Protein 5CBG (pdb70)

Solvent-accessible surface area: 30460 Å² total; per-residue (Å²): 112,20,111,148,15,80,111,139,0,33,58,49,0,31,186,83,86,78,109,98,27,23,5,42,130,7,18,54,98,12,14,71,29,0,10,97,3,0,37,128,28,5,133,45,59,98,54,31,0,56,4,0,0,13,0,0,3,2,32,0,20,22,23,133,26,14,3,92,16,1,55,0,30,67,4,0,22,12,0,0,20,1,0,15,6,2,6,91,81,3,1,32,28,7,2,65,0,12,46,132,42,150,120,34,127,91,1,108,139,122,0,20,52,47,0,35,207,100,108,72,103,94,18,27,5,48,122,7,12,53,127,11,19,74,38,0,6,97,9,0,40,141,36,0,163,42,17,81,15,29,0,61,8,0,0,14,0,0,5,5,31,0,15,25,28,112,31,20,8,96,54,75,98,0,30,57,4,0,17,19,0,0,21,1,0,16,3,2,4,99,66,5,1,35,33,6,4,52,0,4,46,126,64,142,138,139,140,139,147,114,123,133,10,38,79,80,2,36,216,99,87,95,101,116,20,37,24,52,137,47,18,54,124,47,15,72,49,0,11,95,53,0,10,114,17,5,65,47,12,74,74,49,0,81,95,16,0,36,10,35,7,74,141,84,41,64,53,139,22,58,19,101,53,96,122,0,99,98,44,13,131,88,10,27,135,110,0,68,46,43,21,103,87,14,34,37,38,49,57,60,2,86,110,128,80,162,106,22,114,142,13,63,121,143,0,23,60,41,0,22,199,102,98,83,105,102,16,22,2,41,132,4,24,55,104,11,15,73,26,0,6,101,8,0,36,130,30,3,132,43,63,86,62,23,0,61,2,0,0,11,0,0,5,1,31,0,18,16,19,129,30,10,3,83,13,1,52,0,29,57,5,0,21,15,0,0,25,0,0,16,5,0,3,96,82,2,2,33,39,7,6,60,1,12,37,143,60,146,119,22,151,95,2,82,103,136,0,30,53,55,0,51,220,88,123,88,100,108,35,23,5,51,131,7,15,50,122,12,19,64,35,0,14,99,5,0,32,134,21,9,166,47,19,76,19,24,0,60,4,0,0,10,0,0,2,3,32,0,18,23,24,121,21,12,6,96,52,76,90,0,34,52,2,0,17,21,0,0,19,2,0,15,5,2,5,102,74,3,2,30,29,6,6,62,0,8,45,108,57,153,153,129,134,146,148,122,122,143,22,53,94,110,7,44,200,86,69,96,100,121,24,39,24,41,125,43,20,56,121,46,13,70,52,0,14,93,33,0,11,105,15,6,55,49,15,72,75,54,0,85,84,15,0,38,8,38,7,70,139,93,38,62,44,149,24,55,18,99,52,97,126,0,99,95,53,14,126,87,8,31,138,109,0,63,38,41,15,101,85,10,34,42,39,43,48,57,0,95,107,126,82,157

Foldseek 3Di:
DCCCDVVVHCVVLLPDDDPPSCLVVVQVCLLVVQLVCCCPVVVDDSVLSSQLSLVLQDVPDRDVDDDPDVVSVVVSVVSSVVCNVSVPVNVVSSVVSVVVVD/DCVCDVCVAVVNLLVDDDDCVVLVVVLVVLLVVQLVCCCVVVVDDSVLSSVVSLQLQDVPHDDPDDRDDPVNNVVSVVSSVVNNVSCVVCVVSRVVSVVVVD/DVV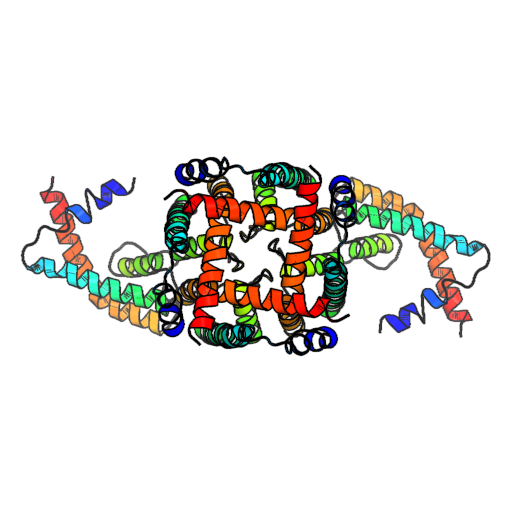CCVCVHCVPQLDPDDPVSCLVVVLVVLLVVQLVCCCVPVVDDSVLSSVVSVVLQDVNDDDVDDDDDPVNVVVSVVSSVVCNVSCVVNVVSRVVRSVVVD/DCCCPVVVAPVVLVPPDDPVVCLVVVLCVLLVVQLVVCCPPVVDDSVLSSQVSVVLQDVNDRDVDDDPDVVSVVVSVVSSVPNNVSCVVSVVSSVVSVVVVD/DCPCPVVVAVVVLVVPDDPVLVLVVVLCVLLVVQLVCCCPVVVDDSVLSSVVSVVLQDVNDRDPDDDDDPVNVVVSVVSSVVNNVSVVVNCVSRVVSVVVVD/DCVCCVCLHDVPLLPPDDDPNVLVVVLVVLLVVQLVVCCVPVVDDSVLSSVVSLVQLDVNDRDVDDDPDPVNNVVSVVSNVPNNVSCVVNVVSSVVSSVVVD

CATH classification: 1.10.287.70

Secondary structure (DSSP, 8-state):
-THHHIIIIITTTT----SS--HHHHHHHHHHHHHHHHHHTS---HHHHHHHHHHTTSTT---S----SHHHHHHHHHHHHHHHHHHHHHHHHHHHHHHTT-/--HHHHHTTTTTTTS---SSTTHHHHHHHHHHHHHHHHHHHS---HHHHHHHHHHTTSSS--SS----SHHHHHHHHHHHHHHHHHHHHHHHHHHHHHHTT-/--HHHIIIIIIHHH----SGGGHHHHHHHHHHHHHHHHHHHH---HHHHHHHHHHTSSTT--SS----SHHHHHHHHHHHHHHHHHHHHHHHHHHHHHHTT-/--HHHIIIIITTTTT---SSTTHHHHHHHHHHHHHHHHHHHH---HHHHHHHHHHTTSSS---S----SHHHHHHHHHHHHHHHHHHHHHHHHHHHHHHT--/--HHHHHTTTTTTTS---STTTHHHHHHHHHHHHHHHHHHHH---HHHHHHHHHHTTSTT---S----SHHHHHHHHHHHHHHHHHHHHHHHHHHHHHHTT-/-THHHIIIIITTTT----SGGGHHHHHHHHHHHHHHHHHHHT---HHHHHHHHHHSSSSS---S----SHHHHHHHHHHHHHHHHHHHHHHHHHHHHHHTT-

Radius of gyration: 29.6 Å; Cα contacts (8 Å, |Δi|>4): 834; chains: 6; bounding box: 43×52×112 Å

Organism: Tsukamurella paurometabola (strain ATCC 8368 / DSM 20162 / CCUG 35730 / CIP 100753 / JCM 10117 / KCTC 9821 / NBRC 16120 / NCIMB 702349 / NCTC 13040) (NCBI:txid521096)

Sequence (612 aa):
TLMFKRFFGAVRTSWRDPSTRGAVLSLAIIVTAATIFYTLAEKWSVIDSLFYAVSVGLPMGNGPLSPTLTLSKIFTLVYAILVVGLFVTVGGSLASAIVQNNTLMFKRFFGAVRTSWRDPSTRGAVLSLAIIVTAATIFYTLAEKWSVIDSLFYAVSVGLPMGNGPLSPTLTLSKIFTLVYAILVVGLFVTVGGSLASAIVQNNTLMFKRFFGAVRTSWRDPSTRGAVLSLAIIVTAATIFYTLAEKWSVIDSLFYAVSVGLPMGNGPLSPTLTLSKIFTLVYAILVVGLFVTVGGSLASAIVQNNTLMFKRFFGAVRTSWRDPSTRGAVLSLAIIVTAATIFYTLAEKWSVIDSLFYAVSVGLPMGNGPLSPTLTLSKIFTLVYAILVVGLFVTVGGSLASAIVQNNTLMFKRFFGAVRTSWRDPSTRGAVLSLAIIVTAATIFYTLAEKWSVIDSLFYAVSVGLPMGNGPLSPTLTLSKIFTLVYAILVVGLFVTVGGSLASAIVQNNTLMFKRFFGAVRTSWRDPSTRGAVLSLAIIVTAATIFYTLAEKWSVIDSLFYAVSVGLPMGNGPLSPTLTLSKIFTLVYAILVVGLFVTVGGSLASAIVQNN

B-factor: mean 64.87, std 21.72, range [13.35, 232.32]

InterPro domains:
  IPR013099 Potassium channel domain [PF07885] (31-103)

Nearest PDB structures (foldseek):
  5cbf-assembly2_C  TM=9.924E-01  e=6.977E-12  Tsukamurella paurometabola DSM 20162
  5cbf-assembly1_D  TM=9.971E-01  e=1.255E-11  Tsukamurella paurometabola DSM 20162
  5cbg-assembly1_A  TM=9.982E-01  e=2.141E-11  Tsukamurella paurometabola DSM 20162
  3t2m-assembly2_B  TM=9.021E-01  e=1.016E-03  Bacillus cereus ATCC 14579
  6v8y-assembly1_A-2  TM=8.031E-01  e=2.034E-03  Bacillus cereus

Structure (mmCIF, N/CA/C/O backbone):
data_5CBG
#
_entry.id   5CBG
#
_cell.length_a   115.573
_cell.length_b   115.573
_cell.length_c   127.487
_cell.angle_alpha   90.00
_cell.angle_beta   90.00
_cell.angle_gamma   90.00
#
_symmetry.space_group_name_H-M   'I 4'
#
loop_
_entity.id
_entity.type
_entity.pdbx_description
1 polymer 'Ion transport 2 domain protein'
2 non-polymer 'CALCIUM ION'
3 non-polymer DECYL-BETA-D-MALTOPYRANOSIDE
4 water water
#
loop_
_atom_site.group_PDB
_atom_site.id
_atom_site.type_symbol
_atom_site.label_atom_id
_atom_site.label_alt_id
_atom_site.label_comp_id
_atom_site.label_asym_id
_atom_site.label_entity_id
_atom_site.label_seq_id
_atom_site.pdbx_PDB_ins_code
_atom_site.Cartn_x
_atom_site.Cartn_y
_atom_site.Cartn_z
_atom_site.occupancy
_atom_site.B_iso_or_equiv
_atom_site.auth_seq_id
_atom_site.auth_comp_id
_atom_site.auth_asym_id
_atom_site.auth_atom_id
_atom_site.pdbx_PDB_model_num
ATOM 1 N N . THR A 1 5 ? 135.861 202.666 11.863 1.00 90.16 5 THR A N 1
ATOM 2 C CA . THR A 1 5 ? 135.072 201.545 12.462 1.00 85.80 5 THR A CA 1
ATOM 3 C C . THR A 1 5 ? 134.262 200.767 11.406 1.00 83.52 5 THR A C 1
ATOM 4 O O . THR A 1 5 ? 133.449 199.892 11.740 1.00 80.97 5 THR A O 1
ATOM 8 N N . LEU A 1 6 ? 134.501 201.095 10.133 1.00 79.51 6 LEU A N 1
ATOM 9 C CA . LEU A 1 6 ? 133.972 200.329 9.007 1.00 73.88 6 LEU A CA 1
ATOM 10 C C . LEU A 1 6 ? 134.701 198.998 8.943 1.00 76.44 6 LEU A C 1
ATOM 11 O O . LEU A 1 6 ? 134.235 198.064 8.284 1.00 79.34 6 LEU A O 1
ATOM 16 N N . MET A 1 7 ? 135.846 198.954 9.632 1.00 76.56 7 MET A N 1
ATOM 17 C CA . MET A 1 7 ? 136.746 197.804 9.742 1.00 79.69 7 MET A CA 1
ATOM 18 C C . MET A 1 7 ? 136.057 196.457 9.987 1.00 69.86 7 MET A C 1
ATOM 19 O O . MET A 1 7 ? 136.297 195.508 9.255 1.00 69.18 7 MET A O 1
ATOM 24 N N . PHE A 1 8 ? 135.204 196.403 11.012 1.00 70.66 8 PHE A N 1
ATOM 25 C CA . PHE A 1 8 ? 134.325 195.257 11.334 1.00 68.64 8 PHE A CA 1
ATOM 26 C C . PHE A 1 8 ? 133.599 194.672 10.142 1.00 58.73 8 PHE A C 1
ATOM 27 O O . PHE A 1 8 ? 133.454 193.472 10.070 1.00 54.52 8 PHE A O 1
ATOM 35 N N . LYS A 1 9 ? 133.129 195.539 9.238 1.00 61.37 9 LYS A N 1
ATOM 36 C CA . LYS A 1 9 ? 132.364 195.160 8.048 1.00 52.57 9 LYS A CA 1
ATOM 37 C C . LYS A 1 9 ? 133.253 194.726 6.913 1.00 48.10 9 LYS A C 1
ATOM 38 O O . LYS A 1 9 ? 133.022 193.676 6.352 1.00 45.19 9 LYS A O 1
ATOM 44 N N . ARG A 1 10 ? 134.248 195.540 6.564 1.00 52.40 10 ARG A N 1
ATOM 45 C CA . ARG A 1 10 ? 135.186 195.168 5.519 1.00 59.74 10 ARG A CA 1
ATOM 46 C C . ARG A 1 10 ? 135.927 193.886 5.909 1.00 69.07 10 ARG A C 1
ATOM 47 O O . ARG A 1 10 ? 136.066 192.983 5.062 1.00 77.39 10 ARG A O 1
ATOM 55 N N . PHE A 1 11 ? 136.365 193.792 7.180 1.00 65.95 11 PHE A N 1
ATOM 56 C CA . PHE A 1 11 ? 137.142 192.625 7.652 1.00 69.54 11 PHE A CA 1
ATOM 57 C C . PHE A 1 11 ? 136.349 191.339 8.024 1.00 69.78 11 PHE A C 1
ATOM 58 O O . PHE A 1 11 ? 136.703 190.240 7.567 1.00 73.27 11 PHE A O 1
ATOM 66 N N . PHE A 1 12 ? 135.287 191.470 8.819 1.00 69.64 12 PHE A N 1
ATOM 67 C CA . PHE A 1 12 ? 134.271 190.402 8.955 1.00 73.27 12 PHE A CA 1
ATOM 68 C C . PHE A 1 12 ? 133.151 190.535 7.882 1.00 73.92 12 PHE A C 1
ATOM 69 O O . PHE A 1 12 ? 131.959 190.585 8.198 1.00 70.81 12 PHE A O 1
ATOM 77 N N . GLY A 1 13 ? 133.547 190.584 6.610 1.00 74.65 13 GLY A N 1
ATOM 78 C CA . GLY A 1 13 ? 132.609 190.819 5.527 1.00 72.63 13 GLY A CA 1
ATOM 79 C C . GLY A 1 13 ? 133.131 190.482 4.148 1.00 83.28 13 GLY A C 1
ATOM 80 O O . GLY A 1 13 ? 133.384 189.301 3.851 1.00 83.02 13 GLY A O 1
ATOM 81 N N . ALA A 1 14 ? 133.303 191.514 3.308 1.00 84.85 14 ALA A N 1
ATOM 82 C CA . ALA A 1 14 ? 133.713 191.328 1.899 1.00 86.05 14 ALA A CA 1
ATOM 83 C C . ALA A 1 14 ? 135.116 190.720 1.692 1.00 97.65 14 ALA A C 1
ATOM 84 O O . ALA A 1 14 ? 135.528 190.517 0.551 1.00 112.99 14 ALA A O 1
ATOM 86 N N . VAL A 1 15 ? 135.831 190.434 2.787 1.00 110.95 15 VAL A N 1
ATOM 87 C CA . VAL A 1 15 ? 137.144 189.763 2.743 1.00 105.96 15 VAL A CA 1
ATOM 88 C C . VAL A 1 15 ? 137.152 188.388 3.426 1.00 108.07 15 VAL A C 1
ATOM 89 O O . VAL A 1 15 ? 137.771 187.446 2.910 1.00 100.51 15 VAL A O 1
ATOM 93 N N . ARG A 1 16 ? 136.443 188.290 4.559 1.00 110.22 16 ARG A N 1
ATOM 94 C CA . ARG A 1 16 ? 136.372 187.078 5.389 1.00 98.48 16 ARG A CA 1
ATOM 95 C C . ARG A 1 16 ? 135.538 185.987 4.711 1.00 91.36 16 ARG A C 1
ATOM 96 O O . ARG A 1 16 ? 136.049 184.922 4.386 1.00 86.46 16 ARG A O 1
ATOM 104 N N . THR A 1 17 ? 134.259 186.285 4.501 1.00 94.40 17 THR A N 1
ATOM 105 C CA . THR A 1 17 ? 133.302 185.383 3.849 1.00 92.94 17 THR A CA 1
ATOM 106 C C . THR A 1 17 ? 133.414 185.342 2.318 1.00 85.97 17 THR A C 1
ATOM 107 O O . THR A 1 17 ? 132.687 184.602 1.658 1.00 85.57 17 THR A O 1
ATOM 111 N N . SER A 1 18 ? 134.310 186.155 1.765 1.00 86.07 18 SER A N 1
ATOM 112 C CA . SER A 1 18 ? 134.686 186.076 0.364 1.00 79.63 18 SER A CA 1
ATOM 113 C C . SER A 1 18 ? 135.622 184.889 0.120 1.00 93.90 18 SER A C 1
ATOM 114 O O . SER A 1 18 ? 135.743 184.425 -1.015 1.00 111.90 18 SER A O 1
ATOM 117 N N . TRP A 1 19 ? 136.294 184.406 1.167 1.00 104.23 19 TRP A N 1
ATOM 118 C CA . TRP A 1 19 ? 137.096 183.182 1.044 1.00 101.27 19 TRP A CA 1
ATOM 119 C C . TRP A 1 19 ? 136.373 181.941 1.559 1.00 94.84 19 TRP A C 1
ATOM 120 O O . TRP A 1 19 ? 136.689 181.372 2.599 1.00 97.32 19 TRP A O 1
ATOM 131 N N . ARG A 1 20 ? 135.361 181.576 0.785 1.00 88.35 20 ARG A N 1
ATOM 132 C CA . ARG A 1 20 ? 134.690 180.302 0.834 1.00 80.25 20 ARG A CA 1
ATOM 133 C C . ARG A 1 20 ? 134.393 180.051 -0.628 1.00 84.31 20 ARG A C 1
ATOM 134 O O . ARG A 1 20 ? 133.593 180.774 -1.221 1.00 70.72 20 ARG A O 1
ATOM 142 N N . ASP A 1 21 ? 135.082 179.078 -1.231 1.00 96.10 21 ASP A N 1
ATOM 143 C CA . ASP A 1 21 ? 134.969 178.819 -2.687 1.00 99.08 21 ASP A CA 1
ATOM 144 C C . ASP A 1 21 ? 134.490 177.393 -3.042 1.00 92.37 21 ASP A C 1
ATOM 145 O O . ASP A 1 21 ? 135.091 176.412 -2.594 1.00 84.43 21 ASP A O 1
ATOM 150 N N . PRO A 1 22 ? 133.387 177.288 -3.826 1.00 93.18 22 PRO A N 1
ATOM 151 C CA . PRO A 1 22 ? 133.177 176.150 -4.721 1.00 94.62 22 PRO A CA 1
ATOM 152 C C . PRO A 1 22 ? 133.861 176.447 -6.064 1.00 94.96 22 PRO A C 1
ATOM 153 O O . PRO A 1 22 ? 134.746 177.311 -6.135 1.00 104.97 22 PRO A O 1
ATOM 157 N N . SER A 1 23 ? 133.466 175.738 -7.114 1.00 87.35 23 SER A N 1
ATOM 158 C CA . SER A 1 23 ? 133.849 176.138 -8.454 1.00 83.00 23 SER A CA 1
ATOM 159 C C . SER A 1 23 ? 132.971 177.302 -8.925 1.00 87.99 23 SER A C 1
ATOM 160 O O . SER A 1 23 ? 133.414 178.100 -9.749 1.00 93.05 23 SER A O 1
ATOM 163 N N . THR A 1 24 ? 131.750 177.416 -8.386 1.00 89.78 24 THR A N 1
ATOM 164 C CA . THR A 1 24 ? 130.775 178.429 -8.852 1.00 89.88 24 THR A CA 1
ATOM 165 C C . THR A 1 24 ? 130.787 179.817 -8.145 1.00 92.49 24 THR A C 1
ATOM 166 O O . THR A 1 24 ? 129.909 180.644 -8.393 1.00 85.16 24 THR A O 1
ATOM 170 N N . ARG A 1 25 ? 131.781 180.074 -7.292 1.00 100.63 25 ARG A N 1
ATOM 171 C CA . ARG A 1 25 ? 132.100 181.449 -6.860 1.00 91.50 25 ARG A CA 1
ATOM 172 C C . ARG A 1 25 ? 133.323 181.980 -7.621 1.00 87.77 25 ARG A C 1
ATOM 173 O O . ARG A 1 25 ? 134.186 182.671 -7.071 1.00 97.44 25 ARG A O 1
ATOM 181 N N . GLY A 1 26 ? 133.388 181.616 -8.897 1.00 81.74 26 GLY A N 1
ATOM 182 C CA . GLY A 1 26 ? 134.190 182.323 -9.877 1.00 69.07 26 GLY A CA 1
ATOM 183 C C . GLY A 1 26 ? 133.277 183.342 -10.522 1.00 64.44 26 GLY A C 1
ATOM 184 O O . GLY A 1 26 ? 133.662 184.016 -11.475 1.00 74.68 26 GLY A O 1
ATOM 185 N N . ALA A 1 27 ? 132.049 183.428 -10.004 1.00 57.09 27 ALA A N 1
ATOM 186 C CA . ALA A 1 27 ? 131.117 184.514 -10.301 1.00 50.27 27 ALA A CA 1
ATOM 187 C C . ALA A 1 27 ? 131.665 185.879 -9.842 1.00 46.45 27 ALA A C 1
ATOM 188 O O . ALA A 1 27 ? 131.505 186.898 -10.520 1.00 38.11 27 ALA A O 1
ATOM 190 N N . VAL A 1 28 ? 132.311 185.849 -8.676 1.00 50.86 28 VAL A N 1
ATOM 191 C CA . VAL A 1 28 ? 133.015 186.970 -8.054 1.00 47.21 28 VAL A CA 1
ATOM 192 C C . VAL A 1 28 ? 134.125 187.457 -8.981 1.00 47.95 28 VAL A C 1
ATOM 193 O O . VAL A 1 28 ? 134.348 188.667 -9.113 1.00 48.19 28 VAL A O 1
ATOM 197 N N . LEU A 1 29 ? 134.798 186.513 -9.631 1.00 49.62 29 LEU A N 1
ATOM 198 C CA . LEU A 1 29 ? 135.773 186.842 -10.659 1.00 53.26 29 LEU A CA 1
ATOM 199 C C . LEU A 1 29 ? 135.113 187.528 -11.837 1.00 54.36 29 LEU A C 1
ATOM 200 O O . LEU A 1 29 ? 135.573 188.571 -12.280 1.00 58.11 29 LEU A O 1
ATOM 205 N N . SER A 1 30 ? 134.012 186.956 -12.317 1.00 58.86 30 SER A N 1
ATOM 206 C CA . SER A 1 30 ? 133.248 187.536 -13.417 1.00 55.19 30 SER A CA 1
ATOM 207 C C . SER A 1 30 ? 132.730 188.907 -13.049 1.00 57.74 30 SER A C 1
ATOM 208 O O . SER A 1 30 ? 132.691 189.782 -13.892 1.00 61.87 30 SER A O 1
ATOM 211 N N . LEU A 1 31 ? 132.325 189.074 -11.788 1.00 60.41 31 LEU A N 1
ATOM 212 C CA . LEU A 1 31 ? 131.752 190.325 -11.304 1.00 53.87 31 LEU A CA 1
ATOM 213 C C . LEU A 1 31 ? 132.791 191.418 -11.311 1.00 51.67 31 LEU A C 1
ATOM 214 O O . LEU A 1 31 ? 132.526 192.507 -11.797 1.00 54.26 31 LEU A O 1
ATOM 219 N N . ALA A 1 32 ? 133.968 191.132 -10.762 1.00 50.89 32 ALA A N 1
ATOM 220 C CA . ALA A 1 32 ? 134.939 192.181 -10.500 1.00 46.25 32 ALA A CA 1
ATOM 221 C C . ALA A 1 32 ? 135.364 192.861 -11.803 1.00 51.27 32 ALA A C 1
ATOM 222 O O . ALA A 1 32 ? 135.556 194.074 -11.809 1.00 52.56 32 ALA A O 1
ATOM 224 N N . ILE A 1 33 ? 135.494 192.081 -12.891 1.00 53.90 33 ILE A N 1
ATOM 225 C CA . ILE A 1 33 ? 135.758 192.614 -14.236 1.00 57.58 33 ILE A CA 1
ATOM 226 C C . ILE A 1 33 ? 134.613 193.523 -14.718 1.00 55.86 33 ILE A C 1
ATOM 227 O O . ILE A 1 33 ? 134.864 194.611 -15.230 1.00 55.80 33 ILE A O 1
ATOM 232 N N . ILE A 1 34 ? 133.373 193.074 -14.521 1.00 57.02 34 ILE A N 1
ATOM 233 C CA . ILE A 1 34 ? 132.161 193.784 -14.955 1.00 54.98 34 ILE A CA 1
ATOM 234 C C . ILE A 1 34 ? 131.871 195.074 -14.147 1.00 50.88 34 ILE A C 1
ATOM 235 O O . ILE A 1 34 ? 131.568 196.103 -14.749 1.00 58.51 34 ILE A O 1
ATOM 240 N N . VAL A 1 35 ? 131.982 195.030 -12.815 1.00 48.66 35 VAL A N 1
ATOM 241 C CA . VAL A 1 35 ? 131.989 196.255 -11.954 1.00 49.34 35 VAL A CA 1
ATOM 242 C C . VAL A 1 35 ? 133.116 197.242 -12.324 1.00 46.38 35 VAL A C 1
ATOM 243 O O . VAL A 1 35 ? 132.881 198.436 -12.427 1.00 46.41 35 VAL A O 1
ATOM 247 N N . THR A 1 36 ? 134.330 196.725 -12.500 1.00 47.11 36 THR A N 1
ATOM 248 C CA . THR A 1 36 ? 135.473 197.503 -12.935 1.00 48.31 36 THR A CA 1
ATOM 249 C C . THR A 1 36 ? 135.282 198.057 -14.346 1.00 52.52 36 THR A C 1
ATOM 250 O O . THR A 1 36 ? 135.503 199.238 -14.556 1.00 61.14 36 THR A O 1
ATOM 254 N N . ALA A 1 37 ? 134.865 197.223 -15.300 1.00 56.42 37 ALA A N 1
ATOM 255 C CA . ALA A 1 37 ? 134.611 197.677 -16.673 1.00 58.62 37 ALA A CA 1
ATOM 256 C C . ALA A 1 37 ? 133.672 198.877 -16.691 1.00 63.56 37 ALA A C 1
ATOM 257 O O . ALA A 1 37 ? 133.951 199.880 -17.356 1.00 66.88 37 ALA A O 1
ATOM 259 N N . ALA A 1 38 ? 132.573 198.753 -15.940 1.00 68.26 38 ALA A N 1
ATOM 260 C CA . ALA A 1 38 ? 131.582 199.814 -15.727 1.00 64.50 38 ALA A CA 1
ATOM 261 C C . ALA A 1 38 ? 132.185 201.096 -15.109 1.00 65.54 38 ALA A C 1
ATOM 262 O O . ALA A 1 38 ? 131.881 202.211 -15.555 1.00 60.19 38 ALA A O 1
ATOM 264 N N . THR A 1 39 ? 133.056 200.916 -14.110 1.00 67.30 39 THR A N 1
ATOM 265 C CA . THR A 1 39 ? 133.666 202.025 -13.363 1.00 60.85 39 THR A CA 1
ATOM 266 C C . THR A 1 39 ? 134.611 202.869 -14.227 1.00 54.95 39 THR A C 1
ATOM 267 O O . THR A 1 39 ? 134.637 204.092 -14.078 1.00 53.51 39 THR A O 1
ATOM 271 N N . ILE A 1 40 ? 135.359 202.216 -15.122 1.00 54.57 40 ILE A N 1
ATOM 272 C CA . ILE A 1 40 ? 136.231 202.907 -16.099 1.00 54.38 40 ILE A CA 1
ATOM 273 C C . ILE A 1 40 ? 135.374 203.787 -17.020 1.00 56.10 40 ILE A C 1
ATOM 274 O O . ILE A 1 40 ? 135.626 204.993 -17.139 1.00 58.09 40 ILE A O 1
ATOM 279 N N . PHE A 1 41 ? 134.345 203.182 -17.618 1.00 58.31 41 PHE A N 1
ATOM 280 C CA . PHE A 1 41 ? 133.360 203.876 -18.458 1.00 58.57 41 PHE A CA 1
ATOM 281 C C . PHE A 1 41 ? 132.694 205.061 -17.776 1.00 65.81 41 PHE A C 1
ATOM 282 O O . PHE A 1 41 ? 132.647 206.139 -18.355 1.00 79.82 41 PHE A O 1
ATOM 290 N N . TYR A 1 42 ? 132.187 204.867 -16.557 1.00 70.34 42 TYR A N 1
ATOM 291 C CA . TYR A 1 42 ? 131.514 205.943 -15.796 1.00 66.96 42 TYR A CA 1
ATOM 292 C C . TYR A 1 42 ? 132.411 207.114 -15.425 1.00 63.31 42 TYR A C 1
ATOM 293 O O . TYR A 1 42 ? 131.969 208.259 -15.432 1.00 61.46 42 TYR A O 1
ATOM 302 N N . THR A 1 43 ? 133.662 206.807 -15.088 1.00 72.01 43 THR A N 1
ATOM 303 C CA . THR A 1 43 ? 134.680 207.827 -14.816 1.00 66.00 43 THR A CA 1
ATOM 304 C C . THR A 1 43 ? 134.964 208.625 -16.085 1.00 58.82 43 THR A C 1
ATOM 305 O O . THR A 1 43 ? 134.946 209.863 -16.055 1.00 58.74 43 THR A O 1
ATOM 309 N N . LEU A 1 44 ? 135.178 207.908 -17.190 1.00 53.93 44 LEU A N 1
ATOM 310 C CA . LEU A 1 44 ? 135.579 208.529 -18.449 1.00 52.14 44 LEU A CA 1
ATOM 311 C C . LEU A 1 44 ? 134.432 209.218 -19.220 1.00 49.91 44 LEU A C 1
ATOM 312 O O . LEU A 1 44 ? 134.556 210.377 -19.611 1.00 50.18 44 LEU A O 1
ATOM 317 N N . ALA A 1 45 ? 133.327 208.508 -19.416 1.00 47.90 45 ALA A N 1
ATOM 318 C CA . ALA A 1 45 ? 132.170 209.041 -20.121 1.00 48.95 45 ALA A CA 1
ATOM 319 C C . ALA A 1 45 ? 131.317 210.025 -19.300 1.00 48.38 45 ALA A C 1
ATOM 320 O O . ALA A 1 45 ? 131.032 211.127 -19.760 1.00 47.38 45 ALA A O 1
ATOM 322 N N . GLU A 1 46 ? 130.907 209.602 -18.097 1.00 53.93 46 GLU A N 1
ATOM 323 C CA . GLU A 1 46 ? 130.082 210.400 -17.164 1.00 48.57 46 GLU A CA 1
ATOM 324 C C . GLU A 1 46 ? 130.868 211.424 -16.340 1.00 53.84 46 GLU A C 1
ATOM 325 O O . GLU A 1 46 ? 130.274 212.280 -15.678 1.00 60.62 46 GLU A O 1
ATOM 331 N N . LYS A 1 47 ? 132.199 211.336 -16.382 1.00 58.48 47 LYS A N 1
ATOM 332 C CA . LYS A 1 47 ? 133.086 212.375 -15.865 1.00 61.26 47 LYS A CA 1
ATOM 333 C C . LYS A 1 47 ? 133.282 212.255 -14.346 1.00 59.26 47 LYS A C 1
ATOM 334 O O . LYS A 1 47 ? 134.137 212.927 -13.765 1.00 71.53 47 LYS A O 1
ATOM 340 N N . TRP A 1 48 ? 132.513 211.373 -13.717 1.00 52.48 48 TRP A N 1
ATOM 341 C CA . TRP A 1 48 ? 132.409 211.267 -12.255 1.00 45.10 48 TRP A CA 1
ATOM 342 C C . TRP A 1 48 ? 133.675 210.731 -11.598 1.00 46.27 48 TRP A C 1
ATOM 343 O O . TRP A 1 48 ? 134.522 210.165 -12.273 1.00 47.01 48 TRP A O 1
ATOM 354 N N . SER A 1 49 ? 133.770 210.888 -10.273 1.00 50.32 49 SER A N 1
ATOM 355 C CA . SER A 1 49 ? 134.913 210.422 -9.486 1.00 48.78 49 SER A CA 1
ATOM 356 C C . SER A 1 49 ? 134.822 208.938 -9.229 1.00 49.39 49 SER A C 1
ATOM 357 O O . SER A 1 49 ? 133.720 208.400 -9.128 1.00 51.94 49 SER A O 1
ATOM 360 N N . VAL A 1 50 ? 135.987 208.294 -9.113 1.00 49.27 50 VAL A N 1
ATOM 361 C CA . VAL A 1 50 ? 136.126 206.826 -8.959 1.00 49.36 50 VAL A CA 1
ATOM 362 C C . VAL A 1 50 ? 135.092 206.198 -8.006 1.00 50.39 50 VAL A C 1
ATOM 363 O O . VAL A 1 50 ? 134.381 205.272 -8.391 1.00 57.67 50 VAL A O 1
ATOM 367 N N . ILE A 1 51 ? 134.995 206.752 -6.800 1.00 51.77 51 ILE A N 1
ATOM 368 C CA . ILE A 1 51 ? 134.114 206.287 -5.718 1.00 50.32 51 ILE A CA 1
ATOM 369 C C . ILE A 1 51 ? 132.660 206.332 -6.159 1.00 47.17 51 ILE A C 1
ATOM 370 O O . ILE A 1 51 ? 131.966 205.323 -6.093 1.00 45.37 51 ILE A O 1
ATOM 375 N N . ASP A 1 52 ? 132.230 207.506 -6.615 1.00 47.99 52 ASP A N 1
ATOM 376 C CA . ASP A 1 52 ? 130.915 207.710 -7.207 1.00 46.88 52 ASP A CA 1
ATOM 377 C C . ASP A 1 52 ? 130.689 206.946 -8.504 1.00 54.36 52 ASP A C 1
ATOM 378 O O . ASP A 1 52 ? 129.578 206.493 -8.756 1.00 59.89 52 ASP A O 1
ATOM 383 N N . SER A 1 53 ? 131.737 206.807 -9.315 1.00 55.41 53 SER A N 1
ATOM 384 C CA . SER A 1 53 ? 131.686 205.995 -10.509 1.00 54.17 53 SER A CA 1
ATOM 385 C C . SER A 1 53 ? 131.448 204.532 -10.178 1.00 56.07 53 SER A C 1
ATOM 386 O O . SER A 1 53 ? 130.677 203.862 -10.867 1.00 56.28 53 SER A O 1
ATOM 389 N N . LEU A 1 54 ? 132.107 204.042 -9.124 1.00 65.32 54 LEU A N 1
ATOM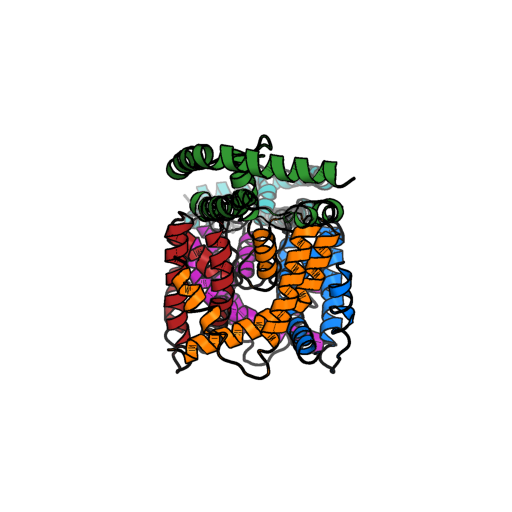 390 C CA . LEU A 1 54 ? 131.856 202.680 -8.607 1.00 64.99 54 LEU A CA 1
ATOM 391 C C . LEU A 1 54 ? 130.487 202.583 -7.938 1.00 63.05 54 LEU A C 1
ATOM 392 O O . LEU A 1 54 ? 129.770 201.606 -8.154 1.00 68.91 54 LEU A O 1
ATOM 397 N N . PHE A 1 55 ? 130.122 203.601 -7.160 1.00 58.88 55 PHE A N 1
ATOM 398 C CA . PHE A 1 55 ? 128.815 203.637 -6.506 1.00 61.92 55 PHE A CA 1
ATOM 399 C C . PHE A 1 55 ? 127.650 203.395 -7.477 1.00 66.33 55 PHE A C 1
ATOM 400 O O . PHE A 1 55 ? 126.702 202.684 -7.127 1.00 63.11 55 PHE A O 1
ATOM 408 N N . TYR A 1 56 ? 127.723 203.969 -8.684 1.00 74.45 56 TYR A N 1
ATOM 409 C CA . TYR A 1 56 ? 126.718 203.696 -9.727 1.00 76.26 56 TYR A CA 1
ATOM 410 C C . TYR A 1 56 ? 126.853 202.307 -10.381 1.00 79.05 56 TYR A C 1
ATOM 411 O O . TYR A 1 56 ? 125.837 201.699 -10.741 1.00 83.34 56 TYR A O 1
ATOM 420 N N . ALA A 1 57 ? 128.082 201.808 -10.528 1.00 75.71 57 ALA A N 1
ATOM 421 C CA . ALA A 1 57 ? 128.293 200.468 -11.075 1.00 70.47 57 ALA A CA 1
ATOM 422 C C . ALA A 1 57 ? 127.645 199.405 -10.197 1.00 66.73 57 ALA A C 1
ATOM 423 O O . ALA A 1 57 ? 126.882 198.591 -10.704 1.00 68.47 57 ALA A O 1
ATOM 425 N N . VAL A 1 58 ? 127.909 199.445 -8.890 1.00 61.19 58 VAL A N 1
ATOM 426 C CA . VAL A 1 58 ? 127.298 198.511 -7.925 1.00 61.16 58 VAL A CA 1
ATOM 427 C C . VAL A 1 58 ? 125.776 198.686 -7.763 1.00 74.05 58 VAL A C 1
ATOM 428 O O . VAL A 1 58 ? 125.066 197.715 -7.470 1.00 82.84 58 VAL A O 1
ATOM 432 N N . SER A 1 59 ? 125.280 199.906 -7.979 1.00 84.79 59 SER A N 1
ATOM 433 C CA . SER A 1 59 ? 123.848 200.222 -7.814 1.00 78.32 59 SER A CA 1
ATOM 434 C C . SER A 1 59 ? 122.879 199.537 -8.786 1.00 66.34 59 SER A C 1
ATOM 435 O O . SER A 1 59 ? 121.732 199.349 -8.426 1.00 65.67 59 SER A O 1
ATOM 438 N N . VAL A 1 60 ? 123.331 199.170 -9.988 1.00 63.89 60 VAL A N 1
ATOM 439 C CA . VAL A 1 60 ? 122.422 198.678 -11.068 1.00 63.75 60 VAL A CA 1
ATOM 440 C C . VAL A 1 60 ? 122.151 197.145 -11.080 1.00 67.30 60 VAL A C 1
ATOM 441 O O . VAL A 1 60 ? 121.571 196.589 -12.035 1.00 71.33 60 VAL A O 1
ATOM 445 N N . GLY A 1 61 ? 122.572 196.469 -10.016 1.00 62.95 61 GLY A N 1
ATOM 446 C CA . GLY A 1 61 ? 122.199 195.094 -9.806 1.00 57.48 61 GLY A CA 1
ATOM 447 C C . GLY A 1 61 ? 121.751 194.889 -8.378 1.00 65.43 61 GLY A C 1
ATOM 448 O O . GLY A 1 61 ? 121.221 193.832 -8.049 1.00 85.44 61 GLY A O 1
ATOM 449 N N . LEU A 1 62 ? 121.971 195.890 -7.528 1.00 62.08 62 LEU A N 1
ATOM 450 C CA . LEU A 1 62 ? 121.658 195.803 -6.097 1.00 62.67 62 LEU A CA 1
ATOM 451 C C . LEU A 1 62 ? 120.605 196.826 -5.643 1.00 65.75 62 LEU A C 1
ATOM 452 O O . LEU A 1 62 ? 120.535 197.944 -6.186 1.00 68.07 62 LEU A O 1
ATOM 457 N N . PRO A 1 63 ? 119.783 196.459 -4.636 1.00 63.20 63 PRO A N 1
ATOM 458 C CA . PRO A 1 63 ? 118.806 197.392 -4.104 1.00 58.93 63 PRO A CA 1
ATOM 459 C C . PRO A 1 63 ? 119.382 198.550 -3.224 1.00 60.83 63 PRO A C 1
ATOM 460 O O . PRO A 1 63 ? 118.666 199.155 -2.422 1.00 67.88 63 PRO A O 1
ATOM 464 N N . MET A 1 64 ? 120.651 198.882 -3.422 1.00 56.91 64 MET A N 1
ATOM 465 C CA . MET A 1 64 ? 121.342 199.963 -2.715 1.00 52.58 64 MET A CA 1
ATOM 466 C C . MET A 1 64 ? 120.660 201.316 -2.951 1.00 49.43 64 MET A C 1
ATOM 467 O O . MET A 1 64 ? 120.144 201.960 -2.015 1.00 42.13 64 MET A O 1
ATOM 472 N N . GLY A 1 65 ? 120.667 201.726 -4.227 1.00 55.45 65 GLY A N 1
ATOM 473 C CA . GLY A 1 65 ? 120.082 202.992 -4.678 1.00 46.98 65 GLY A CA 1
ATOM 474 C C . GLY A 1 65 ? 121.135 203.975 -5.073 1.00 42.80 65 GLY A C 1
ATOM 475 O O . GLY A 1 65 ? 121.892 204.474 -4.217 1.00 42.10 65 GLY A O 1
ATOM 476 N N . ASN A 1 66 ? 121.162 204.238 -6.383 1.00 46.45 66 ASN A N 1
ATOM 477 C CA . ASN A 1 66 ? 122.039 205.223 -7.038 1.00 40.04 66 ASN A CA 1
ATOM 478 C C . ASN A 1 66 ? 121.780 206.630 -6.593 1.00 40.10 66 ASN A C 1
ATOM 479 O O . ASN A 1 66 ? 120.609 207.015 -6.453 1.00 39.34 66 ASN A O 1
ATOM 484 N N . GLY A 1 67 ? 122.872 207.384 -6.379 1.00 42.12 67 GLY A N 1
ATOM 485 C CA . GLY A 1 67 ? 122.847 208.663 -5.640 1.00 48.75 67 GLY A CA 1
ATOM 486 C C . GLY A 1 67 ? 121.922 209.755 -6.180 1.00 50.50 67 GLY A C 1
ATOM 487 O O . GLY A 1 67 ? 120.731 209.521 -6.461 1.00 44.62 67 GLY A O 1
ATOM 488 N N . PRO A 1 68 ? 122.454 210.982 -6.276 1.00 54.72 68 PRO A N 1
ATOM 489 C CA . PRO A 1 68 ? 121.951 211.900 -7.286 1.00 52.79 68 PRO A CA 1
ATOM 490 C C . PRO A 1 68 ? 122.276 211.292 -8.646 1.00 52.16 68 PRO A C 1
ATOM 491 O O . PRO A 1 68 ? 121.680 211.654 -9.653 1.00 67.52 68 PRO A O 1
ATOM 495 N N . LEU A 1 69 ? 123.208 210.343 -8.639 1.00 47.27 69 LEU A N 1
ATOM 496 C CA . LEU A 1 69 ? 123.817 209.777 -9.818 1.00 37.47 69 LEU A CA 1
ATOM 497 C C . LEU A 1 69 ? 122.825 209.058 -10.652 1.00 35.57 69 LEU A C 1
ATOM 498 O O . LEU A 1 69 ? 122.171 208.139 -10.220 1.00 30.95 69 LEU A O 1
ATOM 503 N N . SER A 1 70 ? 122.741 209.527 -11.893 1.00 42.31 70 SER A N 1
ATOM 504 C CA . SER A 1 70 ? 122.079 208.850 -13.001 1.00 36.16 70 SER A CA 1
ATOM 505 C C . SER A 1 70 ? 122.846 209.303 -14.189 1.00 34.86 70 SER A C 1
ATOM 506 O O . SER A 1 70 ? 123.364 210.402 -14.179 1.00 37.73 70 SER A O 1
ATOM 509 N N . PRO A 1 71 ? 122.958 208.449 -15.220 1.00 40.97 71 PRO A N 1
ATOM 510 C CA . PRO A 1 71 ? 123.461 208.792 -16.567 1.00 37.34 71 PRO A CA 1
ATOM 511 C C . PRO A 1 71 ? 122.735 209.963 -17.203 1.00 36.76 71 PRO A C 1
ATOM 512 O O . PRO A 1 71 ? 121.520 209.989 -17.201 1.00 36.94 71 PRO A O 1
ATOM 516 N N . THR A 1 72 ? 123.489 210.929 -17.725 1.00 41.58 72 THR A N 1
ATOM 517 C CA . THR A 1 72 ? 122.956 212.160 -18.344 1.00 41.68 72 THR A CA 1
ATOM 518 C C . THR A 1 72 ? 123.105 212.118 -19.841 1.00 44.47 72 THR A C 1
ATOM 519 O O . THR A 1 72 ? 122.445 212.853 -20.550 1.00 57.45 72 THR A O 1
ATOM 523 N N . LEU A 1 73 ? 123.979 211.249 -20.317 1.00 48.62 73 LEU A N 1
ATOM 524 C CA . LEU A 1 73 ? 124.315 211.160 -21.723 1.00 50.91 73 LEU A CA 1
ATOM 525 C C . LEU A 1 73 ? 123.698 209.856 -22.293 1.00 58.01 73 LEU A C 1
ATOM 526 O O . LEU A 1 73 ? 123.352 208.939 -21.513 1.00 60.61 73 LEU A O 1
ATOM 531 N N . THR A 1 74 ? 123.560 209.783 -23.627 1.00 53.61 74 THR A N 1
ATOM 532 C CA . THR A 1 74 ? 122.911 208.648 -24.296 1.00 56.04 74 THR A CA 1
ATOM 533 C C . THR A 1 74 ? 123.687 207.351 -24.191 1.00 50.92 74 THR A C 1
ATOM 534 O O . THR A 1 74 ? 123.082 206.301 -23.946 1.00 47.53 74 THR A O 1
ATOM 538 N N . LEU A 1 75 ? 125.005 207.427 -24.383 1.00 49.60 75 LEU A N 1
ATOM 539 C CA . LEU A 1 75 ? 125.864 206.241 -24.297 1.00 53.68 75 LEU A CA 1
ATOM 540 C C . LEU A 1 75 ? 125.809 205.674 -22.900 1.00 53.19 75 LEU A C 1
ATOM 541 O O . LEU A 1 75 ? 125.646 204.485 -22.719 1.00 58.76 75 LEU A O 1
ATOM 546 N N . SER A 1 76 ? 125.897 206.550 -21.916 1.00 58.32 76 SER A N 1
ATOM 547 C CA . SER A 1 76 ? 125.820 206.180 -20.511 1.00 53.67 76 SER A CA 1
ATOM 548 C C . SER A 1 76 ? 124.413 205.714 -20.115 1.00 56.24 76 SER A C 1
ATOM 549 O O . SER A 1 76 ? 124.284 204.926 -19.191 1.00 59.76 76 SER A O 1
ATOM 552 N N . LYS A 1 77 ? 123.378 206.193 -20.813 1.00 58.18 77 LYS A N 1
ATOM 553 C CA . LYS A 1 77 ? 122.025 205.611 -20.725 1.00 60.24 77 LYS A CA 1
ATOM 554 C C . LYS A 1 77 ? 121.886 204.199 -21.387 1.00 58.72 77 LYS A C 1
ATOM 555 O O . LYS A 1 77 ? 121.436 203.255 -20.729 1.00 49.17 77 LYS A O 1
ATOM 561 N N . ILE A 1 78 ? 122.263 204.082 -22.678 1.00 63.04 78 ILE A N 1
ATOM 562 C CA . ILE A 1 78 ? 122.367 202.782 -23.408 1.00 58.13 78 ILE A CA 1
ATOM 563 C C . ILE A 1 78 ? 123.187 201.749 -22.619 1.00 53.79 78 ILE A C 1
ATOM 564 O O . ILE A 1 78 ? 122.652 200.703 -22.271 1.00 54.94 78 ILE A O 1
ATOM 569 N N . PHE A 1 79 ? 124.458 202.066 -22.345 1.00 48.12 79 PHE A N 1
ATOM 570 C CA . PHE A 1 79 ? 125.390 201.181 -21.638 1.00 52.35 79 PHE A CA 1
ATOM 571 C C . PHE A 1 79 ? 124.860 200.655 -20.299 1.00 55.11 79 PHE A C 1
ATOM 572 O O . PHE A 1 79 ? 125.050 199.475 -19.977 1.00 55.84 79 PHE A O 1
ATOM 580 N N . THR A 1 80 ? 124.192 201.527 -19.547 1.00 59.93 80 THR A N 1
ATOM 581 C CA . THR A 1 80 ? 123.651 201.191 -18.237 1.00 59.61 80 THR A CA 1
ATOM 582 C C . THR A 1 80 ? 122.658 200.046 -18.309 1.00 56.60 80 THR A C 1
ATOM 583 O O . THR A 1 80 ? 122.637 199.212 -17.412 1.00 62.25 80 THR A O 1
ATOM 587 N N . LEU A 1 81 ? 121.865 199.993 -19.375 1.00 50.74 81 LEU A N 1
ATOM 588 C CA . LEU A 1 81 ? 120.985 198.856 -19.619 1.00 49.19 81 LEU A CA 1
ATOM 589 C C . LEU A 1 81 ? 121.779 197.562 -19.940 1.00 43.85 81 LEU A C 1
ATOM 590 O O . LEU A 1 81 ? 121.628 196.572 -19.245 1.00 38.86 81 LEU A O 1
ATOM 595 N N . VAL A 1 82 ? 122.613 197.588 -20.980 1.00 46.12 82 VAL A N 1
ATOM 596 C CA . VAL A 1 82 ? 123.387 196.408 -21.419 1.00 52.71 82 VAL A CA 1
ATOM 597 C C . VAL A 1 82 ? 124.176 195.786 -20.255 1.00 50.88 82 VAL A C 1
ATOM 598 O O . VAL A 1 82 ? 124.208 194.566 -20.107 1.00 47.03 82 VAL A O 1
ATOM 602 N N . TYR A 1 83 ? 124.840 196.647 -19.482 1.00 48.21 83 TYR A N 1
ATOM 603 C CA . TYR A 1 83 ? 125.573 196.267 -18.290 1.00 45.47 83 TYR A CA 1
ATOM 604 C C . TYR A 1 83 ? 124.622 195.727 -17.246 1.00 46.23 83 TYR A C 1
ATOM 605 O O . TYR A 1 83 ? 124.911 194.692 -16.653 1.00 51.24 83 TYR A O 1
ATOM 614 N N . ALA A 1 84 ? 123.491 196.411 -17.040 1.00 47.81 84 ALA A N 1
ATOM 615 C CA . ALA A 1 84 ? 122.555 196.089 -15.962 1.00 47.89 84 ALA A CA 1
ATOM 616 C C . ALA A 1 84 ? 121.840 194.754 -16.108 1.00 50.33 84 ALA A C 1
ATOM 617 O O . ALA A 1 84 ? 121.581 194.080 -15.096 1.00 52.13 84 ALA A O 1
ATOM 619 N N . ILE A 1 85 ? 121.549 194.372 -17.356 1.00 50.93 85 ILE A N 1
ATOM 620 C CA . ILE A 1 85 ? 120.936 193.067 -17.676 1.00 47.35 85 ILE A CA 1
ATOM 621 C C . ILE A 1 85 ? 121.866 191.892 -17.366 1.00 45.10 85 ILE A C 1
ATOM 622 O O . ILE A 1 85 ? 121.430 190.835 -16.937 1.00 46.66 85 ILE A O 1
ATOM 627 N N . LEU A 1 86 ? 123.158 192.111 -17.539 1.00 45.84 86 LEU A N 1
ATOM 628 C CA . LEU A 1 86 ? 124.123 191.060 -17.361 1.00 46.85 86 LEU A CA 1
ATOM 629 C C . LEU A 1 86 ? 124.508 190.891 -15.901 1.00 48.95 86 LEU A C 1
ATOM 630 O O . LEU A 1 86 ? 124.513 189.773 -15.390 1.00 48.23 86 LEU A O 1
ATOM 635 N N . VAL A 1 87 ? 124.832 192.012 -15.251 1.00 51.83 87 VAL A N 1
ATOM 636 C CA . VAL A 1 87 ? 125.345 192.027 -13.884 1.00 54.22 87 VAL A CA 1
ATOM 637 C C . VAL A 1 87 ? 124.326 191.622 -12.809 1.00 57.20 87 VAL A C 1
ATOM 638 O O . VAL A 1 87 ? 124.696 191.046 -11.791 1.00 59.65 87 VAL A O 1
ATOM 642 N N . VAL A 1 88 ? 123.052 191.915 -13.052 1.00 59.89 88 VAL A N 1
ATOM 643 C CA . VAL A 1 88 ? 122.009 191.728 -12.054 1.00 63.05 88 VAL A CA 1
ATOM 644 C C . VAL A 1 88 ? 122.006 190.279 -11.565 1.00 68.94 88 VAL A C 1
ATOM 645 O O . VAL A 1 88 ? 121.824 190.017 -10.370 1.00 75.51 88 VAL A O 1
ATOM 649 N N . GLY A 1 89 ? 122.266 189.358 -12.493 1.00 74.39 89 GLY A N 1
ATOM 650 C CA . GLY A 1 89 ? 122.421 187.947 -12.174 1.00 80.22 89 GLY A CA 1
ATOM 651 C C . GLY A 1 89 ? 123.694 187.689 -11.392 1.00 82.84 89 GLY A C 1
ATOM 652 O O . GLY A 1 89 ? 123.656 187.061 -10.322 1.00 89.87 89 GLY A O 1
ATOM 653 N N . LEU A 1 90 ? 124.816 188.192 -11.916 1.00 74.59 90 LEU A N 1
ATOM 654 C CA . LEU A 1 90 ? 126.118 188.044 -11.265 1.00 66.18 90 LEU A CA 1
ATOM 655 C C . LEU A 1 90 ? 126.140 188.597 -9.856 1.00 66.03 90 LEU A C 1
ATOM 656 O O . LEU A 1 90 ? 126.832 188.051 -9.002 1.00 74.39 90 LEU A O 1
ATOM 661 N N . PHE A 1 91 ? 125.393 189.673 -9.613 1.00 61.42 91 PHE A N 1
ATOM 662 C CA . PHE A 1 91 ? 125.300 190.238 -8.277 1.00 55.40 91 PHE A CA 1
ATOM 663 C C . PHE A 1 91 ? 124.562 189.331 -7.323 1.00 52.90 91 PHE A C 1
ATOM 664 O O . PHE A 1 91 ? 124.968 189.233 -6.168 1.00 52.04 91 PHE A O 1
ATOM 672 N N . VAL A 1 92 ? 123.507 188.664 -7.810 1.00 56.03 92 VAL A N 1
ATOM 673 C CA . VAL A 1 92 ? 122.562 187.888 -6.947 1.00 63.02 92 VAL A CA 1
ATOM 674 C C . VAL A 1 92 ? 123.145 186.590 -6.354 1.00 69.62 92 VAL A C 1
ATOM 675 O O . VAL A 1 92 ? 123.068 186.372 -5.129 1.00 66.74 92 VAL A O 1
ATOM 679 N N . THR A 1 93 ? 123.730 185.748 -7.215 1.00 74.80 93 THR A N 1
ATOM 680 C CA . THR A 1 93 ? 124.289 184.454 -6.786 1.00 74.21 93 THR A CA 1
ATOM 681 C C . THR A 1 93 ? 125.480 184.630 -5.842 1.00 77.08 93 THR A C 1
ATOM 682 O O . THR A 1 93 ? 125.642 183.847 -4.905 1.00 80.01 93 THR A O 1
ATOM 686 N N . VAL A 1 94 ? 126.279 185.674 -6.101 1.00 77.96 94 VAL A N 1
ATOM 687 C CA . VAL A 1 94 ? 127.365 186.138 -5.220 1.00 74.37 94 VAL A CA 1
ATOM 688 C C . VAL A 1 94 ? 126.797 186.585 -3.869 1.00 68.97 94 VAL A C 1
ATOM 689 O O . VAL A 1 94 ? 127.290 186.187 -2.823 1.00 69.37 94 VAL A O 1
ATOM 693 N N . GLY A 1 95 ? 125.747 187.403 -3.918 1.00 66.00 95 GLY A N 1
ATOM 694 C CA . GLY A 1 95 ? 125.114 187.965 -2.734 1.00 58.12 95 GLY A CA 1
ATOM 695 C C . GLY A 1 95 ? 124.504 186.922 -1.843 1.00 56.20 95 GLY A C 1
ATOM 696 O O . GLY A 1 95 ? 124.504 187.074 -0.626 1.00 58.87 95 GLY A O 1
ATOM 697 N N . GLY A 1 96 ? 123.983 185.868 -2.465 1.00 59.03 96 GLY A N 1
ATOM 698 C CA . GLY A 1 96 ? 123.423 184.723 -1.760 1.00 55.37 96 GLY A CA 1
ATOM 699 C C . GLY A 1 96 ? 124.509 183.861 -1.173 1.00 55.92 96 GLY A C 1
ATOM 700 O O . GLY A 1 96 ? 124.362 183.379 -0.068 1.00 58.28 96 GLY A O 1
ATOM 701 N N . SER A 1 97 ? 125.602 183.682 -1.913 1.00 59.68 97 SER A N 1
ATOM 702 C CA . SER A 1 97 ? 126.748 182.878 -1.474 1.00 62.22 97 SER A CA 1
ATOM 703 C C . SER A 1 97 ? 127.413 183.425 -0.223 1.00 59.30 97 SER A C 1
ATOM 704 O O . SER A 1 97 ? 127.697 182.674 0.712 1.00 58.18 97 SER A O 1
ATOM 707 N N . LEU A 1 98 ? 127.661 184.733 -0.231 1.00 65.20 98 LEU A N 1
ATOM 708 C CA . LEU A 1 98 ? 128.208 185.462 0.917 1.00 68.35 98 LEU A CA 1
ATOM 709 C C . LEU A 1 98 ? 127.283 185.406 2.148 1.00 63.98 98 LEU A C 1
ATOM 710 O O . LEU A 1 98 ? 127.746 185.124 3.255 1.00 58.76 98 LEU A O 1
ATOM 715 N N . ALA A 1 99 ? 125.990 185.657 1.937 1.00 62.98 99 ALA A N 1
ATOM 716 C CA . ALA A 1 99 ? 124.976 185.544 2.991 1.00 67.45 99 ALA A CA 1
ATOM 717 C C . ALA A 1 99 ? 124.913 184.145 3.577 1.00 70.48 99 ALA A C 1
ATOM 718 O O . ALA A 1 99 ? 124.882 183.976 4.802 1.00 75.30 99 ALA A O 1
ATOM 720 N N . SER A 1 100 ? 124.891 183.156 2.682 1.00 72.25 100 SER A N 1
ATOM 721 C CA . SER A 1 100 ? 124.966 181.755 3.031 1.00 69.38 100 SER A CA 1
ATOM 722 C C . SER A 1 100 ? 126.159 181.539 3.947 1.00 73.28 100 SER A C 1
ATOM 723 O O . SER A 1 100 ? 126.053 180.804 4.927 1.00 83.14 100 SER A O 1
ATOM 726 N N . ALA A 1 101 ? 127.277 182.206 3.633 1.00 73.74 101 ALA A N 1
ATOM 727 C CA . ALA A 1 101 ? 128.538 182.041 4.362 1.00 66.19 101 ALA A CA 1
ATOM 728 C C . ALA A 1 101 ? 128.609 182.754 5.707 1.00 65.59 101 ALA A C 1
ATOM 729 O O . ALA A 1 101 ? 129.457 182.407 6.509 1.00 73.22 101 ALA A O 1
ATOM 731 N N . ILE A 1 102 ? 127.744 183.742 5.951 1.00 68.19 102 ILE A N 1
ATOM 732 C CA . ILE A 1 102 ? 127.670 184.415 7.269 1.00 64.14 102 ILE A CA 1
ATOM 733 C C . ILE A 1 102 ? 127.001 183.494 8.311 1.00 67.64 102 ILE A C 1
ATOM 734 O O . ILE A 1 102 ? 127.431 183.454 9.475 1.00 71.47 102 ILE A O 1
ATOM 739 N N . VAL A 1 103 ? 125.961 182.766 7.882 1.00 67.19 103 VAL A N 1
ATOM 740 C CA . VAL A 1 103 ? 125.143 181.919 8.770 1.00 68.38 103 VAL A CA 1
ATOM 741 C C . VAL A 1 103 ? 125.887 180.713 9.350 1.00 68.20 103 VAL A C 1
ATOM 742 O O . VAL A 1 103 ? 125.841 180.467 10.559 1.00 63.77 103 VAL A O 1
ATOM 746 N N . GLN A 1 104 ? 126.594 179.982 8.494 1.00 75.01 104 GLN A N 1
ATOM 747 C CA . GLN A 1 104 ? 127.516 178.939 8.957 1.00 76.06 104 GLN A CA 1
ATOM 748 C C . GLN A 1 104 ? 128.848 179.508 9.506 1.00 79.51 104 GLN A C 1
ATOM 749 O O . GLN A 1 104 ? 129.810 178.762 9.676 1.00 79.56 104 GLN A O 1
ATOM 755 N N . ASN A 1 105 ? 128.880 180.815 9.792 1.00 88.01 105 ASN A N 1
ATOM 756 C CA . ASN A 1 105 ? 130.026 181.490 10.420 1.00 91.43 105 ASN A CA 1
ATOM 757 C C . ASN A 1 105 ? 129.851 181.893 11.897 1.00 99.63 105 ASN A C 1
ATOM 758 O O . ASN A 1 105 ? 130.446 182.887 12.347 1.00 104.02 105 ASN A O 1
ATOM 763 N N . ASN A 1 106 ? 129.039 181.130 12.641 1.00 97.73 106 ASN A N 1
ATOM 764 C CA . ASN A 1 106 ? 128.732 181.408 14.059 1.00 89.28 106 ASN A CA 1
ATOM 765 C C . ASN A 1 106 ? 127.894 180.313 14.708 1.00 88.86 106 ASN A C 1
ATOM 766 O O . ASN A 1 106 ? 127.951 179.147 14.313 1.00 83.93 106 ASN A O 1
ATOM 771 N N . THR B 1 5 ? 98.470 203.841 13.395 1.00 62.76 5 THR B N 1
ATOM 772 C CA . THR B 1 5 ? 97.631 202.658 13.041 1.00 76.96 5 THR B CA 1
ATOM 773 C C . THR B 1 5 ? 98.452 201.492 12.416 1.00 78.22 5 THR B C 1
ATOM 774 O O . THR B 1 5 ? 97.910 200.627 11.709 1.00 69.48 5 THR B O 1
ATOM 778 N N . LEU B 1 6 ? 99.754 201.477 12.713 1.00 86.44 6 LEU B N 1
ATOM 779 C CA . LEU B 1 6 ? 100.634 200.342 12.385 1.00 93.68 6 LEU B CA 1
ATOM 780 C C . LEU B 1 6 ? 100.535 199.164 13.353 1.00 96.09 6 LEU B C 1
ATOM 781 O O . LEU B 1 6 ? 101.004 198.077 13.017 1.00 94.87 6 LEU B O 1
ATOM 786 N N . MET B 1 7 ? 99.960 199.390 14.546 1.00 103.04 7 MET B N 1
ATOM 787 C CA . MET B 1 7 ? 99.782 198.363 15.599 1.00 103.25 7 MET B CA 1
ATOM 788 C C . MET B 1 7 ? 99.214 197.035 15.046 1.00 107.31 7 MET B C 1
ATOM 789 O O . MET B 1 7 ? 99.488 195.960 15.592 1.00 106.76 7 MET B O 1
ATOM 794 N N . PHE B 1 8 ? 98.454 197.128 13.950 1.00 103.71 8 PHE B N 1
ATOM 795 C CA . PHE B 1 8 ? 98.023 195.976 13.159 1.00 99.49 8 PHE B CA 1
ATOM 796 C C . PHE B 1 8 ? 99.197 195.160 12.588 1.00 92.88 8 PHE B C 1
ATOM 797 O O . PHE B 1 8 ? 99.274 193.962 12.841 1.00 95.14 8 PHE B O 1
ATOM 805 N N . LYS B 1 9 ? 100.091 195.807 11.828 1.00 79.65 9 LYS B N 1
ATOM 806 C CA . LYS B 1 9 ? 101.154 195.117 11.070 1.00 65.98 9 LYS B CA 1
ATOM 807 C C . LYS B 1 9 ? 102.247 194.548 11.972 1.00 72.33 9 LYS B C 1
ATOM 808 O O . LYS B 1 9 ? 102.560 193.357 11.907 1.00 68.57 9 LYS B O 1
ATOM 814 N N . ARG B 1 10 ? 102.805 195.420 12.814 1.00 80.23 10 ARG B N 1
ATOM 815 C CA . ARG B 1 10 ? 103.870 195.094 13.760 1.00 85.33 10 ARG B CA 1
ATOM 816 C C . ARG B 1 10 ? 103.567 193.827 14.606 1.00 96.69 10 ARG B C 1
ATOM 817 O O . ARG B 1 10 ? 104.431 192.951 14.731 1.00 108.02 10 ARG B O 1
ATOM 825 N N . PHE B 1 11 ? 102.345 193.724 15.145 1.00 104.90 11 PHE B N 1
ATOM 826 C CA . PHE B 1 11 ? 101.885 192.518 15.863 1.00 99.18 11 PHE B CA 1
ATOM 827 C C . PHE B 1 11 ? 101.433 191.395 14.902 1.00 92.95 11 PHE B C 1
ATOM 828 O O . PHE B 1 11 ? 101.820 190.241 15.082 1.00 81.66 11 PHE B O 1
ATOM 836 N N . PHE B 1 12 ? 100.649 191.739 13.875 1.00 93.77 12 PHE B N 1
ATOM 837 C CA . PHE B 1 12 ? 100.170 190.771 12.867 1.00 89.90 12 PHE B CA 1
ATOM 838 C C . PHE B 1 12 ? 101.169 190.660 11.691 1.00 83.54 12 PHE B C 1
ATOM 839 O O . PHE B 1 12 ? 100.777 190.385 10.556 1.00 83.25 12 PHE B O 1
ATOM 847 N N . GLY B 1 13 ? 102.458 190.856 11.970 1.00 82.99 13 GLY B N 1
ATOM 848 C CA . GLY B 1 13 ? 103.511 190.733 10.954 1.00 85.79 13 GLY B CA 1
ATOM 849 C C . GLY B 1 13 ? 104.933 190.537 11.460 1.00 86.42 13 GLY B C 1
ATOM 850 O O . GLY B 1 13 ? 105.360 189.399 11.680 1.00 81.65 13 GLY B O 1
ATOM 851 N N . ALA B 1 14 ? 105.659 191.646 11.635 1.00 85.04 14 ALA B N 1
ATOM 852 C CA . ALA B 1 14 ? 107.069 191.633 12.045 1.00 94.04 14 ALA B CA 1
ATOM 853 C C . ALA B 1 14 ? 107.372 190.836 13.321 1.00 114.50 14 ALA B C 1
ATOM 854 O O . ALA B 1 14 ? 108.434 190.213 13.399 1.00 135.38 14 ALA B O 1
ATOM 856 N N . VAL B 1 15 ? 106.464 190.854 14.308 1.00 115.01 15 VAL B N 1
ATOM 857 C CA . VAL B 1 15 ? 106.590 189.991 15.511 1.00 104.26 15 VAL B CA 1
ATOM 858 C C . VAL B 1 15 ? 105.634 188.771 15.433 1.00 99.41 15 VAL B C 1
ATOM 859 O O . VAL B 1 15 ? 105.635 187.912 16.325 1.00 107.20 15 VAL B O 1
ATOM 863 N N . ARG B 1 16 ? 104.844 188.676 14.360 1.00 91.96 16 ARG B N 1
ATOM 864 C CA . ARG B 1 16 ? 104.029 187.478 14.139 1.00 91.54 16 ARG B CA 1
ATOM 865 C C . ARG B 1 16 ? 104.844 186.354 13.522 1.00 84.59 16 ARG B C 1
ATOM 866 O O . ARG B 1 16 ? 105.050 185.324 14.143 1.00 83.59 16 ARG B O 1
ATOM 874 N N . THR B 1 17 ? 105.305 186.586 12.295 1.00 99.06 17 THR B N 1
ATOM 875 C CA . THR B 1 17 ? 105.838 185.548 11.390 1.00 98.37 17 THR B CA 1
ATOM 876 C C . THR B 1 17 ? 107.265 185.066 11.700 1.00 91.05 17 THR B C 1
ATOM 877 O O . THR B 1 17 ? 107.719 184.053 11.165 1.00 85.70 17 THR B O 1
ATOM 881 N N . SER B 1 18 ? 107.954 185.814 12.556 1.00 86.76 18 SER B N 1
ATOM 882 C CA . SER B 1 18 ? 109.234 185.419 13.104 1.00 88.12 18 SER B CA 1
ATOM 883 C C . SER B 1 18 ? 109.122 184.269 14.098 1.00 100.37 18 SER B C 1
ATOM 884 O O . SER B 1 18 ? 110.023 183.429 14.142 1.00 108.52 18 SER B O 1
ATOM 887 N N . TRP B 1 19 ? 108.022 184.240 14.878 1.00 108.35 19 TRP B N 1
ATOM 888 C CA . TRP B 1 19 ? 107.720 183.195 15.887 1.00 97.61 19 TRP B CA 1
ATOM 889 C C . TRP B 1 19 ? 107.370 181.851 15.196 1.00 95.11 19 TRP B C 1
ATOM 890 O O . TRP B 1 19 ? 106.292 181.287 15.393 1.00 98.96 19 TRP B O 1
ATOM 901 N N . ARG B 1 20 ? 108.332 181.374 14.393 1.00 91.62 20 ARG B N 1
ATOM 902 C CA . ARG B 1 20 ? 108.260 180.243 13.460 1.00 80.54 20 ARG B CA 1
ATOM 903 C C . ARG B 1 20 ? 109.749 180.171 13.154 1.00 82.36 20 ARG B C 1
ATOM 904 O O . ARG B 1 20 ? 110.333 181.180 12.755 1.00 82.80 20 ARG B O 1
ATOM 912 N N . ASP B 1 21 ? 110.376 179.007 13.364 1.00 81.97 21 ASP B N 1
ATOM 913 C CA . ASP B 1 21 ? 111.853 178.908 13.337 1.00 79.19 21 ASP B CA 1
ATOM 914 C C . ASP B 1 21 ? 112.365 177.545 12.786 1.00 77.17 21 ASP B C 1
ATOM 915 O O . ASP B 1 21 ? 111.880 176.500 13.222 1.00 80.61 21 ASP B O 1
ATOM 920 N N . PRO B 1 22 ? 113.318 177.562 11.806 1.00 74.24 22 PRO B N 1
ATOM 921 C CA . PRO B 1 22 ? 114.092 176.371 11.488 1.00 72.95 22 PRO B CA 1
ATOM 922 C C . PRO B 1 22 ? 115.525 176.490 11.984 1.00 71.28 22 PRO B C 1
ATOM 923 O O . PRO B 1 22 ? 115.799 177.092 13.024 1.00 75.58 22 PRO B O 1
ATOM 927 N N . SER B 1 23 ? 116.415 175.893 11.211 1.00 66.54 23 SER B N 1
ATOM 928 C CA . SER B 1 23 ? 117.818 176.108 11.314 1.00 63.58 23 SER B CA 1
ATOM 929 C C . SER B 1 23 ? 118.223 177.423 10.628 1.00 67.12 23 SER B C 1
ATOM 930 O O . SER B 1 23 ? 118.936 178.230 11.238 1.00 64.65 23 SER B O 1
ATOM 933 N N . THR B 1 24 ? 117.756 177.652 9.386 1.00 73.31 24 THR B N 1
ATOM 934 C CA . THR B 1 24 ? 118.270 178.764 8.522 1.00 66.59 24 THR B CA 1
ATOM 935 C C . THR B 1 24 ? 117.814 180.172 8.893 1.00 63.65 24 THR B C 1
ATOM 936 O O . THR B 1 24 ? 118.537 181.132 8.640 1.00 59.32 24 THR B O 1
ATOM 940 N N . ARG B 1 25 ? 116.646 180.301 9.514 1.00 65.79 25 ARG B N 1
ATOM 941 C CA . ARG B 1 25 ? 116.277 181.573 10.137 1.00 68.81 25 ARG B CA 1
ATOM 942 C C . ARG B 1 25 ? 117.078 181.702 11.460 1.00 78.62 25 ARG B C 1
ATOM 943 O O . ARG B 1 25 ? 116.538 182.076 12.507 1.00 92.79 25 ARG B O 1
ATOM 951 N N . GLY B 1 26 ? 118.368 181.380 11.406 1.00 84.45 26 GLY B N 1
ATOM 952 C CA . GLY B 1 26 ? 119.347 181.987 12.295 1.00 71.25 26 GLY B CA 1
ATOM 953 C C . GLY B 1 26 ? 119.841 183.165 11.465 1.00 76.09 26 GLY B C 1
ATOM 954 O O . GLY B 1 26 ? 120.577 184.004 11.972 1.00 78.25 26 GLY B O 1
ATOM 955 N N . ALA B 1 27 ? 119.428 183.210 10.183 1.00 78.85 27 ALA B N 1
ATOM 956 C CA . ALA B 1 27 ? 119.692 184.316 9.231 1.00 67.84 27 ALA B CA 1
ATOM 957 C C . ALA B 1 27 ? 119.148 185.676 9.659 1.00 62.90 27 ALA B C 1
ATOM 958 O O . ALA B 1 27 ? 119.689 186.708 9.248 1.00 56.77 27 ALA B O 1
ATOM 960 N N . VAL B 1 28 ? 118.073 185.657 10.461 1.00 62.85 28 VAL B N 1
ATOM 961 C CA . VAL B 1 28 ? 117.473 186.858 11.075 1.00 60.21 28 VAL B CA 1
ATOM 962 C C . VAL B 1 28 ? 118.473 187.510 12.030 1.00 59.75 28 VAL B C 1
ATOM 963 O O . VAL B 1 28 ? 118.673 188.727 11.989 1.00 55.77 28 VAL B O 1
ATOM 967 N N . LEU B 1 29 ? 119.107 186.674 12.855 1.00 60.13 29 LEU B N 1
ATOM 968 C CA . LEU B 1 29 ? 120.119 187.083 13.810 1.00 59.99 29 LEU B CA 1
ATOM 969 C C . LEU B 1 29 ? 121.286 187.829 13.136 1.00 62.36 29 LEU B C 1
ATOM 970 O O . LEU B 1 29 ? 121.672 188.909 13.590 1.00 75.85 29 LEU B O 1
ATOM 975 N N . SER B 1 30 ? 121.816 187.268 12.051 1.00 59.75 30 SER B N 1
ATOM 976 C CA . SER B 1 30 ? 122.896 187.885 11.259 1.00 60.80 30 SER B CA 1
ATOM 977 C C . SER B 1 30 ? 122.483 189.190 10.562 1.00 57.48 30 SER B C 1
ATOM 978 O O . SER B 1 30 ? 123.273 190.117 10.438 1.00 51.00 30 SER B O 1
ATOM 981 N N . LEU B 1 31 ? 121.244 189.236 10.083 1.00 58.35 31 LEU B N 1
ATOM 982 C CA . LEU B 1 31 ? 120.710 190.421 9.446 1.00 53.63 31 LEU B CA 1
ATOM 983 C C . LEU B 1 31 ? 120.455 191.470 10.505 1.00 55.98 31 LEU B C 1
ATOM 984 O O . LEU B 1 31 ? 120.748 192.640 10.269 1.00 62.28 31 LEU B O 1
ATOM 989 N N . ALA B 1 32 ? 119.920 191.043 11.663 1.00 54.78 32 ALA B N 1
ATOM 990 C CA . ALA B 1 32 ? 119.706 191.924 12.811 1.00 47.18 32 ALA B CA 1
ATOM 991 C C . ALA B 1 32 ? 120.999 192.631 13.151 1.00 45.01 32 ALA B C 1
ATOM 992 O O . ALA B 1 32 ? 121.036 193.870 13.190 1.00 40.15 32 ALA B O 1
ATOM 994 N N . ILE B 1 33 ? 122.051 191.824 13.370 1.00 48.15 33 ILE B N 1
ATOM 995 C CA . ILE B 1 33 ? 123.384 192.314 13.728 1.00 52.41 33 ILE B CA 1
ATOM 996 C C . ILE B 1 33 ? 124.035 193.231 12.658 1.00 54.37 33 ILE B C 1
ATOM 997 O O . ILE B 1 33 ? 124.635 194.269 13.010 1.00 58.04 33 ILE B O 1
ATOM 1002 N N . ILE B 1 34 ? 123.873 192.867 11.380 1.00 53.62 34 ILE B N 1
ATOM 1003 C CA . ILE B 1 34 ? 124.348 193.663 10.232 1.00 53.05 34 ILE B CA 1
ATOM 1004 C C . ILE B 1 34 ? 123.678 195.064 10.125 1.00 48.92 34 ILE B C 1
ATOM 1005 O O . ILE B 1 34 ? 124.369 196.085 9.980 1.00 47.34 34 ILE B O 1
ATOM 1010 N N . VAL B 1 35 ? 122.346 195.091 10.239 1.00 44.53 35 VAL B N 1
ATOM 1011 C CA . VAL B 1 35 ? 121.534 196.319 10.244 1.00 36.29 35 VAL B CA 1
ATOM 1012 C C . VAL B 1 35 ? 121.818 197.250 11.428 1.00 32.88 35 VAL B C 1
ATOM 1013 O O . VAL B 1 35 ? 121.857 198.436 11.255 1.00 33.69 35 VAL B O 1
ATOM 1017 N N . THR B 1 36 ? 122.020 196.717 12.625 1.00 38.41 36 THR B N 1
ATOM 1018 C CA . THR B 1 36 ? 122.285 197.544 13.832 1.00 39.77 36 THR B CA 1
ATOM 1019 C C . THR B 1 36 ? 123.644 198.237 13.751 1.00 36.93 36 THR B C 1
ATOM 1020 O O . THR B 1 36 ? 123.773 199.429 14.037 1.00 34.98 36 THR B O 1
ATOM 1024 N N . ALA B 1 37 ? 124.651 197.460 13.378 1.00 38.12 37 ALA B N 1
ATOM 1025 C CA . ALA B 1 37 ? 125.934 198.002 13.025 1.00 41.80 37 ALA B CA 1
ATOM 1026 C C . ALA B 1 37 ? 125.764 199.168 12.018 1.00 44.20 37 ALA B C 1
ATOM 1027 O O . ALA B 1 37 ? 126.183 200.303 12.301 1.00 45.87 37 ALA B O 1
ATOM 1029 N N . ALA B 1 38 ? 125.142 198.865 10.865 1.00 46.24 38 ALA B N 1
ATOM 1030 C CA . ALA B 1 38 ? 124.936 199.789 9.743 1.00 43.29 38 ALA B CA 1
ATOM 1031 C C . ALA B 1 38 ? 124.307 201.105 10.131 1.00 44.21 38 ALA B C 1
ATOM 1032 O O . ALA B 1 38 ? 124.779 202.158 9.736 1.00 49.41 38 ALA B O 1
ATOM 1034 N N . THR B 1 39 ? 123.234 201.017 10.908 1.00 48.32 39 THR B N 1
ATOM 1035 C CA . THR B 1 39 ? 122.559 202.153 11.510 1.00 51.22 39 THR B CA 1
ATOM 1036 C C . THR B 1 39 ? 123.510 202.970 12.424 1.00 58.19 39 THR B C 1
ATOM 1037 O O . THR B 1 39 ? 123.514 204.216 12.342 1.00 62.37 39 THR B O 1
ATOM 1041 N N . ILE B 1 40 ? 124.301 202.289 13.280 1.00 52.65 40 ILE B N 1
ATOM 1042 C CA . ILE B 1 40 ? 125.226 202.987 14.194 1.00 44.36 40 ILE B CA 1
ATOM 1043 C C . ILE B 1 40 ? 126.237 203.777 13.373 1.00 45.37 40 ILE B C 1
ATOM 1044 O O . ILE B 1 40 ? 126.501 204.949 13.655 1.00 46.79 40 ILE B O 1
ATOM 1049 N N . PHE B 1 41 ? 126.768 203.140 12.332 1.00 50.32 41 PHE B N 1
ATOM 1050 C CA . PHE B 1 41 ? 127.652 203.819 11.390 1.00 50.55 41 PHE B CA 1
ATOM 1051 C C . PHE B 1 41 ? 127.032 205.107 10.809 1.00 52.23 41 PHE B C 1
ATOM 1052 O O . PHE B 1 41 ? 127.639 206.173 10.902 1.00 51.97 41 PHE B O 1
ATOM 1060 N N . TYR B 1 42 ? 125.835 204.997 10.228 1.00 47.51 42 TYR B N 1
ATOM 1061 C CA . TYR B 1 42 ? 125.148 206.140 9.639 1.00 47.09 42 TYR B CA 1
ATOM 1062 C C . TYR B 1 42 ? 124.784 207.251 10.628 1.00 50.77 42 TYR B C 1
ATOM 1063 O O . TYR B 1 42 ? 124.926 208.444 10.337 1.00 53.19 42 TYR B O 1
ATOM 1072 N N . THR B 1 43 ? 124.326 206.865 11.805 1.00 57.31 43 THR B N 1
ATOM 1073 C CA . THR B 1 43 ? 124.066 207.856 12.842 1.00 57.86 43 THR B CA 1
ATOM 1074 C C . THR B 1 43 ? 125.362 208.588 13.236 1.00 55.81 43 THR B C 1
ATOM 1075 O O . THR B 1 43 ? 125.364 209.818 13.356 1.00 63.33 43 THR B O 1
ATOM 1079 N N . LEU B 1 44 ? 126.448 207.825 13.393 1.00 50.13 44 LEU B N 1
ATOM 1080 C CA . LEU B 1 44 ? 127.746 208.364 13.796 1.00 45.12 44 LEU B CA 1
ATOM 1081 C C . LEU B 1 44 ? 128.501 209.020 12.643 1.00 42.21 44 LEU B C 1
ATOM 1082 O O . LEU B 1 44 ? 128.849 210.183 12.744 1.00 36.84 44 LEU B O 1
ATOM 1087 N N . ALA B 1 45 ? 128.703 208.274 11.551 1.00 46.00 45 ALA B N 1
ATOM 1088 C CA . ALA B 1 45 ? 129.366 208.760 10.342 1.00 48.33 45 ALA B CA 1
ATOM 1089 C C . ALA B 1 45 ? 128.604 209.837 9.587 1.00 46.36 45 ALA B C 1
ATOM 1090 O O . ALA B 1 45 ? 129.146 210.906 9.303 1.00 43.10 45 ALA B O 1
ATOM 1092 N N .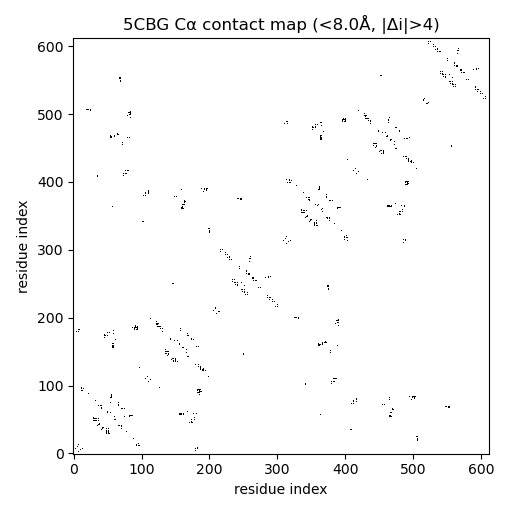 GLU B 1 46 ? 127.347 209.527 9.279 1.00 52.20 46 GLU B N 1
ATOM 1093 C CA . GLU B 1 46 ? 126.521 210.336 8.398 1.00 55.34 46 GLU B CA 1
ATOM 1094 C C . GLU B 1 46 ? 125.656 211.354 9.113 1.00 55.71 46 GLU B C 1
ATOM 1095 O O . GLU B 1 46 ? 124.910 212.088 8.464 1.00 58.27 46 GLU B O 1
ATOM 1101 N N . LYS B 1 47 ? 125.755 211.393 10.443 1.00 60.01 47 LYS B N 1
ATOM 1102 C CA . LYS B 1 47 ? 125.086 212.401 11.287 1.00 62.34 47 LYS B CA 1
ATOM 1103 C C . LYS B 1 47 ? 123.540 212.329 11.357 1.00 64.51 47 LYS B C 1
ATOM 1104 O O . LYS B 1 47 ? 122.918 213.034 12.166 1.00 69.45 47 LYS B O 1
ATOM 1110 N N . TRP B 1 48 ? 122.939 211.450 10.542 1.00 57.32 48 TRP B N 1
ATOM 1111 C CA . TRP B 1 48 ? 121.492 211.287 10.452 1.00 47.50 48 TRP B CA 1
ATOM 1112 C C . TRP B 1 48 ? 120.902 210.708 11.740 1.00 47.41 48 TRP B C 1
ATOM 1113 O O . TRP B 1 48 ? 121.623 210.167 12.560 1.00 48.47 48 TRP B O 1
ATOM 1124 N N . SER B 1 49 ? 119.586 210.856 11.915 1.00 50.65 49 SER B N 1
ATOM 1125 C CA . SER B 1 49 ? 118.871 210.414 13.115 1.00 50.67 49 SER B CA 1
ATOM 1126 C C . SER B 1 49 ? 118.748 208.892 13.107 1.00 56.25 49 SER B C 1
ATOM 1127 O O . SER B 1 49 ? 118.992 208.276 12.056 1.00 71.35 49 SER B O 1
ATOM 1130 N N . VAL B 1 50 ? 118.401 208.277 14.247 1.00 51.39 50 VAL B N 1
ATOM 1131 C CA . VAL B 1 50 ? 118.366 206.783 14.369 1.00 45.66 50 VAL B CA 1
ATOM 1132 C C . VAL B 1 50 ? 117.422 206.084 13.345 1.00 45.07 50 VAL B C 1
ATOM 1133 O O . VAL B 1 50 ? 117.812 205.073 12.749 1.00 44.99 50 VAL B O 1
ATOM 1137 N N . ILE B 1 51 ? 116.227 206.632 13.107 1.00 43.77 51 ILE B N 1
ATOM 1138 C CA . ILE B 1 51 ? 115.336 206.038 12.103 1.00 47.84 51 ILE B CA 1
ATOM 1139 C C . ILE B 1 51 ? 115.809 206.326 10.666 1.00 54.11 51 ILE B C 1
ATOM 1140 O O . ILE B 1 51 ? 115.916 205.384 9.880 1.00 54.33 51 ILE B O 1
ATOM 1145 N N . ASP B 1 52 ? 116.076 207.604 10.327 1.00 53.45 52 ASP B N 1
ATOM 1146 C CA . ASP B 1 52 ? 116.708 207.981 9.030 1.00 54.47 52 ASP B CA 1
ATOM 1147 C C . ASP B 1 52 ? 117.915 207.097 8.682 1.00 57.44 52 ASP B C 1
ATOM 1148 O O . ASP B 1 52 ? 118.084 206.670 7.528 1.00 64.00 52 ASP B O 1
ATOM 1153 N N . SER B 1 53 ? 118.748 206.835 9.684 1.00 53.26 53 SER B N 1
ATOM 1154 C CA . SER B 1 53 ? 119.798 205.852 9.557 1.00 54.78 53 SER B CA 1
ATOM 1155 C C . SER B 1 53 ? 119.245 204.426 9.367 1.00 50.30 53 SER B C 1
ATOM 1156 O O . SER B 1 53 ? 119.731 203.692 8.513 1.00 44.78 53 SER B O 1
ATOM 1159 N N . LEU B 1 54 ? 118.239 204.048 10.163 1.00 50.45 54 LEU B N 1
ATOM 1160 C CA . LEU B 1 54 ? 117.697 202.686 10.137 1.00 45.91 54 LEU B CA 1
ATOM 1161 C C . LEU B 1 54 ? 116.897 202.454 8.881 1.00 41.52 54 LEU B C 1
ATOM 1162 O O . LEU B 1 54 ? 116.833 201.328 8.398 1.00 42.68 54 LEU B O 1
ATOM 1167 N N . PHE B 1 55 ? 116.302 203.527 8.366 1.00 39.44 55 PHE B N 1
ATOM 1168 C CA . PHE B 1 55 ? 115.634 203.529 7.053 1.00 35.28 55 PHE B CA 1
ATOM 1169 C C . PHE B 1 55 ? 116.641 203.298 5.928 1.00 31.72 55 PHE B C 1
ATOM 1170 O O . PHE B 1 55 ? 116.457 202.427 5.153 1.00 31.62 55 PHE B O 1
ATOM 1178 N N . TYR B 1 56 ? 117.701 204.085 5.844 1.00 34.58 56 TYR B N 1
ATOM 1179 C CA . TYR B 1 56 ? 118.696 203.854 4.835 1.00 39.89 56 TYR B CA 1
ATOM 1180 C C . TYR B 1 56 ? 119.267 202.438 4.894 1.00 46.63 56 TYR B C 1
ATOM 1181 O O . TYR B 1 56 ? 119.624 201.867 3.865 1.00 65.14 56 TYR B O 1
ATOM 1190 N N . ALA B 1 57 ? 119.353 201.868 6.083 1.00 44.94 57 ALA B N 1
ATOM 1191 C CA . ALA B 1 57 ? 119.990 200.575 6.241 1.00 45.78 57 ALA B CA 1
ATOM 1192 C C . ALA B 1 57 ? 119.189 199.536 5.468 1.00 42.40 57 ALA B C 1
ATOM 1193 O O . ALA B 1 57 ? 119.724 198.640 4.815 1.00 37.67 57 ALA B O 1
ATOM 1195 N N . VAL B 1 58 ? 117.881 199.665 5.597 1.00 44.02 58 VAL B N 1
ATOM 1196 C CA . VAL B 1 58 ? 116.949 198.668 5.129 1.00 42.47 58 VAL B CA 1
ATOM 1197 C C . VAL B 1 58 ? 116.714 198.981 3.652 1.00 43.01 58 VAL B C 1
ATOM 1198 O O . VAL B 1 58 ? 116.472 198.083 2.843 1.00 47.90 58 VAL B O 1
ATOM 1202 N N . SER B 1 59 ? 116.859 200.256 3.307 1.00 42.44 59 SER B N 1
ATOM 1203 C CA . SER B 1 59 ? 116.797 200.722 1.925 1.00 39.70 59 SER B CA 1
ATOM 1204 C C . SER B 1 59 ? 117.711 199.955 0.965 1.00 42.16 59 SER B C 1
ATOM 1205 O O . SER B 1 59 ? 117.268 199.608 -0.135 1.00 46.26 59 SER B O 1
ATOM 1208 N N . VAL B 1 60 ? 118.951 199.697 1.393 1.00 42.10 60 VAL B N 1
ATOM 1209 C CA . VAL B 1 60 ? 120.018 199.195 0.533 1.00 42.74 60 VAL B CA 1
ATOM 1210 C C . VAL B 1 60 ? 119.979 197.726 0.148 1.00 51.67 60 VAL B C 1
ATOM 1211 O O . VAL B 1 60 ? 120.748 197.302 -0.725 1.00 64.54 60 VAL B O 1
ATOM 1215 N N . GLY B 1 61 ? 119.113 196.935 0.780 1.00 54.61 61 GLY B N 1
ATOM 1216 C CA . GLY B 1 61 ? 119.094 195.488 0.505 1.00 48.15 61 GLY B CA 1
ATOM 1217 C C . GLY B 1 61 ? 117.773 194.958 0.023 1.00 44.42 61 GLY B C 1
ATOM 1218 O O . GLY B 1 61 ? 117.697 193.845 -0.470 1.00 43.23 61 GLY B O 1
ATOM 1219 N N . LEU B 1 62 ? 116.735 195.764 0.205 1.00 49.93 62 LEU B N 1
ATOM 1220 C CA . LEU B 1 62 ? 115.377 195.500 -0.289 1.00 53.89 62 LEU B CA 1
ATOM 1221 C C . LEU B 1 62 ? 115.065 196.520 -1.380 1.00 56.09 62 LEU B C 1
ATOM 1222 O O . LEU B 1 62 ? 115.782 197.525 -1.478 1.00 65.88 62 LEU B O 1
ATOM 1227 N N . PRO B 1 63 ? 113.994 196.310 -2.184 1.00 56.04 63 PRO B N 1
ATOM 1228 C CA . PRO B 1 63 ? 113.759 197.297 -3.261 1.00 58.85 63 PRO B CA 1
ATOM 1229 C C . PRO B 1 63 ? 113.179 198.678 -2.835 1.00 61.18 63 PRO B C 1
ATOM 1230 O O . PRO B 1 63 ? 113.354 199.700 -3.556 1.00 56.42 63 PRO B O 1
ATOM 1234 N N . MET B 1 64 ? 112.574 198.701 -1.632 1.00 68.55 64 MET B N 1
ATOM 1235 C CA . MET B 1 64 ? 111.743 199.808 -1.165 1.00 66.97 64 MET B CA 1
ATOM 1236 C C . MET B 1 64 ? 112.122 201.217 -1.659 1.00 66.83 64 MET B C 1
ATOM 1237 O O . MET B 1 64 ? 111.272 201.967 -2.183 1.00 72.55 64 MET B O 1
ATOM 1242 N N . GLY B 1 65 ? 113.397 201.546 -1.505 1.00 63.92 65 GLY B N 1
ATOM 1243 C CA . GLY B 1 65 ? 113.918 202.815 -1.949 1.00 63.33 65 GLY B CA 1
ATOM 1244 C C . GLY B 1 65 ? 114.082 203.811 -0.825 1.00 52.56 65 GLY B C 1
ATOM 1245 O O . GLY B 1 65 ? 113.198 203.953 0.014 1.00 49.25 65 GLY B O 1
ATOM 1246 N N . ASN B 1 66 ? 115.242 204.477 -0.846 1.00 55.19 66 ASN B N 1
ATOM 1247 C CA . ASN B 1 66 ? 115.559 205.671 -0.060 1.00 51.91 66 ASN B CA 1
ATOM 1248 C C . ASN B 1 66 ? 115.096 206.901 -0.817 1.00 54.56 66 ASN B C 1
ATOM 1249 O O . ASN B 1 66 ? 115.435 207.088 -1.985 1.00 66.80 66 ASN B O 1
ATOM 1254 N N . GLY B 1 67 ? 114.302 207.729 -0.161 1.00 55.24 67 GLY B N 1
ATOM 1255 C CA . GLY B 1 67 ? 113.865 208.957 -0.756 1.00 52.66 67 GLY B CA 1
ATOM 1256 C C . GLY B 1 67 ? 115.048 209.899 -0.777 1.00 57.12 67 GLY B C 1
ATOM 1257 O O . GLY B 1 67 ? 115.903 209.780 -1.675 1.00 55.02 67 GLY B O 1
ATOM 1258 N N . PRO B 1 68 ? 115.123 210.820 0.224 1.00 56.75 68 PRO B N 1
ATOM 1259 C CA . PRO B 1 68 ? 116.077 211.921 0.124 1.00 52.69 68 PRO B CA 1
ATOM 1260 C C . PRO B 1 68 ? 117.508 211.457 0.328 1.00 49.83 68 PRO B C 1
ATOM 1261 O O . PRO B 1 68 ? 118.416 211.989 -0.293 1.00 48.00 68 PRO B O 1
ATOM 1265 N N . LEU B 1 69 ? 117.679 210.446 1.171 1.00 50.29 69 LEU B N 1
ATOM 1266 C CA . LEU B 1 69 ? 118.958 210.167 1.804 1.00 49.34 69 LEU B CA 1
ATOM 1267 C C . LEU B 1 69 ? 119.824 209.352 0.893 1.00 47.26 69 LEU B C 1
ATOM 1268 O O . LEU B 1 69 ? 119.366 208.436 0.261 1.00 51.58 69 LEU B O 1
ATOM 1273 N N . SER B 1 70 ? 121.087 209.718 0.818 1.00 50.37 70 SER B N 1
ATOM 1274 C CA . SER B 1 70 ? 122.084 208.992 0.057 1.00 49.63 70 SER B CA 1
ATOM 1275 C C . SER B 1 70 ? 123.363 209.358 0.781 1.00 49.70 70 SER B C 1
ATOM 1276 O O . SER B 1 70 ? 123.455 210.466 1.299 1.00 55.61 70 SER B O 1
ATOM 1279 N N . PRO B 1 71 ? 124.349 208.442 0.855 1.00 54.18 71 PRO B N 1
ATOM 1280 C CA . PRO B 1 71 ? 125.552 208.823 1.606 1.00 53.33 71 PRO B CA 1
ATOM 1281 C C . PRO B 1 71 ? 126.422 209.868 0.865 1.00 53.89 71 PRO B C 1
ATOM 1282 O O . PRO B 1 71 ? 126.628 209.772 -0.360 1.00 59.34 71 PRO B O 1
ATOM 1286 N N . THR B 1 72 ? 126.891 210.865 1.616 1.00 51.26 72 THR B N 1
ATOM 1287 C CA . THR B 1 72 ? 127.614 212.031 1.083 1.00 50.04 72 THR B CA 1
ATOM 1288 C C . THR B 1 72 ? 129.142 211.986 1.271 1.00 51.09 72 THR B C 1
ATOM 1289 O O . THR B 1 72 ? 129.889 212.795 0.687 1.00 53.69 72 THR B O 1
ATOM 1293 N N . LEU B 1 73 ? 129.589 211.031 2.081 1.00 49.52 73 LEU B N 1
ATOM 1294 C CA . LEU B 1 73 ? 130.986 210.856 2.405 1.00 49.30 73 LEU B CA 1
ATOM 1295 C C . LEU B 1 73 ? 131.527 209.660 1.652 1.00 52.13 73 LEU B C 1
ATOM 1296 O O . LEU B 1 73 ? 130.825 208.674 1.503 1.00 54.05 73 LEU B O 1
ATOM 1301 N N . THR B 1 74 ? 132.779 209.766 1.202 1.00 54.19 74 THR B N 1
ATOM 1302 C CA . THR B 1 74 ? 133.529 208.676 0.567 1.00 55.05 74 THR B CA 1
ATOM 1303 C C . THR B 1 74 ? 133.626 207.478 1.501 1.00 53.14 74 THR B C 1
ATOM 1304 O O . THR B 1 74 ? 133.551 206.334 1.062 1.00 51.17 74 THR B O 1
ATOM 1308 N N . LEU B 1 75 ? 133.775 207.751 2.794 1.00 56.36 75 LEU B N 1
ATOM 1309 C CA . LEU B 1 75 ? 133.866 206.680 3.764 1.00 54.11 75 LEU B CA 1
ATOM 1310 C C . LEU B 1 75 ? 132.530 205.969 3.938 1.00 53.13 75 LEU B C 1
ATOM 1311 O O . LEU B 1 75 ? 132.500 204.753 3.967 1.00 62.23 75 LEU B O 1
ATOM 1316 N N . SER B 1 76 ? 131.429 206.710 4.032 1.00 51.69 76 SER B N 1
ATOM 1317 C CA . SER B 1 76 ? 130.122 206.063 4.160 1.00 51.00 76 SER B CA 1
ATOM 1318 C C . SER B 1 76 ? 129.669 205.438 2.860 1.00 50.79 76 SER B C 1
ATOM 1319 O O . SER B 1 76 ? 128.923 204.467 2.879 1.00 55.07 76 SER B O 1
ATOM 1322 N N . LYS B 1 77 ? 130.120 206.018 1.743 1.00 52.59 77 LYS B N 1
ATOM 1323 C CA . LYS B 1 77 ? 129.903 205.509 0.395 1.00 46.15 77 LYS B CA 1
ATOM 1324 C C . LYS B 1 77 ? 130.481 204.091 0.220 1.00 48.68 77 LYS B C 1
ATOM 1325 O O . LYS B 1 77 ? 129.787 203.200 -0.263 1.00 45.52 77 LYS B O 1
ATOM 1331 N N . ILE B 1 78 ? 131.736 203.881 0.632 1.00 54.85 78 ILE B N 1
ATOM 1332 C CA . ILE B 1 78 ? 132.317 202.534 0.613 1.00 56.87 78 ILE B CA 1
ATOM 1333 C C . ILE B 1 78 ? 131.656 201.624 1.641 1.00 55.39 78 ILE B C 1
ATOM 1334 O O . ILE B 1 78 ? 131.526 200.423 1.402 1.00 63.34 78 ILE B O 1
ATOM 1339 N N . PHE B 1 79 ? 131.213 202.193 2.757 1.00 53.00 79 PHE B N 1
ATOM 1340 C CA . PHE B 1 79 ? 130.590 201.394 3.816 1.00 53.96 79 PHE B CA 1
ATOM 1341 C C . PHE B 1 79 ? 129.296 200.771 3.359 1.00 53.74 79 PHE B C 1
ATOM 1342 O O . PHE B 1 79 ? 128.975 199.642 3.727 1.00 55.33 79 PHE B O 1
ATOM 1350 N N . THR B 1 80 ? 128.551 201.534 2.581 1.00 57.47 80 THR B N 1
ATOM 1351 C CA . THR B 1 80 ? 127.355 201.037 1.948 1.00 58.49 80 THR B CA 1
ATOM 1352 C C . THR B 1 80 ? 127.707 199.995 0.862 1.00 62.07 80 THR B C 1
ATOM 1353 O O . THR B 1 80 ? 127.029 198.975 0.780 1.00 57.40 80 THR B O 1
ATOM 1357 N N . LEU B 1 81 ? 128.768 200.232 0.071 1.00 60.34 81 LEU B N 1
ATOM 1358 C CA . LEU B 1 81 ? 129.221 199.262 -0.947 1.00 57.22 81 LEU B CA 1
ATOM 1359 C C . LEU B 1 81 ? 129.575 197.880 -0.369 1.00 54.21 81 LEU B C 1
ATOM 1360 O O . LEU B 1 81 ? 129.216 196.848 -0.933 1.00 55.56 81 LEU B O 1
ATOM 1365 N N . VAL B 1 82 ? 130.289 197.878 0.749 1.00 50.84 82 VAL B N 1
ATOM 1366 C CA . VAL B 1 82 ? 130.717 196.638 1.380 1.00 54.25 82 VAL B CA 1
ATOM 1367 C C . VAL B 1 82 ? 129.506 196.023 2.092 1.00 53.33 82 VAL B C 1
ATOM 1368 O O . VAL B 1 82 ? 129.236 194.832 1.975 1.00 53.09 82 VAL B O 1
ATOM 1372 N N . TYR B 1 83 ? 128.782 196.867 2.819 1.00 51.26 83 TYR B N 1
ATOM 1373 C CA . TYR B 1 83 ? 127.664 196.461 3.611 1.00 44.42 83 TYR B CA 1
ATOM 1374 C C . TYR B 1 83 ? 126.527 195.981 2.748 1.00 43.34 83 TYR B C 1
ATOM 1375 O O . TYR B 1 83 ? 125.840 195.050 3.124 1.00 43.94 83 TYR B O 1
ATOM 1384 N N . ALA B 1 84 ? 126.365 196.605 1.578 1.00 48.81 84 ALA B N 1
ATOM 1385 C CA . ALA B 1 84 ? 125.389 196.199 0.545 1.00 47.23 84 ALA B CA 1
ATOM 1386 C C . ALA B 1 84 ? 125.471 194.747 0.099 1.00 43.64 84 ALA B C 1
ATOM 1387 O O . ALA B 1 84 ? 124.445 194.067 0.028 1.00 44.89 84 ALA B O 1
ATOM 1389 N N . ILE B 1 85 ? 126.687 194.293 -0.201 1.00 44.72 85 ILE B N 1
ATOM 1390 C CA . ILE B 1 85 ? 126.915 192.943 -0.728 1.00 47.19 85 ILE B CA 1
ATOM 1391 C C . ILE B 1 85 ? 126.667 191.791 0.270 1.00 44.93 85 ILE B C 1
ATOM 1392 O O . ILE B 1 85 ? 126.078 190.776 -0.094 1.00 41.24 85 ILE B O 1
ATOM 1397 N N . LEU B 1 86 ? 127.097 191.990 1.520 1.00 49.05 86 LEU B N 1
ATOM 1398 C CA . LEU B 1 86 ? 126.755 191.137 2.670 1.00 47.23 86 LEU B CA 1
ATOM 1399 C C . LEU B 1 86 ? 125.275 191.005 2.964 1.00 45.62 86 LEU B C 1
ATOM 1400 O O . LEU B 1 86 ? 124.769 189.890 3.034 1.00 49.80 86 LEU B O 1
ATOM 1405 N N . VAL B 1 87 ? 124.602 192.140 3.169 1.00 45.25 87 VAL B N 1
ATOM 1406 C CA . VAL B 1 87 ? 123.226 192.178 3.689 1.00 49.07 87 VAL B CA 1
ATOM 1407 C C . VAL B 1 87 ? 122.119 191.689 2.732 1.00 47.73 87 VAL B C 1
ATOM 1408 O O . VAL B 1 87 ? 121.160 191.076 3.168 1.00 46.44 87 VAL B O 1
ATOM 1412 N N . VAL B 1 88 ? 122.278 191.970 1.440 1.00 52.78 88 VAL B N 1
ATOM 1413 C CA . VAL B 1 88 ? 121.313 191.648 0.374 1.00 50.87 88 VAL B CA 1
ATOM 1414 C C . VAL B 1 88 ? 120.780 190.203 0.385 1.00 54.91 88 VAL B C 1
ATOM 1415 O O . VAL B 1 88 ? 119.569 189.983 0.290 1.00 59.11 88 VAL B O 1
ATOM 1419 N N . GLY B 1 89 ? 121.686 189.234 0.535 1.00 61.08 89 GLY B N 1
ATOM 1420 C CA . GLY B 1 89 ? 121.353 187.804 0.542 1.00 56.42 89 GLY B CA 1
ATOM 1421 C C . GLY B 1 89 ? 120.635 187.358 1.800 1.00 52.14 89 GLY B C 1
ATOM 1422 O O . GLY B 1 89 ? 119.728 186.533 1.735 1.00 51.55 89 GLY B O 1
ATOM 1423 N N . LEU B 1 90 ? 121.054 187.912 2.938 1.00 50.13 90 LEU B N 1
ATOM 1424 C CA . LEU B 1 90 ? 120.344 187.756 4.199 1.00 46.40 90 LEU B CA 1
ATOM 1425 C C . LEU B 1 90 ? 118.955 188.362 4.119 1.00 44.25 90 LEU B C 1
ATOM 1426 O O . LEU B 1 90 ? 118.030 187.777 4.647 1.00 50.99 90 LEU B O 1
ATOM 1431 N N . PHE B 1 91 ? 118.804 189.513 3.463 1.00 44.65 91 PHE B N 1
ATOM 1432 C CA . PHE B 1 91 ? 117.481 190.101 3.197 1.00 45.69 91 PHE B CA 1
ATOM 1433 C C . PHE B 1 91 ? 116.580 189.198 2.396 1.00 48.14 91 PHE B C 1
ATOM 1434 O O . PHE B 1 91 ? 115.404 189.084 2.740 1.00 56.19 91 PHE B O 1
ATOM 1442 N N . VAL B 1 92 ? 117.128 188.572 1.349 1.00 44.35 92 VAL B N 1
ATOM 1443 C CA . VAL B 1 92 ? 116.403 187.604 0.507 1.00 43.75 92 VAL B CA 1
ATOM 1444 C C . VAL B 1 92 ? 115.756 186.472 1.310 1.00 40.60 92 VAL B C 1
ATOM 1445 O O . VAL B 1 92 ? 114.567 186.219 1.174 1.00 33.96 92 VAL B O 1
ATOM 1449 N N . THR B 1 93 ? 116.557 185.817 2.151 1.00 49.02 93 THR B N 1
ATOM 1450 C CA . THR B 1 93 ? 116.149 184.553 2.793 1.00 53.17 93 THR B CA 1
ATOM 1451 C C . THR B 1 93 ? 115.202 184.802 3.965 1.00 54.35 93 THR B C 1
ATOM 1452 O O . THR B 1 93 ? 114.254 184.035 4.157 1.00 56.12 93 THR B O 1
ATOM 1456 N N . VAL B 1 94 ? 115.452 185.880 4.717 1.00 53.18 94 VAL B N 1
ATOM 1457 C CA . VAL B 1 94 ? 114.560 186.315 5.805 1.00 53.48 94 VAL B CA 1
ATOM 1458 C C . VAL B 1 94 ? 113.241 186.817 5.219 1.00 50.68 94 VAL B C 1
ATOM 1459 O O . VAL B 1 94 ? 112.189 186.521 5.751 1.00 47.43 94 VAL B O 1
ATOM 1463 N N . GLY B 1 95 ? 113.319 187.564 4.117 1.00 54.50 95 GLY B N 1
ATOM 1464 C CA . GLY B 1 95 ? 112.145 188.057 3.389 1.00 49.76 95 GLY B CA 1
ATOM 1465 C C . GLY B 1 95 ? 111.350 186.983 2.682 1.00 48.32 95 GLY B C 1
ATOM 1466 O O . GLY B 1 95 ? 110.146 187.114 2.532 1.00 57.76 95 GLY B O 1
ATOM 1467 N N . GLY B 1 96 ? 112.025 185.928 2.242 1.00 50.52 96 GLY B N 1
ATOM 1468 C CA . GLY B 1 96 ? 111.380 184.752 1.632 1.00 51.93 96 GLY B CA 1
ATOM 1469 C C . GLY B 1 96 ? 110.741 183.773 2.601 1.00 49.87 96 GLY B C 1
ATOM 1470 O O . GLY B 1 96 ? 109.618 183.364 2.375 1.00 52.66 96 GLY B O 1
ATOM 1471 N N . SER B 1 97 ? 111.470 183.391 3.660 1.00 53.76 97 SER B N 1
ATOM 1472 C CA . SER B 1 97 ? 110.936 182.613 4.802 1.00 51.95 97 SER B CA 1
ATOM 1473 C C . SER B 1 97 ? 109.781 183.285 5.511 1.00 53.06 97 SER B C 1
ATOM 1474 O O . SER B 1 97 ? 108.825 182.620 5.881 1.00 63.46 97 SER B O 1
ATOM 1477 N N . LEU B 1 98 ? 109.878 184.592 5.714 1.00 52.81 98 LEU B N 1
ATOM 1478 C CA . LEU B 1 98 ? 108.840 185.361 6.371 1.00 55.60 98 LEU B CA 1
ATOM 1479 C C . LEU B 1 98 ? 107.567 185.492 5.510 1.00 60.69 98 LEU B C 1
ATOM 1480 O O . LEU B 1 98 ? 106.459 185.545 6.059 1.00 70.44 98 LEU B O 1
ATOM 1485 N N . ALA B 1 99 ? 107.715 185.536 4.182 1.00 58.88 99 ALA B N 1
ATOM 1486 C CA . ALA B 1 99 ? 106.552 185.595 3.263 1.00 58.81 99 ALA B CA 1
ATOM 1487 C C . ALA B 1 99 ? 105.814 184.262 3.113 1.00 54.73 99 ALA B C 1
ATOM 1488 O O . ALA B 1 99 ? 104.587 184.245 3.045 1.00 49.92 99 ALA B O 1
ATOM 1490 N N . SER B 1 100 ? 106.570 183.161 3.065 1.00 58.94 100 SER B N 1
ATOM 1491 C CA . SER B 1 100 ? 106.024 181.801 3.081 1.00 60.35 100 SER B CA 1
ATOM 1492 C C . SER B 1 100 ? 105.244 181.519 4.363 1.00 54.99 100 SER B C 1
ATOM 1493 O O . SER B 1 100 ? 104.252 180.799 4.344 1.00 52.14 100 SER B O 1
ATOM 1496 N N . ALA B 1 101 ? 105.720 182.097 5.463 1.00 52.24 101 ALA B N 1
ATOM 1497 C CA . ALA B 1 101 ? 105.067 182.023 6.752 1.00 48.98 101 ALA B CA 1
ATOM 1498 C C . ALA B 1 101 ? 103.763 182.848 6.869 1.00 53.64 101 ALA B C 1
ATOM 1499 O O . ALA B 1 101 ? 102.964 182.606 7.759 1.00 56.10 101 ALA B O 1
ATOM 1501 N N . ILE B 1 102 ? 103.558 183.823 5.980 1.00 62.94 102 ILE B N 1
ATOM 1502 C CA . ILE B 1 102 ? 102.237 184.447 5.763 1.00 60.64 102 ILE B CA 1
ATOM 1503 C C . ILE B 1 102 ? 101.306 183.431 5.064 1.00 66.33 102 ILE B C 1
ATOM 1504 O O . ILE B 1 102 ? 100.154 183.253 5.469 1.00 74.30 102 ILE B O 1
ATOM 1509 N N . VAL B 1 103 ? 101.814 182.779 4.014 1.00 69.05 103 VAL B N 1
ATOM 1510 C CA . VAL B 1 103 ? 101.014 181.876 3.158 1.00 68.27 103 VAL B CA 1
ATOM 1511 C C . VAL B 1 103 ? 100.565 180.633 3.946 1.00 66.83 103 VAL B C 1
ATOM 1512 O O . VAL B 1 103 ? 99.451 180.148 3.778 1.00 66.03 103 VAL B O 1
ATOM 1516 N N . GLN B 1 104 ? 101.433 180.157 4.833 1.00 68.62 104 GLN B N 1
ATOM 1517 C CA . GLN B 1 104 ? 101.092 179.082 5.752 1.00 62.77 104 GLN B CA 1
ATOM 1518 C C . GLN B 1 104 ? 100.344 179.609 6.995 1.00 65.47 104 GLN B C 1
ATOM 1519 O O . GLN B 1 104 ? 100.207 178.889 7.975 1.00 72.15 104 GLN B O 1
ATOM 1525 N N . ASN B 1 105 ? 99.860 180.855 6.935 1.00 66.39 105 ASN B N 1
ATOM 1526 C CA . ASN B 1 105 ? 98.977 181.447 7.957 1.00 68.64 105 ASN B CA 1
ATOM 1527 C C . ASN B 1 105 ? 97.598 181.874 7.417 1.00 71.54 105 ASN B C 1
ATOM 1528 O O . ASN B 1 105 ? 96.920 182.729 8.020 1.00 65.65 105 ASN B O 1
ATOM 1533 N N . ASN B 1 106 ? 97.188 181.289 6.285 1.00 69.08 106 ASN B N 1
ATOM 1534 C CA . ASN B 1 106 ? 95.895 181.605 5.668 1.00 66.35 106 ASN B CA 1
ATOM 1535 C C . ASN B 1 106 ? 95.172 180.383 5.113 1.00 67.16 106 ASN B C 1
ATOM 1536 O O . ASN B 1 106 ? 95.054 179.355 5.785 1.00 66.56 106 ASN B O 1
ATOM 1541 N N . THR C 1 5 ? 134.040 213.058 22.094 1.00 118.69 5 THR C N 1
ATOM 1542 C CA . THR C 1 5 ? 134.231 213.348 23.551 1.00 116.76 5 THR C CA 1
ATOM 1543 C C . THR C 1 5 ? 132.896 213.587 24.286 1.00 112.43 5 THR C C 1
ATOM 1544 O O . THR C 1 5 ? 132.853 214.264 25.341 1.00 107.32 5 THR C O 1
ATOM 1548 N N . LEU C 1 6 ? 131.821 213.010 23.722 1.00 101.03 6 LEU C N 1
ATOM 1549 C CA . LEU C 1 6 ? 130.519 212.965 24.383 1.00 102.75 6 LEU C CA 1
ATOM 1550 C C . LEU C 1 6 ? 130.593 212.180 25.693 1.00 98.95 6 LEU C C 1
ATOM 1551 O O . LEU C 1 6 ? 129.936 212.545 26.668 1.00 98.46 6 LEU C O 1
ATOM 1556 N N . MET C 1 7 ? 131.403 211.121 25.702 1.00 100.34 7 MET C N 1
ATOM 1557 C CA . MET C 1 7 ? 131.476 210.188 26.830 1.00 102.27 7 MET C CA 1
ATOM 1558 C C . MET C 1 7 ? 131.996 210.786 28.152 1.00 103.07 7 MET C C 1
ATOM 1559 O O . MET C 1 7 ? 131.544 210.373 29.230 1.00 96.45 7 MET C O 1
ATOM 1564 N N . PHE C 1 8 ? 132.915 211.758 28.062 1.00 104.93 8 PHE C N 1
ATOM 1565 C CA . PHE C 1 8 ? 133.388 212.520 29.238 1.00 101.86 8 PHE C CA 1
ATOM 1566 C C . PHE C 1 8 ? 132.283 213.398 29.851 1.00 98.73 8 PHE C C 1
ATOM 1567 O O . PHE C 1 8 ? 132.393 213.784 31.004 1.00 104.43 8 PHE C O 1
ATOM 1575 N N . LYS C 1 9 ? 131.230 213.709 29.085 1.00 101.96 9 LYS C N 1
ATOM 1576 C CA . LYS C 1 9 ? 130.055 214.448 29.607 1.00 96.65 9 LYS C CA 1
ATOM 1577 C C . LYS C 1 9 ? 128.965 213.544 30.200 1.00 97.50 9 LYS C C 1
ATOM 1578 O O . LYS C 1 9 ? 128.206 213.995 31.054 1.00 109.55 9 LYS C O 1
ATOM 1584 N N . ARG C 1 10 ? 128.865 212.297 29.732 1.00 92.12 10 ARG C N 1
ATOM 1585 C CA . ARG C 1 10 ? 127.896 211.343 30.288 1.00 86.73 10 ARG C CA 1
ATOM 1586 C C . ARG C 1 10 ? 128.371 210.635 31.546 1.00 89.46 10 ARG C C 1
ATOM 1587 O O . ARG C 1 10 ? 127.586 210.502 32.485 1.00 91.87 10 ARG C O 1
ATOM 1595 N N . PHE C 1 11 ? 129.631 210.174 31.563 1.00 92.94 11 PHE C N 1
ATOM 1596 C CA . PHE C 1 11 ? 130.221 209.609 32.790 1.00 96.03 11 PHE C CA 1
ATOM 1597 C C . PHE C 1 11 ? 130.581 210.725 33.768 1.00 97.21 11 PHE C C 1
ATOM 1598 O O . PHE C 1 11 ? 130.004 210.784 34.851 1.00 92.64 11 PHE C O 1
ATOM 1606 N N . PHE C 1 12 ? 131.494 211.626 33.385 1.00 102.29 12 PHE C N 1
ATOM 1607 C CA . PHE C 1 12 ? 131.635 212.904 34.097 1.00 110.95 12 PHE C CA 1
ATOM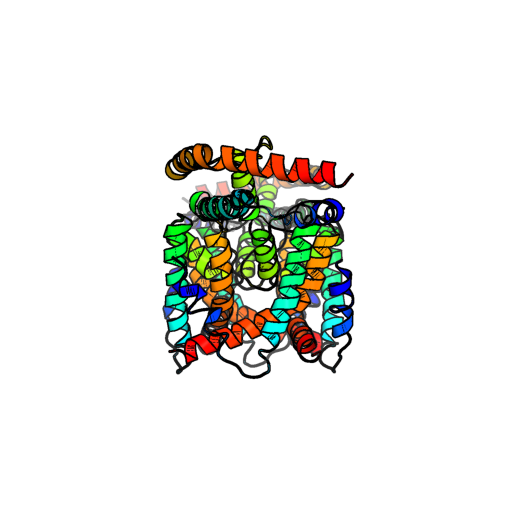 1608 C C . PHE C 1 12 ? 130.406 213.763 33.735 1.00 113.36 12 PHE C C 1
ATOM 1609 O O . PHE C 1 12 ? 130.504 214.722 32.957 1.00 122.54 12 PHE C O 1
ATOM 1617 N N . GLY C 1 13 ? 129.244 213.396 34.292 1.00 112.96 13 GLY C N 1
ATOM 1618 C CA . GLY C 1 13 ? 127.983 214.066 33.966 1.00 108.18 13 GLY C CA 1
ATOM 1619 C C . GLY C 1 13 ? 126.698 213.499 34.538 1.00 110.11 13 GLY C C 1
ATOM 1620 O O . GLY C 1 13 ? 126.582 213.344 35.765 1.00 105.76 13 GLY C O 1
ATOM 1621 N N . ALA C 1 14 ? 125.728 213.217 33.650 1.00 108.67 14 ALA C N 1
ATOM 1622 C CA . ALA C 1 14 ? 124.370 212.827 34.067 1.00 104.80 14 ALA C CA 1
ATOM 1623 C C . ALA C 1 14 ? 124.376 211.559 34.918 1.00 104.89 14 ALA C C 1
ATOM 1624 O O . ALA C 1 14 ? 123.951 211.618 36.066 1.00 117.43 14 ALA C O 1
ATOM 1626 N N . VAL C 1 15 ? 124.914 210.452 34.384 1.00 102.94 15 VAL C N 1
ATOM 1627 C CA . VAL C 1 15 ? 125.156 209.202 35.150 1.00 92.28 15 VAL C CA 1
ATOM 1628 C C . VAL C 1 15 ? 125.769 209.514 36.530 1.00 91.43 15 VAL C C 1
ATOM 1629 O O . VAL C 1 15 ? 125.290 208.999 37.542 1.00 98.87 15 VAL C O 1
ATOM 1633 N N . ARG C 1 16 ? 126.786 210.385 36.550 1.00 94.21 16 ARG C N 1
ATOM 1634 C CA . ARG C 1 16 ? 127.630 210.678 37.737 1.00 97.55 16 ARG C CA 1
ATOM 1635 C C . ARG C 1 16 ? 126.897 211.270 38.926 1.00 89.70 16 ARG C C 1
ATOM 1636 O O . ARG C 1 16 ? 127.233 210.989 40.074 1.00 80.55 16 ARG C O 1
ATOM 1644 N N . THR C 1 17 ? 125.915 212.109 38.638 1.00 96.36 17 THR C N 1
ATOM 1645 C CA . THR C 1 17 ? 125.336 212.970 39.655 1.00 103.24 17 THR C CA 1
ATOM 1646 C C . THR C 1 17 ? 123.817 212.830 39.730 1.00 104.73 17 THR C C 1
ATOM 1647 O O . THR C 1 17 ? 123.184 213.387 40.645 1.00 104.45 17 THR C O 1
ATOM 1651 N N . SER C 1 18 ? 123.254 212.078 38.770 1.00 96.01 18 SER C N 1
ATOM 1652 C CA . SER C 1 18 ? 121.840 211.693 38.768 1.00 90.78 18 SER C CA 1
ATOM 1653 C C . SER C 1 18 ? 121.500 211.071 40.101 1.00 98.79 18 SER C C 1
ATOM 1654 O O . SER C 1 18 ? 120.485 211.402 40.720 1.00 101.99 18 SER C O 1
ATOM 1657 N N . TRP C 1 19 ? 122.369 210.177 40.551 1.00 105.38 19 TRP C N 1
ATOM 1658 C CA . TRP C 1 19 ? 122.207 209.645 41.873 1.00 103.87 19 TRP C CA 1
ATOM 1659 C C . TRP C 1 19 ? 123.256 210.208 42.850 1.00 104.39 19 TRP C C 1
ATOM 1660 O O . TRP C 1 19 ? 124.476 209.968 42.758 1.00 98.75 19 TRP C O 1
ATOM 1671 N N . ARG C 1 20 ? 122.721 211.105 43.678 1.00 108.32 20 ARG C N 1
ATOM 1672 C CA . ARG C 1 20 ? 123.184 211.411 45.023 1.00 109.42 20 ARG C CA 1
ATOM 1673 C C . ARG C 1 20 ? 121.857 211.847 45.638 1.00 103.54 20 ARG C C 1
ATOM 1674 O O . ARG C 1 20 ? 121.341 212.926 45.339 1.00 100.99 20 ARG C O 1
ATOM 1682 N N . ASP C 1 21 ? 121.268 210.948 46.428 1.00 100.69 21 ASP C N 1
ATOM 1683 C CA . ASP C 1 21 ? 119.821 210.970 46.651 1.00 102.09 21 ASP C CA 1
ATOM 1684 C C . ASP C 1 21 ? 119.327 211.135 48.078 1.00 106.80 21 ASP C C 1
ATOM 1685 O O . ASP C 1 21 ? 119.666 210.329 48.950 1.00 112.34 21 ASP C O 1
ATOM 1690 N N . PRO C 1 22 ? 118.526 212.194 48.313 1.00 110.88 22 PRO C N 1
ATOM 1691 C CA . PRO C 1 22 ? 117.691 212.267 49.490 1.00 106.23 22 PRO C CA 1
ATOM 1692 C C . PRO C 1 22 ? 116.275 211.915 49.053 1.00 103.28 22 PRO C C 1
ATOM 1693 O O . PRO C 1 22 ? 116.087 210.974 48.274 1.00 101.14 22 PRO C O 1
ATOM 1697 N N . SER C 1 23 ? 115.309 212.691 49.526 1.00 101.11 23 SER C N 1
ATOM 1698 C CA . SER C 1 23 ? 113.916 212.503 49.187 1.00 101.89 23 SER C CA 1
ATOM 1699 C C . SER C 1 23 ? 113.511 213.369 47.999 1.00 105.36 23 SER C C 1
ATOM 1700 O O . SER C 1 23 ? 112.798 212.898 47.112 1.00 106.40 23 SER C O 1
ATOM 1703 N N . THR C 1 24 ? 113.981 214.621 47.983 1.00 102.90 24 THR C N 1
ATOM 1704 C CA . THR C 1 24 ? 113.479 215.655 47.057 1.00 96.45 24 THR C CA 1
ATOM 1705 C C . THR C 1 24 ? 113.837 215.426 45.589 1.00 98.17 24 THR C C 1
ATOM 1706 O O . THR C 1 24 ? 113.216 216.005 44.697 1.00 100.41 24 THR C O 1
ATOM 1710 N N . ARG C 1 25 ? 114.817 214.559 45.347 1.00 103.51 25 ARG C N 1
ATOM 1711 C CA . ARG C 1 25 ? 115.259 214.214 43.997 1.00 104.51 25 ARG C CA 1
ATOM 1712 C C . ARG C 1 25 ? 114.224 213.415 43.179 1.00 96.95 25 ARG C C 1
ATOM 1713 O O . ARG C 1 25 ? 114.508 212.967 42.066 1.00 98.61 25 ARG C O 1
ATOM 1721 N N . GLY C 1 26 ? 113.020 213.259 43.730 1.00 91.91 26 GLY C N 1
ATOM 1722 C CA . GLY C 1 26 ? 111.892 212.627 43.035 1.00 78.33 26 GLY C CA 1
ATOM 1723 C C . GLY C 1 26 ? 111.368 213.454 41.875 1.00 74.26 26 GLY C C 1
ATOM 1724 O O . GLY C 1 26 ? 110.512 212.999 41.119 1.00 69.70 26 GLY C O 1
ATOM 1725 N N . ALA C 1 27 ? 111.893 214.672 41.742 1.00 75.50 27 ALA C N 1
ATOM 1726 C CA . ALA C 1 27 ? 111.637 215.553 40.606 1.00 75.29 27 ALA C CA 1
ATOM 1727 C C . ALA C 1 27 ? 112.085 214.965 39.254 1.00 81.70 27 ALA C C 1
ATOM 1728 O O . ALA C 1 27 ? 111.416 215.174 38.229 1.00 83.51 27 ALA C O 1
ATOM 1730 N N . VAL C 1 28 ? 113.202 214.228 39.268 1.00 83.43 28 VAL C N 1
ATOM 1731 C CA . VAL C 1 28 ? 113.770 213.596 38.067 1.00 80.61 28 VAL C CA 1
ATOM 1732 C C . VAL C 1 28 ? 112.800 212.605 37.395 1.00 89.32 28 VAL C C 1
ATOM 1733 O O . VAL C 1 28 ? 112.738 212.546 36.158 1.00 97.51 28 VAL C O 1
ATOM 1737 N N . LEU C 1 29 ? 112.056 211.845 38.208 1.00 82.80 29 LEU C N 1
ATOM 1738 C CA . LEU C 1 29 ? 111.058 210.885 37.716 1.00 78.88 29 LEU C CA 1
ATOM 1739 C C . LEU C 1 29 ? 109.902 211.600 37.019 1.00 80.65 29 LEU C C 1
ATOM 1740 O O . LEU C 1 29 ? 109.510 211.214 35.911 1.00 78.92 29 LEU C O 1
ATOM 1745 N N . SER C 1 30 ? 109.377 212.641 37.679 1.00 86.72 30 SER C N 1
ATOM 1746 C CA . SER C 1 30 ? 108.285 213.494 37.171 1.00 82.66 30 SER C CA 1
ATOM 1747 C C . SER C 1 30 ? 108.673 214.143 35.850 1.00 77.45 30 SER C C 1
ATOM 1748 O O . SER C 1 30 ? 107.844 214.308 34.954 1.00 67.17 30 SER C O 1
ATOM 1751 N N . LEU C 1 31 ? 109.947 214.523 35.763 1.00 76.13 31 LEU C N 1
ATOM 1752 C CA . LEU C 1 31 ? 110.536 215.019 34.536 1.00 72.33 31 LEU C CA 1
ATOM 1753 C C . LEU C 1 31 ? 110.626 213.877 33.517 1.00 68.53 31 LEU C C 1
ATOM 1754 O O . LEU C 1 31 ? 110.196 214.050 32.374 1.00 62.96 31 LEU C O 1
ATOM 1759 N N . ALA C 1 32 ? 111.141 212.718 33.948 1.00 64.78 32 ALA C N 1
ATOM 1760 C CA . ALA C 1 32 ? 111.405 211.599 33.052 1.00 66.05 32 ALA C CA 1
ATOM 1761 C C . ALA C 1 32 ? 110.175 211.236 32.259 1.00 67.99 32 ALA C C 1
ATOM 1762 O O . ALA C 1 32 ? 110.244 211.110 31.039 1.00 67.17 32 ALA C O 1
ATOM 1764 N N . ILE C 1 33 ? 109.051 211.109 32.963 1.00 74.06 33 ILE C N 1
ATOM 1765 C CA . ILE C 1 33 ? 107.761 210.725 32.373 1.00 69.29 33 ILE C CA 1
ATOM 1766 C C . ILE C 1 33 ? 107.157 211.817 31.483 1.00 64.38 33 ILE C C 1
ATOM 1767 O O . ILE C 1 33 ? 106.693 211.513 30.402 1.00 68.31 33 ILE C O 1
ATOM 1772 N N . ILE C 1 34 ? 107.182 213.071 31.936 1.00 70.21 34 ILE C N 1
ATOM 1773 C CA . ILE C 1 34 ? 106.631 214.218 31.191 1.00 68.13 34 ILE C CA 1
ATOM 1774 C C . ILE C 1 34 ? 107.471 214.543 29.945 1.00 64.11 34 ILE C C 1
ATOM 1775 O O . ILE C 1 34 ? 106.904 214.843 28.892 1.00 65.66 34 ILE C O 1
ATOM 1780 N N . VAL C 1 35 ? 108.803 214.473 30.073 1.00 66.07 35 VAL C N 1
ATOM 1781 C CA . VAL C 1 35 ? 109.741 214.609 28.926 1.00 62.96 35 VAL C CA 1
ATOM 1782 C C . VAL C 1 35 ? 109.557 213.502 27.885 1.00 60.39 35 VAL C C 1
ATOM 1783 O O . VAL C 1 35 ? 109.540 213.794 26.698 1.00 70.69 35 VAL C O 1
ATOM 1787 N N . THR C 1 36 ? 109.398 212.254 28.339 1.00 62.75 36 THR C N 1
ATOM 1788 C CA . THR C 1 36 ? 108.975 211.115 27.489 1.00 59.62 36 THR C CA 1
ATOM 1789 C C . THR C 1 36 ? 107.589 211.320 26.859 1.00 56.67 36 THR C C 1
ATOM 1790 O O . THR C 1 36 ? 107.437 211.146 25.652 1.00 61.30 36 THR C O 1
ATOM 1794 N N . ALA C 1 37 ? 106.598 211.689 27.675 1.00 56.65 37 ALA C N 1
ATOM 1795 C CA . ALA C 1 37 ? 105.238 211.965 27.218 1.00 54.87 37 ALA C CA 1
ATOM 1796 C C . ALA C 1 37 ? 105.270 212.858 25.987 1.00 56.07 37 ALA C C 1
ATOM 1797 O O . ALA C 1 37 ? 104.822 212.457 24.898 1.00 53.97 37 ALA C O 1
ATOM 1799 N N . ALA C 1 38 ? 105.840 214.053 26.195 1.00 61.34 38 ALA C N 1
ATOM 1800 C CA . ALA C 1 38 ? 106.095 215.075 25.178 1.00 55.28 38 ALA C CA 1
ATOM 1801 C C . ALA C 1 38 ? 106.868 214.556 23.954 1.00 54.33 38 ALA C C 1
ATOM 1802 O O . ALA C 1 38 ? 106.431 214.769 22.822 1.00 53.70 38 ALA C O 1
ATOM 1804 N N . THR C 1 39 ? 108.000 213.878 24.202 1.00 55.80 39 THR C N 1
ATOM 1805 C CA . THR C 1 39 ? 108.803 213.174 23.174 1.00 52.50 39 THR C CA 1
ATOM 1806 C C . THR C 1 39 ? 107.968 212.236 22.273 1.00 60.48 39 THR C C 1
ATOM 1807 O O . THR C 1 39 ? 108.115 212.306 21.044 1.00 65.03 39 THR C O 1
ATOM 1811 N N . ILE C 1 40 ? 107.095 211.391 22.857 1.00 61.80 40 ILE C N 1
ATOM 1812 C CA . ILE C 1 40 ? 106.180 210.556 22.045 1.00 57.02 40 ILE C CA 1
ATOM 1813 C C . ILE C 1 40 ? 105.252 211.461 21.254 1.00 59.21 40 ILE C C 1
ATOM 1814 O O . ILE C 1 40 ? 105.038 211.242 20.071 1.00 60.80 40 ILE C O 1
ATOM 1819 N N . PHE C 1 41 ? 104.728 212.489 21.917 1.00 67.38 41 PHE C N 1
ATOM 1820 C CA . PHE C 1 41 ? 103.763 213.373 21.300 1.00 75.14 41 PHE C CA 1
ATOM 1821 C C . PHE C 1 41 ? 104.325 214.031 20.054 1.00 81.14 41 PHE C C 1
ATOM 1822 O O . PHE C 1 41 ? 103.712 213.916 19.007 1.00 91.30 41 PHE C O 1
ATOM 1830 N N . TYR C 1 42 ? 105.485 214.687 20.155 1.00 80.84 42 TYR C N 1
ATOM 1831 C CA . TYR C 1 42 ? 106.078 215.392 19.001 1.00 74.37 42 TYR C CA 1
ATOM 1832 C C . TYR C 1 42 ? 106.426 214.464 17.838 1.00 79.97 42 TYR C C 1
ATOM 1833 O O . TYR C 1 42 ? 106.406 214.893 16.692 1.00 94.42 42 TYR C O 1
ATOM 1842 N N . THR C 1 43 ? 106.745 213.204 18.126 1.00 83.69 43 THR C N 1
ATOM 1843 C CA . THR C 1 43 ? 107.037 212.216 17.075 1.00 82.03 43 THR C CA 1
ATOM 1844 C C . THR C 1 43 ? 105.748 211.855 16.334 1.00 75.57 43 THR C C 1
ATOM 1845 O O . THR C 1 43 ? 105.714 211.837 15.095 1.00 74.63 43 THR C O 1
ATOM 1849 N N . LEU C 1 44 ? 104.699 211.590 17.111 1.00 64.23 44 LEU C N 1
ATOM 1850 C CA . LEU C 1 44 ? 103.387 211.255 16.584 1.00 57.22 44 LEU C CA 1
ATOM 1851 C C . LEU C 1 44 ? 102.663 212.468 15.974 1.00 52.32 44 LEU C C 1
ATOM 1852 O O . LEU C 1 44 ? 102.021 212.357 14.936 1.00 46.12 44 LEU C O 1
ATOM 1857 N N . ALA C 1 45 ? 102.796 213.624 16.625 1.00 56.53 45 ALA C N 1
ATOM 1858 C CA . ALA C 1 45 ? 102.177 214.873 16.186 1.00 59.78 45 ALA C CA 1
ATOM 1859 C C . ALA C 1 45 ? 102.960 215.556 15.061 1.00 60.34 45 ALA C C 1
ATOM 1860 O O . ALA C 1 45 ? 102.444 215.718 13.943 1.00 59.06 45 ALA C O 1
ATOM 1862 N N . GLU C 1 46 ? 104.206 215.931 15.369 1.00 64.95 46 GLU C N 1
ATOM 1863 C CA . GLU C 1 46 ? 105.054 216.721 14.476 1.00 61.05 46 GLU C CA 1
ATOM 1864 C C . GLU C 1 46 ? 105.912 215.889 13.532 1.00 60.95 46 GLU C C 1
ATOM 1865 O O . GLU C 1 46 ? 106.665 216.458 12.734 1.00 69.28 46 GLU C O 1
ATOM 1871 N N . LYS C 1 47 ? 105.788 214.557 13.610 1.00 56.52 47 LYS C N 1
ATOM 1872 C CA . LYS C 1 47 ? 106.345 213.628 12.610 1.00 57.73 47 LYS C CA 1
ATOM 1873 C C . LYS C 1 47 ? 107.876 213.599 12.551 1.00 58.70 47 LYS C C 1
ATOM 1874 O O . LYS C 1 47 ? 108.489 212.875 11.753 1.00 65.17 47 LYS C O 1
ATOM 1880 N N . TRP C 1 48 ? 108.471 214.388 13.433 1.00 52.89 48 TRP C N 1
ATOM 1881 C CA . TRP C 1 48 ? 109.877 214.466 13.654 1.00 45.70 48 TRP C CA 1
ATOM 1882 C C . TRP C 1 48 ? 110.376 213.128 14.198 1.00 45.72 48 TRP C C 1
ATOM 1883 O O . TRP C 1 48 ? 109.611 212.368 14.764 1.00 48.52 48 TRP C O 1
ATOM 1894 N N . SER C 1 49 ? 111.666 212.848 14.018 1.00 47.08 49 SER C N 1
ATOM 1895 C CA . SER C 1 49 ? 112.339 211.726 14.645 1.00 42.31 49 SER C CA 1
ATOM 1896 C C . SER C 1 49 ? 112.401 211.914 16.165 1.00 49.78 49 SER C C 1
ATOM 1897 O O . SER C 1 49 ? 112.520 213.059 16.656 1.00 46.36 49 SER C O 1
ATOM 1900 N N . VAL C 1 50 ? 112.305 210.784 16.893 1.00 56.14 50 VAL C N 1
ATOM 1901 C CA . VAL C 1 50 ? 112.459 210.692 18.379 1.00 56.30 50 VAL C CA 1
ATOM 1902 C C . VAL C 1 50 ? 113.522 211.659 18.927 1.00 57.99 50 VAL C C 1
ATOM 1903 O O . VAL C 1 50 ? 113.271 212.353 19.907 1.00 62.28 50 VAL C O 1
ATOM 1907 N N . ILE C 1 51 ? 114.689 211.674 18.264 1.00 57.91 51 ILE C N 1
ATOM 1908 C CA . ILE C 1 51 ? 115.860 212.495 18.577 1.00 56.34 51 ILE C CA 1
ATOM 1909 C C . ILE C 1 51 ? 115.485 213.975 18.600 1.00 58.25 51 ILE C C 1
ATOM 1910 O O . ILE C 1 51 ? 115.625 214.658 19.620 1.00 57.28 51 ILE C O 1
ATOM 1915 N N . ASP C 1 52 ? 114.994 214.448 17.462 1.00 62.59 52 ASP C N 1
ATOM 1916 C CA . ASP C 1 52 ? 114.577 215.829 17.291 1.00 61.41 52 ASP C CA 1
ATOM 1917 C C . ASP C 1 52 ? 113.405 216.150 18.186 1.00 61.57 52 ASP C C 1
ATOM 1918 O O . ASP C 1 52 ? 113.327 217.253 18.725 1.00 61.23 52 ASP C O 1
ATOM 1923 N N . SER C 1 53 ? 112.510 215.169 18.337 1.00 64.52 53 SER C N 1
ATOM 1924 C CA . SER C 1 53 ? 111.389 215.234 19.272 1.00 57.72 53 SER C CA 1
ATOM 1925 C C . SER C 1 53 ? 111.888 215.345 20.707 1.00 52.75 53 SER C C 1
ATOM 1926 O O . SER C 1 53 ? 111.315 216.085 21.483 1.00 54.25 53 SER C O 1
ATOM 1929 N N . LEU C 1 54 ? 112.970 214.644 21.044 1.00 51.57 54 LEU C N 1
ATOM 1930 C CA . LEU C 1 54 ? 113.587 214.804 22.353 1.00 52.06 54 LEU C CA 1
ATOM 1931 C C . LEU C 1 54 ? 114.306 216.127 22.458 1.00 53.60 54 LEU C C 1
ATOM 1932 O O . LEU C 1 54 ? 114.231 216.769 23.494 1.00 55.50 54 LEU C O 1
ATOM 1937 N N . PHE C 1 55 ? 114.982 216.543 21.384 1.00 64.63 55 PHE C N 1
ATOM 1938 C CA . PHE C 1 55 ? 115.649 217.858 21.337 1.00 59.66 55 PHE C CA 1
ATOM 1939 C C . PHE C 1 55 ? 114.634 218.934 21.627 1.00 58.42 55 PHE C C 1
ATOM 1940 O O . PHE C 1 55 ? 114.839 219.691 22.563 1.00 72.88 55 PHE C O 1
ATOM 1948 N N . TYR C 1 56 ? 113.539 218.980 20.861 1.00 52.76 56 TYR C N 1
ATOM 1949 C CA . TYR C 1 56 ? 112.515 219.996 21.058 1.00 47.38 56 TYR C CA 1
ATOM 1950 C C . TYR C 1 56 ? 111.726 219.906 22.388 1.00 49.23 56 TYR C C 1
ATOM 1951 O O . TYR C 1 56 ? 111.448 220.944 23.009 1.00 47.81 56 TYR C O 1
ATOM 1960 N N . ALA C 1 57 ? 111.386 218.693 22.830 1.00 51.73 57 ALA C N 1
ATOM 1961 C CA . ALA C 1 57 ? 110.743 218.501 24.148 1.00 54.31 57 ALA C CA 1
ATOM 1962 C C . ALA C 1 57 ? 111.568 219.037 25.336 1.00 58.17 57 ALA C C 1
ATOM 1963 O O . ALA C 1 57 ? 111.025 219.702 26.225 1.00 60.15 57 ALA C O 1
ATOM 196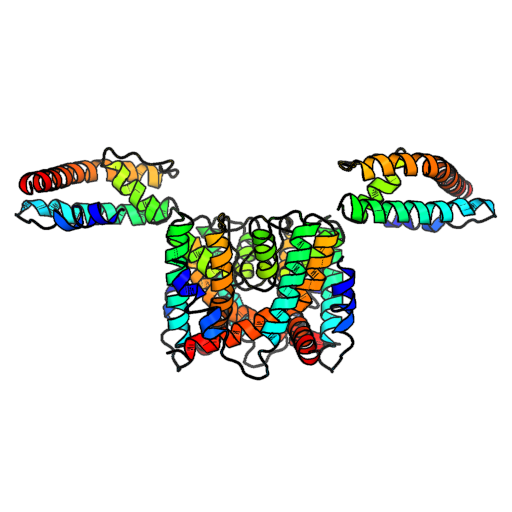5 N N . VAL C 1 58 ? 112.871 218.779 25.355 1.00 62.33 58 VAL C N 1
ATOM 1966 C CA . VAL C 1 58 ? 113.711 219.340 26.425 1.00 69.68 58 VAL C CA 1
ATOM 1967 C C . VAL C 1 58 ? 114.014 220.847 26.242 1.00 76.14 58 VAL C C 1
ATOM 1968 O O . VAL C 1 58 ? 114.314 221.558 27.226 1.00 77.19 58 VAL C O 1
ATOM 1972 N N . SER C 1 59 ? 113.893 221.319 24.992 1.00 71.36 59 SER C N 1
ATOM 1973 C CA . SER C 1 59 ? 114.224 222.689 24.609 1.00 67.19 59 SER C CA 1
ATOM 1974 C C . SER C 1 59 ? 113.249 223.724 25.145 1.00 72.07 59 SER C C 1
ATOM 1975 O O . SER C 1 59 ? 113.620 224.882 25.341 1.00 72.07 59 SER C O 1
ATOM 1978 N N . VAL C 1 60 ? 112.007 223.303 25.370 1.00 79.48 60 VAL C N 1
ATOM 1979 C CA . VAL C 1 60 ? 110.933 224.232 25.731 1.00 79.24 60 VAL C CA 1
ATOM 1980 C C . VAL C 1 60 ? 110.914 224.538 27.229 1.00 80.94 60 VAL C C 1
ATOM 1981 O O . VAL C 1 60 ? 110.213 225.468 27.676 1.00 88.62 60 VAL C O 1
ATOM 1985 N N . GLY C 1 61 ? 111.690 223.758 27.986 1.00 74.28 61 GLY C N 1
ATOM 1986 C CA . GLY C 1 61 ? 111.897 224.004 29.420 1.00 68.26 61 GLY C CA 1
ATOM 1987 C C . GLY C 1 61 ? 113.281 224.516 29.777 1.00 62.07 61 GLY C C 1
ATOM 1988 O O . GLY C 1 61 ? 113.546 224.835 30.934 1.00 67.94 61 GLY C O 1
ATOM 1989 N N . LEU C 1 62 ? 114.160 224.597 28.778 1.00 58.08 62 LEU C N 1
ATOM 1990 C CA . LEU C 1 62 ? 115.541 224.968 28.988 1.00 51.96 62 LEU C CA 1
ATOM 1991 C C . LEU C 1 62 ? 115.950 226.189 28.142 1.00 54.06 62 LEU C C 1
ATOM 1992 O O . LEU C 1 62 ? 115.456 226.369 27.036 1.00 56.09 62 LEU C O 1
ATOM 1997 N N . PRO C 1 63 ? 116.831 227.061 28.677 1.00 60.20 63 PRO C N 1
ATOM 1998 C CA . PRO C 1 63 ? 117.365 228.156 27.845 1.00 60.30 63 PRO C CA 1
ATOM 1999 C C . PRO C 1 63 ? 118.117 227.692 26.588 1.00 59.95 63 PRO C C 1
ATOM 2000 O O . PRO C 1 63 ? 118.595 228.538 25.820 1.00 73.21 63 PRO C O 1
ATOM 2004 N N . MET C 1 64 ? 118.188 226.370 26.395 1.00 52.88 64 MET C N 1
ATOM 2005 C CA . MET C 1 64 ? 118.862 225.685 25.279 1.00 49.84 64 MET C CA 1
ATOM 2006 C C . MET C 1 64 ? 118.756 226.218 23.852 1.00 49.12 64 MET C C 1
ATOM 2007 O O . MET C 1 64 ? 119.769 226.497 23.209 1.00 51.83 64 MET C O 1
ATOM 2012 N N . GLY C 1 65 ? 117.533 226.322 23.356 1.00 47.82 65 GLY C N 1
ATOM 2013 C CA . GLY C 1 65 ? 117.312 226.705 21.980 1.00 54.19 65 GLY C CA 1
ATOM 2014 C C . GLY C 1 65 ? 117.120 225.616 20.931 1.00 56.32 65 GLY C C 1
ATOM 2015 O O . GLY C 1 65 ? 118.077 224.935 20.521 1.00 52.67 65 GLY C O 1
ATOM 2016 N N . ASN C 1 66 ? 115.862 225.474 20.513 1.00 58.75 66 ASN C N 1
ATOM 2017 C CA . ASN C 1 66 ? 115.475 224.749 19.300 1.00 59.60 66 ASN C CA 1
ATOM 2018 C C . ASN C 1 66 ? 116.164 225.315 18.081 1.00 62.71 66 ASN C C 1
ATOM 2019 O O . ASN C 1 66 ? 116.294 226.542 17.918 1.00 63.26 66 ASN C O 1
ATOM 2024 N N . GLY C 1 67 ? 116.615 224.411 17.225 1.00 64.99 67 GLY C N 1
ATOM 2025 C CA . GLY C 1 67 ? 117.343 224.802 16.031 1.00 57.64 67 GLY C CA 1
ATOM 2026 C C . GLY C 1 67 ? 116.350 225.282 15.020 1.00 51.57 67 GLY C C 1
ATOM 2027 O O . GLY C 1 67 ? 115.875 226.404 15.124 1.00 58.12 67 GLY C O 1
ATOM 2028 N N . PRO C 1 68 ? 116.022 224.423 14.047 1.00 49.49 68 PRO C N 1
ATOM 2029 C CA . PRO C 1 68 ? 115.000 224.807 13.126 1.00 48.65 68 PRO C CA 1
ATOM 2030 C C . PRO C 1 68 ? 113.663 224.256 13.582 1.00 45.52 68 PRO C C 1
ATOM 2031 O O . PRO C 1 68 ? 112.647 224.559 12.963 1.00 49.01 68 PRO C O 1
ATOM 2035 N N . LEU C 1 69 ? 113.687 223.451 14.650 1.00 43.46 69 LEU C N 1
ATOM 2036 C CA . LEU C 1 69 ? 112.510 222.747 15.211 1.00 42.01 69 LEU C CA 1
ATOM 2037 C C . LEU C 1 69 ? 111.513 223.647 15.954 1.00 42.46 69 LEU C C 1
ATOM 2038 O O . LEU C 1 69 ? 111.876 224.355 16.883 1.00 48.93 69 LEU C O 1
ATOM 2043 N N . SER C 1 70 ? 110.259 223.616 15.523 1.00 44.04 70 SER C N 1
ATOM 2044 C CA . SER C 1 70 ? 109.167 224.357 16.153 1.00 47.47 70 SER C CA 1
ATOM 2045 C C . SER C 1 70 ? 107.799 223.900 15.546 1.00 48.32 70 SER C C 1
ATOM 2046 O O . SER C 1 70 ? 107.692 223.691 14.334 1.00 43.88 70 SER C O 1
ATOM 2049 N N . PRO C 1 71 ? 106.764 223.728 16.399 1.00 51.86 71 PRO C N 1
ATOM 2050 C CA . PRO C 1 71 ? 105.485 223.149 15.975 1.00 55.51 71 PRO C CA 1
ATOM 2051 C C . PRO C 1 71 ? 104.762 223.906 14.873 1.00 50.60 71 PRO C C 1
ATOM 2052 O O . PRO C 1 71 ? 104.831 225.137 14.824 1.00 54.46 71 PRO C O 1
ATOM 2056 N N . THR C 1 72 ? 104.080 223.150 14.011 1.00 47.27 72 THR C N 1
ATOM 2057 C CA . THR C 1 72 ? 103.362 223.691 12.841 1.00 46.01 72 THR C CA 1
ATOM 2058 C C . THR C 1 72 ? 101.863 223.389 12.908 1.00 42.58 72 THR C C 1
ATOM 2059 O O . THR C 1 72 ? 101.068 223.959 12.192 1.00 46.01 72 THR C O 1
ATOM 2063 N N . LEU C 1 73 ? 101.490 222.506 13.812 1.00 47.58 73 LEU C N 1
ATOM 2064 C CA . LEU C 1 73 ? 100.096 222.172 14.084 1.00 45.92 73 LEU C CA 1
ATOM 2065 C C . LEU C 1 73 ? 99.578 222.970 15.296 1.00 43.55 73 LEU C C 1
ATOM 2066 O O . LEU C 1 73 ? 100.345 223.342 16.169 1.00 43.39 73 LEU C O 1
ATOM 2071 N N . THR C 1 74 ? 98.269 223.206 15.327 1.00 45.79 74 THR C N 1
ATOM 2072 C CA . THR C 1 74 ? 97.576 223.873 16.429 1.00 46.70 74 THR C CA 1
ATOM 2073 C C . THR C 1 74 ? 97.547 223.067 17.734 1.00 48.91 74 THR C C 1
ATOM 2074 O O . THR C 1 74 ? 97.869 223.592 18.799 1.00 48.91 74 THR C O 1
ATOM 2078 N N . LEU C 1 75 ? 97.172 221.793 17.632 1.00 52.77 75 LEU C N 1
ATOM 2079 C CA . LEU C 1 75 ? 97.232 220.856 18.743 1.00 54.91 75 LEU C CA 1
ATOM 2080 C C . LEU C 1 75 ? 98.625 220.908 19.380 1.00 54.07 75 LEU C C 1
ATOM 2081 O O . LEU C 1 75 ? 98.751 221.045 20.586 1.00 60.01 75 LEU C O 1
ATOM 2086 N N . SER C 1 76 ? 99.655 220.821 18.543 1.00 55.09 76 SER C N 1
ATOM 2087 C CA . SER C 1 76 ? 101.043 220.770 18.969 1.00 53.06 76 SER C CA 1
ATOM 2088 C C . SER C 1 76 ? 101.476 222.085 19.531 1.00 55.93 76 SER C C 1
ATOM 2089 O O . SER C 1 76 ? 102.264 222.117 20.475 1.00 56.44 76 SER C O 1
ATOM 2092 N N . LYS C 1 77 ? 100.957 223.161 18.933 1.00 63.67 77 LYS C N 1
ATOM 2093 C CA . LYS C 1 77 ? 101.202 224.537 19.383 1.00 58.39 77 LYS C CA 1
ATOM 2094 C C . LYS C 1 77 ? 100.567 224.742 20.726 1.00 51.17 77 LYS C C 1
ATOM 2095 O O . LYS C 1 77 ? 101.205 225.298 21.595 1.00 53.44 77 LYS C O 1
ATOM 2101 N N . ILE C 1 78 ? 99.321 224.270 20.875 1.00 54.10 78 ILE C N 1
ATOM 2102 C CA . ILE C 1 78 ? 98.617 224.148 22.172 1.00 52.11 78 ILE C CA 1
ATOM 2103 C C . ILE C 1 78 ? 99.469 223.327 23.151 1.00 51.64 78 ILE C C 1
ATOM 2104 O O . ILE C 1 78 ? 99.921 223.872 24.167 1.00 55.18 78 ILE C O 1
ATOM 2109 N N . PHE C 1 79 ? 99.730 222.066 22.794 1.00 49.91 79 PHE C N 1
ATOM 2110 C CA . PHE C 1 79 ? 100.519 221.134 23.588 1.00 60.61 79 PHE C CA 1
ATOM 2111 C C . PHE C 1 79 ? 101.739 221.723 24.273 1.00 67.60 79 PHE C C 1
ATOM 2112 O O . PHE C 1 79 ? 101.982 221.458 25.451 1.00 77.66 79 PHE C O 1
ATOM 2120 N N . THR C 1 80 ? 102.513 222.488 23.517 1.00 75.00 80 THR C N 1
ATOM 2121 C CA . THR C 1 80 ? 103.749 223.094 24.002 1.00 72.81 80 THR C CA 1
ATOM 2122 C C . THR C 1 80 ? 103.476 224.028 25.178 1.00 70.33 80 THR C C 1
ATOM 2123 O O . THR C 1 80 ? 104.255 224.037 26.124 1.00 71.09 80 THR C O 1
ATOM 2127 N N . LEU C 1 81 ? 102.372 224.788 25.120 1.00 65.79 81 LEU C N 1
ATOM 2128 C CA . LEU C 1 81 ? 102.025 225.753 26.175 1.00 61.13 81 LEU C CA 1
ATOM 2129 C C . LEU C 1 81 ? 101.617 225.053 27.475 1.00 60.12 81 LEU C C 1
ATOM 2130 O O . LEU C 1 81 ? 102.027 225.463 28.555 1.00 62.58 81 LEU C O 1
ATOM 2135 N N . VAL C 1 82 ? 100.811 224.001 27.340 1.00 58.64 82 VAL C N 1
ATOM 2136 C CA . VAL C 1 82 ? 100.356 223.163 28.440 1.00 57.64 82 VAL C CA 1
ATOM 2137 C C . VAL C 1 82 ? 101.553 222.472 29.119 1.00 57.51 82 VAL C C 1
ATOM 2138 O O . VAL C 1 82 ? 101.711 222.486 30.343 1.00 58.68 82 VAL C O 1
ATOM 2142 N N . TYR C 1 83 ? 102.378 221.862 28.287 1.00 56.58 83 TYR C N 1
ATOM 2143 C CA . TYR C 1 83 ? 103.580 221.176 28.694 1.00 56.39 83 TYR C CA 1
ATOM 2144 C C . TYR C 1 83 ? 104.602 222.120 29.331 1.00 57.81 83 TYR C C 1
ATOM 2145 O O . TYR C 1 83 ? 105.146 221.816 30.390 1.00 57.43 83 TYR C O 1
ATOM 2154 N N . ALA C 1 84 ? 104.823 223.275 28.702 1.00 62.35 84 ALA C N 1
ATOM 2155 C CA . ALA C 1 84 ? 105.881 224.196 29.098 1.00 62.29 84 ALA C CA 1
ATOM 2156 C C . ALA C 1 84 ? 105.695 224.733 30.492 1.00 63.49 84 ALA C C 1
ATOM 2157 O O . ALA C 1 84 ? 106.660 224.836 31.255 1.00 65.18 84 ALA C O 1
ATOM 2159 N N . ILE C 1 85 ? 104.450 225.063 30.813 1.00 67.79 85 ILE C N 1
ATOM 2160 C CA . ILE C 1 85 ? 104.103 225.671 32.091 1.00 69.98 85 ILE C CA 1
ATOM 2161 C C . ILE C 1 85 ? 104.306 224.698 33.276 1.00 66.96 85 ILE C C 1
ATOM 2162 O O . ILE C 1 85 ? 104.771 225.091 34.351 1.00 63.79 85 ILE C O 1
ATOM 2167 N N . LEU C 1 86 ? 104.007 223.423 33.046 1.00 67.97 86 LEU C N 1
ATOM 2168 C CA . LEU C 1 86 ? 104.242 222.387 34.039 1.00 72.65 86 LEU C CA 1
ATOM 2169 C C . LEU C 1 86 ? 105.722 222.067 34.204 1.00 77.35 86 LEU C C 1
ATOM 2170 O O . LEU C 1 86 ? 106.221 222.006 35.331 1.00 79.20 86 LEU C O 1
ATOM 2175 N N . VAL C 1 87 ? 106.404 221.856 33.072 1.00 77.83 87 VAL C N 1
ATOM 2176 C CA . VAL C 1 87 ? 107.773 221.334 33.038 1.00 68.80 87 VAL C CA 1
ATOM 2177 C C . VAL C 1 87 ? 108.821 222.312 33.520 1.00 68.40 87 VAL C C 1
ATOM 2178 O O . VAL C 1 87 ? 109.823 221.893 34.084 1.00 83.50 87 VAL C O 1
ATOM 2182 N N . VAL C 1 88 ? 108.587 223.604 33.311 1.00 72.54 88 VAL C N 1
ATOM 2183 C CA . VAL C 1 88 ? 109.633 224.612 33.496 1.00 77.40 88 VAL C CA 1
ATOM 2184 C C . VAL C 1 88 ? 110.232 224.609 34.917 1.00 77.82 88 VAL C C 1
ATOM 2185 O O . VAL C 1 88 ? 111.463 224.641 35.058 1.00 80.80 88 VAL C O 1
ATOM 2189 N N . GLY C 1 89 ? 109.369 224.512 35.940 1.00 74.85 89 GLY C N 1
ATOM 2190 C CA . GLY C 1 89 ? 109.801 224.477 37.343 1.00 72.73 89 GLY C CA 1
ATOM 2191 C C . GLY C 1 89 ? 110.593 223.227 37.691 1.00 75.35 89 GLY C C 1
ATOM 2192 O O . GLY C 1 89 ? 111.540 223.268 38.498 1.00 73.15 89 GLY C O 1
ATOM 2193 N N . LEU C 1 90 ? 110.190 222.115 37.077 1.00 74.28 90 LEU C N 1
ATOM 2194 C CA . LEU C 1 90 ? 110.861 220.833 37.249 1.00 80.84 90 LEU C CA 1
ATOM 2195 C C . LEU C 1 90 ? 112.298 220.919 36.743 1.00 82.42 90 LEU C C 1
ATOM 2196 O O . LEU C 1 90 ? 113.234 220.675 37.515 1.00 93.37 90 LEU C O 1
ATOM 2201 N N . PHE C 1 91 ? 112.459 221.312 35.470 1.00 75.27 91 PHE C N 1
ATOM 2202 C CA . PHE C 1 91 ? 113.768 221.508 34.842 1.00 67.37 91 PHE C CA 1
ATOM 2203 C C . PHE C 1 91 ? 114.724 222.354 35.680 1.00 66.79 91 PHE C C 1
ATOM 2204 O O . PHE C 1 91 ? 115.924 222.100 35.674 1.00 70.77 91 PHE C O 1
ATOM 2212 N N . VAL C 1 92 ? 114.193 223.335 36.407 1.00 66.12 92 VAL C N 1
ATOM 2213 C CA . VAL C 1 92 ? 115.016 224.186 37.258 1.00 67.89 92 VAL C CA 1
ATOM 2214 C C . VAL C 1 92 ? 115.550 223.473 38.535 1.00 71.88 92 VAL C C 1
ATOM 2215 O O . VAL C 1 92 ? 116.769 223.495 38.781 1.00 70.59 92 VAL C O 1
ATOM 2219 N N . THR C 1 93 ? 114.675 222.818 39.306 1.00 70.27 93 THR C N 1
ATOM 2220 C CA . THR C 1 93 ? 115.099 222.075 40.515 1.00 68.45 93 THR C CA 1
ATOM 2221 C C . THR C 1 93 ? 115.932 220.842 40.198 1.00 71.26 93 THR C C 1
ATOM 2222 O O . THR C 1 93 ? 116.748 220.431 41.015 1.00 79.88 93 THR C O 1
ATOM 2226 N N . VAL C 1 94 ? 115.716 220.253 39.022 1.00 76.72 94 VAL C N 1
ATOM 2227 C CA . VAL C 1 94 ? 116.522 219.123 38.534 1.00 79.65 94 VAL C CA 1
ATOM 2228 C C . VAL C 1 94 ? 117.926 219.565 38.093 1.00 82.06 94 VAL C C 1
ATOM 2229 O O . VAL C 1 94 ? 118.920 218.996 38.535 1.00 92.99 94 VAL C O 1
ATOM 2233 N N . GLY C 1 95 ? 117.999 220.566 37.218 1.00 81.24 95 GLY C N 1
ATOM 2234 C CA . GLY C 1 95 ? 119.270 221.159 36.805 1.00 76.06 95 GLY C CA 1
ATOM 2235 C C . GLY C 1 95 ? 120.082 221.747 37.949 1.00 73.14 95 GLY C C 1
ATOM 2236 O O . GL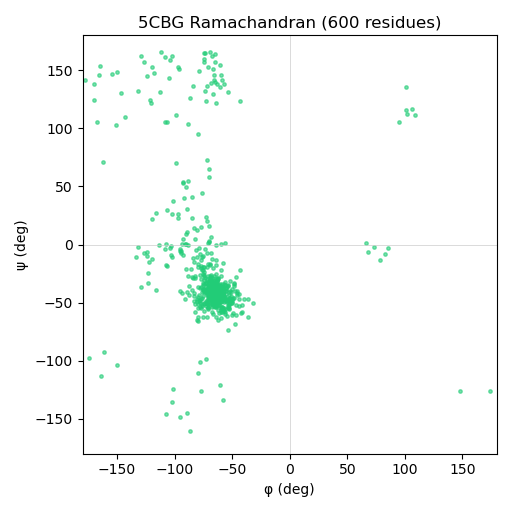Y C 1 95 ? 121.309 221.606 37.962 1.00 74.60 95 GLY C O 1
ATOM 2237 N N . GLY C 1 96 ? 119.393 222.399 38.895 1.00 67.41 96 GLY C N 1
ATOM 2238 C CA . GLY C 1 96 ? 120.011 223.009 40.085 1.00 64.91 96 GLY C CA 1
ATOM 2239 C C . GLY C 1 96 ? 120.643 222.012 41.045 1.00 61.94 96 GLY C C 1
ATOM 2240 O O . GLY C 1 96 ? 121.690 222.284 41.633 1.00 59.22 96 GLY C O 1
ATOM 2241 N N . SER C 1 97 ? 120.006 220.854 41.190 1.00 65.02 97 SER C N 1
ATOM 2242 C CA . SER C 1 97 ? 120.519 219.753 42.009 1.00 72.72 97 SER C CA 1
ATOM 2243 C C . SER C 1 97 ? 121.777 219.091 41.417 1.00 72.01 97 SER C C 1
ATOM 2244 O O . SER C 1 97 ? 122.722 218.783 42.148 1.00 75.26 97 SER C O 1
ATOM 2247 N N . LEU C 1 98 ? 121.764 218.878 40.100 1.00 73.15 98 LEU C N 1
ATOM 2248 C CA . LEU C 1 98 ? 122.926 218.427 39.321 1.00 72.13 98 LEU C CA 1
ATOM 2249 C C . LEU C 1 98 ? 124.078 219.407 39.377 1.00 76.19 98 LEU C C 1
ATOM 2250 O O . LEU C 1 98 ? 125.221 218.993 39.514 1.00 87.07 98 LEU C O 1
ATOM 2255 N N . ALA C 1 99 ? 123.768 220.699 39.266 1.00 78.89 99 ALA C N 1
ATOM 2256 C CA . ALA C 1 99 ? 124.742 221.777 39.467 1.00 81.31 99 ALA C CA 1
ATOM 2257 C C . ALA C 1 99 ? 125.348 221.796 40.882 1.00 85.08 99 ALA C C 1
ATOM 2258 O O . ALA C 1 99 ? 126.568 221.958 41.032 1.00 86.73 99 ALA C O 1
ATOM 2260 N N . SER C 1 100 ? 124.491 221.630 41.899 1.00 87.94 100 SER C N 1
ATOM 2261 C CA . SER C 1 100 ? 124.910 221.477 43.300 1.00 84.65 100 SER C CA 1
ATOM 2262 C C . SER C 1 100 ? 125.828 220.287 43.475 1.00 79.08 100 SER C C 1
ATOM 2263 O O . SER C 1 100 ? 126.786 220.354 44.234 1.00 78.77 100 SER C O 1
ATOM 2266 N N . ALA C 1 101 ? 125.522 219.210 42.754 1.00 82.10 101 ALA C N 1
ATOM 2267 C CA . ALA C 1 101 ? 126.294 217.973 42.785 1.00 81.90 101 ALA C CA 1
ATOM 2268 C C . ALA C 1 101 ? 127.619 218.004 41.992 1.00 84.96 101 ALA C C 1
ATOM 2269 O O . ALA C 1 101 ? 128.494 217.180 42.243 1.00 91.64 101 ALA C O 1
ATOM 2271 N N . ILE C 1 102 ? 127.771 218.934 41.047 1.00 87.94 102 ILE C N 1
ATOM 2272 C CA . ILE C 1 102 ? 129.048 219.101 40.316 1.00 85.65 102 ILE C CA 1
ATOM 2273 C C . ILE C 1 102 ? 130.126 219.784 41.196 1.00 89.24 102 ILE C C 1
ATOM 2274 O O . ILE C 1 102 ? 131.300 219.391 41.152 1.00 96.87 102 ILE C O 1
ATOM 2279 N N . VAL C 1 103 ? 129.728 220.777 42.000 1.00 80.97 103 VAL C N 1
ATOM 2280 C CA . VAL C 1 103 ? 130.688 221.557 42.806 1.00 76.74 103 VAL C CA 1
ATOM 2281 C C . VAL C 1 103 ? 131.127 220.848 44.109 1.00 79.37 103 VAL C C 1
ATOM 2282 O O . VAL C 1 103 ? 132.334 220.767 44.394 1.00 77.29 103 VAL C O 1
ATOM 2286 N N . GLN C 1 104 ? 130.173 220.299 44.867 1.00 79.68 104 GLN C N 1
ATOM 2287 C CA . GLN C 1 104 ? 130.506 219.431 46.012 1.00 80.64 104 GLN C CA 1
ATOM 2288 C C . GLN C 1 104 ? 131.092 218.059 45.582 1.00 87.69 104 GLN C C 1
ATOM 2289 O O . GLN C 1 104 ? 131.174 217.121 46.377 1.00 86.24 104 GLN C O 1
ATOM 2295 N N . ASN C 1 105 ? 131.514 217.977 44.319 1.00 93.74 105 ASN C N 1
ATOM 2296 C CA . ASN C 1 105 ? 132.130 216.792 43.736 1.00 94.32 105 ASN C CA 1
ATOM 2297 C C . ASN C 1 105 ? 133.562 217.098 43.328 1.00 96.54 105 ASN C C 1
ATOM 2298 O O . ASN C 1 105 ? 134.098 216.486 42.400 1.00 96.14 105 ASN C O 1
ATOM 2303 N N . ASN C 1 106 ? 134.166 218.062 44.018 1.00 101.59 106 ASN C N 1
ATOM 2304 C CA . ASN C 1 106 ? 135.537 218.477 43.761 1.00 98.93 106 ASN C CA 1
ATOM 2305 C C . ASN C 1 106 ? 136.324 218.442 45.064 1.00 94.46 106 ASN C C 1
ATOM 2306 O O . ASN C 1 106 ? 137.546 218.574 45.065 1.00 97.82 106 ASN C O 1
ATOM 2311 N N . THR D 1 5 ? 95.563 202.953 -24.138 1.00 83.49 5 THR D N 1
ATOM 2312 C CA . THR D 1 5 ? 96.533 201.970 -24.739 1.00 87.87 5 THR D CA 1
ATOM 2313 C C . THR D 1 5 ? 97.280 201.087 -23.691 1.00 79.07 5 THR D C 1
ATOM 2314 O O . THR D 1 5 ? 98.174 200.303 -24.020 1.00 68.72 5 THR D O 1
ATOM 2318 N N . LEU D 1 6 ? 96.883 201.231 -22.432 1.00 75.07 6 LEU D N 1
ATOM 2319 C CA . LEU D 1 6 ? 97.332 200.364 -21.363 1.00 66.55 6 LEU D CA 1
ATOM 2320 C C . LEU D 1 6 ? 96.546 199.065 -21.386 1.00 71.91 6 LEU D C 1
ATOM 2321 O O . LEU D 1 6 ? 96.992 198.083 -20.795 1.00 72.38 6 LEU D O 1
ATOM 2326 N N . MET D 1 7 ? 95.376 199.088 -22.045 1.00 80.31 7 MET D N 1
ATOM 2327 C CA . MET D 1 7 ? 94.424 197.960 -22.137 1.00 88.55 7 MET D CA 1
ATOM 2328 C C . MET D 1 7 ? 95.061 196.621 -22.501 1.00 88.74 7 MET D C 1
ATOM 2329 O O . MET D 1 7 ? 94.697 195.580 -21.949 1.00 89.37 7 MET D O 1
ATOM 2334 N N . PHE D 1 8 ? 96.020 196.678 -23.424 1.00 89.90 8 PHE D N 1
ATOM 2335 C CA . PHE D 1 8 ? 96.793 195.524 -23.877 1.00 85.45 8 PHE D CA 1
ATOM 2336 C C . PHE D 1 8 ? 97.628 194.895 -22.752 1.00 80.21 8 PHE D C 1
ATOM 2337 O O . PHE D 1 8 ? 97.857 193.692 -22.761 1.00 79.11 8 PHE D O 1
ATOM 2345 N N . LYS D 1 9 ? 98.077 195.711 -21.796 1.00 76.27 9 LYS D N 1
ATOM 2346 C CA . LYS D 1 9 ? 98.850 195.235 -20.651 1.00 71.35 9 LYS D CA 1
ATOM 2347 C C . LYS D 1 9 ? 97.913 194.811 -19.545 1.00 67.76 9 LYS D C 1
ATOM 2348 O O . LYS D 1 9 ? 98.127 193.771 -18.923 1.00 69.55 9 LYS D O 1
ATOM 2354 N N . ARG D 1 10 ? 96.884 195.628 -19.307 1.00 72.74 10 ARG D N 1
ATOM 2355 C CA . ARG D 1 10 ? 95.944 195.406 -18.213 1.00 78.31 10 ARG D CA 1
ATOM 2356 C C . ARG D 1 10 ? 95.162 194.115 -18.406 1.00 87.90 10 ARG D C 1
ATOM 2357 O O . ARG D 1 10 ? 95.162 193.261 -17.510 1.00 95.08 10 ARG D O 1
ATOM 2365 N N . PHE D 1 11 ? 94.527 193.966 -19.574 1.00 88.25 11 PHE D N 1
ATOM 2366 C CA . PHE D 1 11 ? 93.719 192.773 -19.865 1.00 89.15 11 PHE D CA 1
ATOM 2367 C C . PHE D 1 11 ? 94.516 191.576 -20.418 1.00 87.59 11 PHE D C 1
ATOM 2368 O O . PHE D 1 11 ? 94.239 190.439 -20.040 1.00 94.02 11 PHE D O 1
ATOM 2376 N N . PHE D 1 12 ? 95.497 191.824 -21.289 1.00 84.63 12 PHE D N 1
ATOM 2377 C CA . PHE D 1 12 ? 96.396 190.756 -21.770 1.00 85.36 12 PHE D CA 1
ATOM 2378 C C . PHE D 1 12 ? 97.623 190.659 -20.846 1.00 83.17 12 PHE D C 1
ATOM 2379 O O . PHE D 1 12 ? 98.766 190.640 -21.308 1.00 88.28 12 PHE D O 1
ATOM 2387 N N . GLY D 1 13 ? 97.368 190.597 -19.535 1.00 86.29 13 GLY D N 1
ATOM 2388 C CA . GLY D 1 13 ? 98.430 190.527 -18.528 1.00 89.59 13 GLY D CA 1
ATOM 2389 C C . GLY D 1 13 ? 98.017 190.324 -17.075 1.00 91.72 13 GLY D C 1
ATOM 2390 O O . GLY D 1 13 ? 97.778 189.178 -16.655 1.00 83.85 13 GLY D O 1
ATOM 2391 N N . ALA D 1 14 ? 97.939 191.427 -16.311 1.00 90.48 14 ALA D N 1
ATOM 2392 C CA . ALA D 1 14 ? 97.728 191.382 -14.842 1.00 86.48 14 ALA D CA 1
ATOM 2393 C C . ALA D 1 14 ? 96.342 190.942 -14.315 1.00 89.31 14 ALA D C 1
ATOM 2394 O O . ALA D 1 14 ? 96.102 190.939 -13.058 1.00 89.86 14 ALA D O 1
ATOM 2396 N N . VAL D 1 15 ? 95.441 190.559 -15.263 1.00 98.81 15 VAL D N 1
ATOM 2397 C CA . VAL D 1 15 ? 94.225 189.749 -14.970 1.00 87.04 15 VAL D CA 1
ATOM 2398 C C . VAL D 1 15 ? 94.173 188.443 -15.802 1.00 86.25 15 VAL D C 1
ATOM 2399 O O . VAL D 1 15 ? 93.666 187.419 -15.322 1.00 77.58 15 VAL D O 1
ATOM 2403 N N . ARG D 1 16 ? 94.708 188.497 -17.031 1.00 88.67 16 ARG D N 1
ATOM 2404 C CA . ARG D 1 16 ? 94.715 187.366 -17.965 1.00 90.82 16 ARG D CA 1
ATOM 2405 C C . ARG D 1 16 ? 95.612 186.220 -17.494 1.00 96.80 16 ARG D C 1
ATOM 2406 O O . ARG D 1 16 ? 95.235 185.062 -17.593 1.00 105.30 16 ARG D O 1
ATOM 2414 N N . THR D 1 17 ? 96.786 186.551 -16.972 1.00 102.22 17 THR D N 1
ATOM 2415 C CA . THR D 1 17 ? 97.691 185.545 -16.419 1.00 95.21 17 THR D CA 1
ATOM 2416 C C . THR D 1 17 ? 97.701 185.524 -14.881 1.00 87.72 17 THR D C 1
ATOM 2417 O O . THR D 1 17 ? 98.374 184.695 -14.266 1.00 82.88 17 THR D O 1
ATOM 2421 N N . SER D 1 18 ? 96.943 186.443 -14.276 1.00 82.97 18 SER D N 1
ATOM 2422 C CA . SER D 1 18 ? 96.629 186.413 -12.848 1.00 78.98 18 SER D CA 1
ATOM 2423 C C . SER D 1 18 ? 95.732 185.224 -12.478 1.00 86.26 18 SER D C 1
ATOM 2424 O O . SER D 1 18 ? 95.846 184.660 -11.382 1.00 85.30 18 SER D O 1
ATOM 2427 N N . TRP D 1 19 ? 94.846 184.848 -13.400 1.00 89.55 19 TRP D N 1
ATOM 2428 C CA . TRP D 1 19 ? 93.913 183.759 -13.168 1.00 87.58 19 TRP D CA 1
ATOM 2429 C C . TRP D 1 19 ? 94.477 182.381 -13.658 1.00 88.58 19 TRP D C 1
ATOM 2430 O O . TRP D 1 19 ? 93.729 181.586 -14.242 1.00 96.65 19 TRP D O 1
ATOM 2441 N N . ARG D 1 20 ? 95.782 182.117 -13.436 1.00 81.28 20 ARG D N 1
ATOM 2442 C CA . ARG D 1 20 ? 96.355 180.738 -13.472 1.00 77.90 20 ARG D CA 1
ATOM 2443 C C . ARG D 1 20 ? 96.694 180.348 -12.050 1.00 75.66 20 ARG D C 1
ATOM 2444 O O . ARG D 1 20 ? 97.684 180.828 -11.504 1.00 74.29 20 ARG D O 1
ATOM 2452 N N . ASP D 1 21 ? 95.888 179.473 -11.452 1.00 81.23 21 ASP D N 1
ATOM 2453 C CA . ASP D 1 21 ? 96.025 179.142 -10.021 1.00 85.50 21 ASP D CA 1
ATOM 2454 C C . ASP D 1 21 ? 96.494 177.695 -9.729 1.00 86.78 21 ASP D C 1
ATOM 2455 O O . ASP D 1 21 ? 95.960 176.743 -10.317 1.00 90.09 21 ASP D O 1
ATOM 2460 N N . PRO D 1 22 ? 97.519 177.538 -8.847 1.00 84.67 22 PRO D N 1
ATOM 2461 C CA . PRO D 1 22 ? 97.774 176.301 -8.105 1.00 83.31 22 PRO D CA 1
ATOM 2462 C C . PRO D 1 22 ? 97.127 176.404 -6.727 1.00 81.34 22 PRO D C 1
ATOM 2463 O O . PRO D 1 22 ? 96.089 177.057 -6.581 1.00 91.95 22 PRO D O 1
ATOM 2467 N N . SER D 1 23 ? 97.721 175.762 -5.729 1.00 78.17 23 SER D N 1
ATOM 2468 C CA . SER D 1 23 ? 97.356 176.044 -4.356 1.00 79.06 23 SER D CA 1
ATOM 2469 C C . SER D 1 23 ? 98.211 177.205 -3.881 1.00 87.35 23 SER D C 1
ATOM 2470 O O . SER D 1 23 ? 97.733 178.056 -3.121 1.00 91.43 23 SER D O 1
ATOM 2473 N N . THR D 1 24 ? 99.461 177.243 -4.358 1.00 91.91 24 THR D N 1
ATOM 2474 C CA . THR D 1 24 ? 100.504 178.153 -3.834 1.00 87.52 24 THR D CA 1
ATOM 2475 C C . THR D 1 24 ? 100.433 179.628 -4.292 1.00 81.99 24 THR D C 1
ATOM 2476 O O . THR D 1 24 ? 101.156 180.466 -3.761 1.00 73.38 24 THR D O 1
ATOM 2480 N N . ARG D 1 25 ? 99.553 179.943 -5.248 1.00 85.20 25 ARG D N 1
ATOM 2481 C CA . ARG D 1 25 ? 99.137 181.337 -5.487 1.00 79.99 25 ARG D CA 1
ATOM 2482 C C . ARG D 1 25 ? 97.858 181.703 -4.695 1.00 77.28 25 ARG D C 1
ATOM 2483 O O . ARG D 1 25 ? 96.846 182.160 -5.247 1.00 78.49 25 ARG D O 1
ATOM 2491 N N . GLY D 1 26 ? 97.922 181.457 -3.390 1.00 77.67 26 GLY D N 1
ATOM 2492 C CA . GLY D 1 26 ? 97.056 182.109 -2.413 1.00 72.82 26 GLY D CA 1
ATOM 2493 C C . GLY D 1 26 ? 97.802 183.306 -1.844 1.00 71.86 26 GLY D C 1
ATOM 2494 O O . GLY D 1 26 ? 97.256 184.049 -1.038 1.00 82.18 26 GLY D O 1
ATOM 2495 N N . ALA D 1 27 ? 99.067 183.465 -2.260 1.00 65.71 27 ALA D N 1
ATOM 2496 C CA . ALA D 1 27 ? 99.886 184.674 -2.042 1.00 57.79 27 ALA D CA 1
ATOM 2497 C C . ALA D 1 27 ? 99.307 185.957 -2.661 1.00 57.00 27 ALA D C 1
ATOM 2498 O O . ALA D 1 27 ? 99.470 187.028 -2.100 1.00 56.79 27 ALA D O 1
ATOM 2500 N N . VAL D 1 28 ? 98.669 185.827 -3.827 1.00 60.49 28 VAL D N 1
ATOM 2501 C CA . VAL D 1 28 ? 97.984 186.904 -4.555 1.00 53.45 28 VAL D CA 1
ATOM 2502 C C . VAL D 1 28 ? 96.844 187.456 -3.710 1.00 50.46 28 VAL D C 1
ATOM 2503 O O . VAL D 1 28 ? 96.621 188.663 -3.707 1.00 54.53 28 VAL D O 1
ATOM 2507 N N . LEU D 1 29 ? 96.136 186.569 -3.007 1.00 49.49 29 LEU D N 1
ATOM 2508 C CA . LEU D 1 29 ? 95.217 186.955 -1.924 1.00 50.54 29 LEU D CA 1
ATOM 2509 C C . LEU D 1 29 ? 95.933 187.762 -0.853 1.00 50.48 29 LEU D C 1
ATOM 2510 O O . LEU D 1 29 ? 95.554 188.891 -0.570 1.00 51.51 29 LEU D O 1
ATOM 2515 N N . SER D 1 30 ? 96.977 187.163 -0.281 1.00 53.47 30 SER D N 1
ATOM 2516 C CA . SER D 1 30 ? 97.793 187.765 0.767 1.00 54.55 30 SER D CA 1
ATOM 2517 C C . SER D 1 30 ? 98.383 189.098 0.342 1.00 54.50 30 SER D C 1
ATOM 2518 O O . SER D 1 30 ? 98.530 189.987 1.173 1.00 57.81 30 SER D O 1
ATOM 2521 N N . LEU D 1 31 ? 98.728 189.213 -0.947 1.00 56.54 31 LEU D N 1
ATOM 2522 C CA . LEU D 1 31 ? 99.277 190.436 -1.554 1.00 51.90 31 LEU D CA 1
ATOM 2523 C C . LEU D 1 31 ? 98.225 191.523 -1.521 1.00 48.58 31 LEU D C 1
ATOM 2524 O O . LEU D 1 31 ? 98.484 192.611 -1.028 1.00 52.83 31 LEU D O 1
ATOM 2529 N N . ALA D 1 32 ? 97.038 191.203 -2.026 1.00 46.15 32 ALA D N 1
ATOM 2530 C CA . ALA D 1 32 ? 95.923 192.133 -2.084 1.00 44.87 32 ALA D CA 1
ATOM 2531 C C . ALA D 1 32 ? 95.671 192.781 -0.737 1.00 47.38 32 ALA D C 1
ATOM 2532 O O . ALA D 1 32 ? 95.597 193.989 -0.660 1.00 51.39 32 ALA D O 1
ATOM 2534 N N . ILE D 1 33 ? 95.576 191.970 0.320 1.00 55.41 33 ILE D N 1
ATOM 2535 C CA . ILE D 1 33 ? 95.342 192.448 1.694 1.00 54.62 33 ILE D CA 1
ATOM 2536 C C . ILE D 1 33 ? 96.479 193.326 2.233 1.00 52.97 33 ILE D C 1
ATOM 2537 O O . ILE D 1 33 ? 96.188 194.398 2.784 1.00 58.33 33 ILE D O 1
ATOM 2542 N N . ILE D 1 34 ? 97.738 192.915 2.046 1.00 52.68 34 ILE D N 1
ATOM 2543 C CA . ILE D 1 34 ? 98.905 193.671 2.582 1.00 54.82 34 ILE D CA 1
ATOM 2544 C C . ILE D 1 34 ? 99.229 194.943 1.768 1.00 52.05 34 ILE D C 1
ATOM 2545 O O . ILE D 1 34 ? 99.508 195.983 2.363 1.00 52.96 34 ILE D O 1
ATOM 2550 N N . VAL D 1 35 ? 99.159 194.870 0.430 1.00 52.77 35 VAL D N 1
ATOM 2551 C CA . VAL D 1 35 ? 99.217 196.059 -0.454 1.00 49.56 35 VAL D CA 1
ATOM 2552 C C . VAL D 1 35 ? 98.075 197.039 -0.141 1.00 48.06 35 VAL D C 1
ATOM 2553 O O . VAL D 1 35 ? 98.290 198.250 -0.140 1.00 57.91 35 VAL D O 1
ATOM 2557 N N . THR D 1 36 ? 96.879 196.521 0.119 1.00 44.50 36 THR D N 1
ATOM 2558 C CA . THR D 1 36 ? 95.737 197.366 0.443 1.00 50.06 36 THR D CA 1
ATOM 2559 C C . THR D 1 36 ? 95.932 198.080 1.778 1.00 49.01 36 THR D C 1
ATOM 2560 O O . THR D 1 36 ? 95.753 199.303 1.864 1.00 49.72 36 THR D O 1
ATOM 2564 N N . ALA D 1 37 ? 96.313 197.313 2.797 1.00 50.74 37 ALA D N 1
ATOM 2565 C CA . ALA D 1 37 ? 96.511 197.830 4.151 1.00 49.09 37 ALA D CA 1
ATOM 2566 C C . ALA D 1 37 ? 97.493 198.997 4.166 1.00 51.58 37 ALA D C 1
ATOM 2567 O O . ALA D 1 37 ? 97.252 200.006 4.837 1.00 51.65 37 ALA D O 1
ATOM 2569 N N . ALA D 1 38 ? 98.579 198.843 3.395 1.00 55.78 38 ALA D N 1
ATOM 2570 C CA . ALA D 1 38 ? 99.627 199.863 3.188 1.00 50.70 38 ALA D CA 1
ATOM 2571 C C . ALA D 1 38 ? 99.146 201.125 2.501 1.00 48.43 38 ALA D C 1
ATOM 2572 O O . ALA D 1 38 ? 99.471 202.212 2.933 1.00 52.92 38 ALA D O 1
ATOM 2574 N N . THR D 1 39 ? 98.393 200.960 1.421 1.00 49.37 39 THR D N 1
ATOM 2575 C CA . THR D 1 39 ? 97.815 202.057 0.660 1.00 47.52 39 THR D CA 1
ATOM 2576 C C . THR D 1 39 ? 96.889 202.914 1.531 1.00 51.26 39 THR D C 1
ATOM 2577 O O . THR D 1 39 ? 96.939 204.150 1.434 1.00 48.98 39 THR D O 1
ATOM 2581 N N . ILE D 1 40 ? 96.068 202.242 2.368 1.00 55.44 40 ILE D N 1
ATOM 2582 C CA . ILE D 1 40 ? 95.155 202.870 3.348 1.00 51.39 40 ILE D CA 1
ATOM 2583 C C . ILE D 1 40 ? 95.998 203.639 4.372 1.00 51.51 40 ILE D C 1
ATOM 2584 O O . ILE D 1 40 ? 95.690 204.787 4.712 1.00 56.86 40 ILE D O 1
ATOM 2589 N N . PHE D 1 41 ? 97.087 203.023 4.820 1.00 47.73 41 PHE D N 1
ATOM 2590 C CA . PHE D 1 41 ? 98.004 203.681 5.731 1.00 49.00 41 PHE D CA 1
ATOM 2591 C C . PHE D 1 41 ? 98.649 204.931 5.132 1.00 50.01 41 PHE D C 1
ATOM 2592 O O . PHE D 1 41 ? 98.678 205.987 5.764 1.00 50.36 41 PHE D O 1
ATOM 2600 N N . TYR D 1 42 ? 99.139 204.794 3.901 1.00 55.84 42 TYR D N 1
ATOM 2601 C CA . TYR D 1 42 ? 99.817 205.859 3.160 1.00 50.50 42 TYR D CA 1
ATOM 2602 C C . TYR D 1 42 ? 98.902 206.980 2.780 1.00 45.05 42 TYR D C 1
ATOM 2603 O O . TYR D 1 42 ? 99.301 208.131 2.806 1.00 41.66 42 TYR D O 1
ATOM 2612 N N . THR D 1 43 ? 97.674 206.639 2.436 1.00 51.71 43 THR D N 1
ATOM 2613 C CA . THR D 1 43 ? 96.658 207.647 2.149 1.00 61.80 43 THR D CA 1
ATOM 2614 C C . THR D 1 43 ? 96.382 208.453 3.417 1.00 57.41 43 THR D C 1
ATOM 2615 O O . THR D 1 43 ? 96.419 209.686 3.383 1.00 60.25 43 THR D O 1
ATOM 2619 N N . LEU D 1 44 ? 96.165 207.757 4.529 1.00 60.09 44 LEU D N 1
ATOM 2620 C CA . LEU D 1 44 ? 95.869 208.434 5.794 1.00 66.52 44 LEU D CA 1
ATOM 2621 C C . LEU D 1 44 ? 97.043 209.198 6.449 1.00 60.20 44 LEU D C 1
ATOM 2622 O O . LEU D 1 44 ? 96.914 210.394 6.711 1.00 65.27 44 LEU D O 1
ATOM 2627 N N . ALA D 1 45 ? 98.169 208.527 6.692 1.00 57.07 45 ALA D N 1
ATOM 2628 C CA . ALA D 1 45 ? 99.382 209.171 7.257 1.00 55.28 45 ALA D CA 1
ATOM 2629 C C . ALA D 1 45 ? 100.008 210.277 6.377 1.00 51.32 45 ALA D C 1
ATOM 2630 O O . ALA D 1 45 ? 100.020 211.463 6.735 1.00 42.10 45 ALA D O 1
ATOM 2632 N N . GLU D 1 46 ? 100.504 209.841 5.215 1.00 54.95 46 GLU D N 1
ATOM 2633 C CA . GLU D 1 46 ? 101.283 210.640 4.282 1.00 50.97 46 GLU D CA 1
ATOM 2634 C C . GLU D 1 46 ? 100.502 211.666 3.489 1.00 55.17 46 GLU D C 1
ATOM 2635 O O . GLU D 1 46 ? 101.095 212.431 2.721 1.00 63.83 46 GLU D O 1
ATOM 2641 N N . LYS D 1 47 ? 99.179 211.678 3.668 1.00 54.26 47 LYS D N 1
ATOM 2642 C CA . LYS D 1 47 ? 98.286 212.706 3.119 1.00 50.78 47 LYS D CA 1
ATOM 2643 C C . LYS D 1 47 ? 98.006 212.481 1.635 1.00 47.01 47 LYS D C 1
ATOM 2644 O O . LYS D 1 47 ? 97.106 213.089 1.062 1.00 51.39 47 LYS D O 1
ATOM 2650 N N . TRP D 1 48 ? 98.793 211.599 1.035 1.00 43.67 48 TRP D N 1
ATOM 2651 C CA . TRP D 1 48 ? 98.875 211.353 -0.397 1.00 39.33 48 TRP D CA 1
ATOM 2652 C C . TRP D 1 48 ? 97.571 210.892 -1.039 1.00 38.06 48 TRP D C 1
ATOM 2653 O O . TRP D 1 48 ? 96.733 210.304 -0.373 1.00 35.08 48 TRP D O 1
ATOM 2664 N N . SER D 1 49 ? 97.442 211.157 -2.346 1.00 41.63 49 SER D N 1
ATOM 2665 C CA . SER D 1 49 ? 96.338 210.687 -3.193 1.00 39.98 49 SER D CA 1
ATOM 2666 C C . SER D 1 49 ? 96.406 209.195 -3.392 1.00 39.71 49 SER D C 1
ATOM 2667 O O . SER D 1 49 ? 97.506 208.657 -3.566 1.00 42.06 49 SER D O 1
ATOM 2670 N N . VAL D 1 50 ? 95.245 208.527 -3.352 1.00 40.04 50 VAL D N 1
ATOM 2671 C CA . VAL D 1 50 ? 95.172 207.040 -3.206 1.00 42.35 50 VAL D CA 1
ATOM 2672 C C . VAL D 1 50 ? 96.078 206.318 -4.200 1.00 45.39 50 VAL D C 1
ATOM 2673 O O . VAL D 1 50 ? 96.728 205.334 -3.856 1.00 58.34 50 VAL D O 1
ATOM 2677 N N . ILE D 1 51 ? 96.135 206.862 -5.409 1.00 45.63 51 ILE D N 1
ATOM 2678 C CA . ILE D 1 51 ? 96.934 206.379 -6.525 1.00 41.34 51 ILE D CA 1
ATOM 2679 C C . ILE D 1 51 ? 98.400 206.382 -6.148 1.00 39.33 51 ILE D C 1
ATOM 2680 O O . ILE D 1 51 ? 99.067 205.353 -6.240 1.00 39.13 51 ILE D O 1
ATOM 2685 N N . ASP D 1 52 ? 98.874 207.543 -5.697 1.00 40.41 52 ASP D N 1
ATOM 2686 C CA . ASP D 1 52 ? 100.278 207.764 -5.280 1.00 37.30 52 ASP D CA 1
ATOM 2687 C C . ASP D 1 52 ? 100.635 206.900 -4.076 1.00 40.19 52 ASP D C 1
ATOM 2688 O O . ASP D 1 52 ? 101.752 206.411 -3.968 1.00 38.06 52 ASP D O 1
ATOM 2693 N N . SER D 1 53 ? 99.654 206.733 -3.186 1.00 46.02 53 SER D N 1
ATOM 2694 C CA . SER D 1 53 ? 99.707 205.817 -2.054 1.00 42.85 53 SER D CA 1
ATOM 2695 C C . SER D 1 53 ? 99.808 204.364 -2.514 1.00 42.62 53 SER D C 1
ATOM 2696 O O . SER D 1 53 ? 100.544 203.578 -1.922 1.00 36.95 53 SER D O 1
ATOM 2699 N N . LEU D 1 54 ? 99.072 204.014 -3.570 1.00 49.76 54 LEU D N 1
ATOM 2700 C CA . LEU D 1 54 ? 99.247 202.716 -4.236 1.00 56.25 54 LEU D CA 1
ATOM 2701 C C . LEU D 1 54 ? 100.528 202.639 -5.106 1.00 57.13 54 LEU D C 1
ATOM 2702 O O . LEU D 1 54 ? 101.078 201.553 -5.305 1.00 56.89 54 LEU D O 1
ATOM 2707 N N . PHE D 1 55 ? 101.011 203.775 -5.603 1.00 58.00 55 PHE D N 1
ATOM 2708 C CA . PHE D 1 55 ? 102.312 203.785 -6.285 1.00 61.16 55 PHE D CA 1
ATOM 2709 C C . PHE D 1 55 ? 103.480 203.507 -5.342 1.00 57.58 55 PHE D C 1
ATOM 2710 O O . PHE D 1 55 ? 104.353 202.714 -5.686 1.00 64.75 55 PHE D O 1
ATOM 2718 N N . TYR D 1 56 ? 103.505 204.157 -4.177 1.00 52.19 56 TYR D N 1
ATOM 2719 C CA . TYR D 1 56 ? 104.539 203.888 -3.193 1.00 45.89 56 TYR D CA 1
ATOM 2720 C C . TYR D 1 56 ? 104.439 202.486 -2.612 1.00 48.76 56 TYR D C 1
ATOM 2721 O O . TYR D 1 56 ? 105.450 201.801 -2.482 1.00 53.08 56 TYR D O 1
ATOM 2730 N N . ALA D 1 57 ? 103.225 202.051 -2.289 1.00 53.85 57 ALA D N 1
ATOM 2731 C CA . ALA D 1 57 ? 102.998 200.731 -1.690 1.00 54.84 57 ALA D CA 1
ATOM 2732 C C . ALA D 1 57 ? 103.558 199.597 -2.529 1.00 49.92 57 ALA D C 1
ATOM 2733 O O . ALA D 1 57 ? 104.193 198.708 -1.996 1.00 52.11 57 ALA D O 1
ATOM 2735 N N . VAL D 1 58 ? 103.317 199.642 -3.839 1.00 53.61 58 VAL D N 1
ATOM 2736 C CA . VAL D 1 58 ? 103.903 198.689 -4.808 1.00 53.65 58 VAL D CA 1
ATOM 2737 C C . VAL D 1 58 ? 105.411 198.907 -5.051 1.00 53.91 58 VAL D C 1
ATOM 2738 O O . VAL D 1 58 ? 106.167 197.931 -5.082 1.00 57.29 58 VAL D O 1
ATOM 2742 N N . SER D 1 59 ? 105.840 200.174 -5.194 1.00 55.17 59 SER D N 1
ATOM 2743 C CA . SER D 1 59 ? 107.271 200.530 -5.356 1.00 54.47 59 SER D CA 1
ATOM 2744 C C . SER D 1 59 ? 108.279 199.805 -4.434 1.00 53.12 59 SER D C 1
ATOM 2745 O O . SER D 1 59 ? 109.459 199.719 -4.773 1.00 45.91 59 SER D O 1
ATOM 2748 N N . VAL D 1 60 ? 107.792 199.284 -3.302 1.00 56.93 60 VAL D N 1
ATOM 2749 C CA . VAL D 1 60 ? 108.645 198.783 -2.214 1.00 59.61 60 VAL D CA 1
ATOM 2750 C C . VAL D 1 60 ? 108.735 197.257 -2.183 1.00 60.83 60 VAL D C 1
ATOM 2751 O O . VAL D 1 60 ? 109.527 196.664 -1.431 1.00 61.38 60 VAL D O 1
ATOM 2755 N N . GLY D 1 61 ? 107.902 196.636 -3.008 1.00 59.64 61 GLY D N 1
ATOM 2756 C CA . GLY D 1 61 ? 108.004 195.219 -3.270 1.00 57.94 61 GLY D CA 1
ATOM 2757 C C . GLY D 1 61 ? 108.817 194.998 -4.527 1.00 58.30 61 GLY D C 1
ATOM 2758 O O . GLY D 1 61 ? 109.650 194.088 -4.586 1.00 67.69 61 GLY D O 1
ATOM 2759 N N . LEU D 1 62 ? 108.591 195.857 -5.521 1.00 54.03 62 LEU D N 1
ATOM 2760 C CA . LEU D 1 62 ? 109.140 195.700 -6.861 1.00 44.48 62 LEU D CA 1
ATOM 2761 C C . LEU D 1 62 ? 110.348 196.587 -7.158 1.00 43.85 62 LEU D C 1
ATOM 2762 O O . LEU D 1 62 ? 110.600 197.543 -6.428 1.00 51.14 62 LEU D O 1
ATOM 2767 N N . PRO D 1 63 ? 111.133 196.248 -8.211 1.00 41.53 63 PRO D N 1
ATOM 2768 C CA . PRO D 1 63 ? 112.243 197.087 -8.655 1.00 41.06 63 PRO D CA 1
ATOM 2769 C C . PRO D 1 63 ? 111.820 198.389 -9.362 1.00 46.81 63 PRO D C 1
ATOM 2770 O O . PRO D 1 63 ? 112.628 198.999 -10.074 1.00 57.61 63 PRO D O 1
ATOM 2774 N N . MET D 1 64 ? 110.579 198.813 -9.139 1.00 49.26 64 MET D N 1
ATOM 2775 C CA . MET D 1 64 ? 109.989 200.011 -9.709 1.00 50.18 64 MET D CA 1
ATOM 2776 C C . MET D 1 64 ? 110.827 201.275 -9.467 1.00 55.89 64 MET D C 1
ATOM 2777 O O . MET D 1 64 ? 111.513 201.803 -10.382 1.00 50.72 64 MET D O 1
ATOM 2782 N N . GLY D 1 65 ? 110.782 201.734 -8.216 1.00 68.83 65 GLY D N 1
ATOM 2783 C CA . GLY D 1 65 ? 111.356 203.020 -7.818 1.00 67.18 65 GLY D CA 1
ATOM 2784 C C . GLY D 1 65 ? 110.236 204.000 -7.572 1.00 62.49 65 GLY D C 1
ATOM 2785 O O . GLY D 1 65 ? 109.453 204.312 -8.491 1.00 62.44 65 GLY D O 1
ATOM 2786 N N . ASN D 1 66 ? 110.144 204.441 -6.315 1.00 67.94 66 ASN D N 1
ATOM 2787 C CA . ASN D 1 66 ? 109.193 205.472 -5.887 1.00 62.63 66 ASN D CA 1
ATOM 2788 C C . ASN D 1 66 ? 109.526 206.801 -6.533 1.00 70.79 66 ASN D C 1
ATOM 2789 O O . ASN D 1 66 ? 110.721 207.140 -6.695 1.00 73.90 66 ASN D O 1
ATOM 2794 N N . GLY D 1 67 ? 108.469 207.530 -6.920 1.00 71.37 67 GLY D N 1
ATOM 2795 C CA . GLY D 1 67 ? 108.607 208.739 -7.706 1.00 73.17 67 GLY D CA 1
ATOM 2796 C C . GLY D 1 67 ? 109.428 209.800 -7.006 1.00 75.69 67 GLY D C 1
ATOM 2797 O O . GLY D 1 67 ? 110.616 209.592 -6.710 1.00 75.18 67 GLY D O 1
ATOM 2798 N N . PRO D 1 68 ? 108.823 210.974 -6.786 1.00 75.11 68 PRO D N 1
ATOM 2799 C CA . PRO D 1 68 ? 109.448 211.847 -5.804 1.00 71.44 68 PRO D CA 1
ATOM 2800 C C . PRO D 1 68 ? 109.021 211.469 -4.389 1.00 67.30 68 PRO D C 1
ATOM 2801 O O . PRO D 1 68 ? 109.681 211.886 -3.431 1.00 91.03 68 PRO D O 1
ATOM 2805 N N . LEU D 1 69 ? 107.962 210.657 -4.281 1.00 54.32 69 LEU D N 1
ATOM 2806 C CA . LEU D 1 69 ? 107.330 210.231 -3.009 1.00 43.56 69 LEU D CA 1
ATOM 2807 C C . LEU D 1 69 ? 108.218 209.384 -2.140 1.00 36.32 69 LEU D C 1
ATOM 2808 O O . LEU D 1 69 ? 108.933 208.522 -2.633 1.00 31.87 69 LEU D O 1
ATOM 2813 N N . SER D 1 70 ? 108.144 209.661 -0.834 1.00 37.47 70 SER D N 1
ATOM 2814 C CA . SER D 1 70 ? 108.745 208.874 0.269 1.00 33.98 70 SER D CA 1
ATOM 2815 C C . SER D 1 70 ? 108.142 209.330 1.573 1.00 37.10 70 SER D C 1
ATOM 2816 O O . SER D 1 70 ? 107.820 210.507 1.701 1.00 38.94 70 SER D O 1
ATOM 2819 N N . PRO D 1 71 ? 107.961 208.397 2.545 1.00 43.76 71 PRO D N 1
ATOM 2820 C CA . PRO D 1 71 ? 107.646 208.630 3.961 1.00 40.15 71 PRO D CA 1
ATOM 2821 C C . PRO D 1 71 ? 108.447 209.734 4.570 1.00 38.81 71 PRO D C 1
ATOM 2822 O O . PRO D 1 71 ? 109.666 209.678 4.518 1.00 38.73 71 PRO D O 1
ATOM 2826 N N . THR D 1 72 ? 107.747 210.728 5.127 1.00 45.44 72 THR D N 1
ATOM 2827 C CA . THR D 1 72 ? 108.324 211.995 5.651 1.00 46.58 72 THR D CA 1
ATOM 2828 C C . THR D 1 72 ? 107.947 212.215 7.104 1.00 51.27 72 THR D C 1
ATOM 2829 O O . THR D 1 72 ? 108.410 213.154 7.760 1.00 66.38 72 THR D O 1
ATOM 2833 N N . LEU D 1 73 ? 107.081 211.337 7.589 1.00 54.20 73 LEU D N 1
ATOM 2834 C CA . LEU D 1 73 ? 106.677 211.254 8.976 1.00 48.56 73 LEU D CA 1
ATOM 2835 C C . LEU D 1 73 ? 107.414 210.042 9.522 1.00 50.32 73 LEU D C 1
ATOM 2836 O O . LEU D 1 73 ? 107.829 209.171 8.733 1.00 50.14 73 LEU D O 1
ATOM 2841 N N . THR D 1 74 ? 107.582 209.983 10.850 1.00 50.09 74 THR D N 1
ATOM 2842 C CA . THR D 1 74 ? 108.424 208.946 11.474 1.00 47.99 74 THR D CA 1
ATOM 2843 C C . THR D 1 74 ? 107.740 207.601 11.495 1.00 40.09 74 THR D C 1
ATOM 2844 O O . THR D 1 74 ? 108.387 206.570 11.347 1.00 35.19 74 THR D O 1
ATOM 2848 N N . LEU D 1 75 ? 106.421 207.659 11.634 1.00 39.69 75 LEU D N 1
ATOM 2849 C CA . LEU D 1 75 ? 105.571 206.500 11.750 1.00 39.75 75 LEU D CA 1
ATOM 2850 C C . LEU D 1 75 ? 105.540 205.824 10.430 1.00 38.27 75 LEU D C 1
ATOM 2851 O O . LEU D 1 75 ? 105.643 204.624 10.369 1.00 42.02 75 LEU D O 1
ATOM 2856 N N . SER D 1 76 ? 105.400 206.601 9.369 1.00 43.17 76 SER D N 1
ATOM 2857 C CA . SER D 1 76 ? 105.424 206.086 7.985 1.00 45.30 76 SER D CA 1
ATOM 2858 C C . SER D 1 76 ? 106.807 205.543 7.570 1.00 43.43 76 SER D C 1
ATOM 2859 O O . SER D 1 76 ? 106.883 204.575 6.836 1.00 43.18 76 SER D O 1
ATOM 2862 N N . LYS D 1 77 ? 107.883 206.162 8.056 1.00 46.21 77 LYS D N 1
ATOM 2863 C CA . LYS D 1 77 ? 109.210 205.517 8.078 1.00 46.69 77 LYS D CA 1
ATOM 2864 C C . LYS D 1 77 ? 109.228 204.197 8.905 1.00 45.88 77 LYS D C 1
ATOM 2865 O O . LYS D 1 77 ? 109.720 203.185 8.409 1.00 42.28 77 LYS D O 1
ATOM 2871 N N . ILE D 1 78 ? 108.698 204.221 10.143 1.00 50.24 78 ILE D N 1
ATOM 2872 C CA . ILE D 1 78 ? 108.620 203.022 11.033 1.00 58.45 78 ILE D CA 1
ATOM 2873 C C . ILE D 1 78 ? 107.757 201.890 10.453 1.00 58.81 78 ILE D C 1
ATOM 2874 O O . ILE D 1 78 ? 108.145 200.717 10.513 1.00 62.75 78 ILE D O 1
ATOM 2879 N N . PHE D 1 79 ? 106.601 202.260 9.903 1.00 58.81 79 PHE D N 1
ATOM 2880 C CA . PHE D 1 79 ? 105.733 201.360 9.138 1.00 55.22 79 PHE D CA 1
ATOM 2881 C C . PHE D 1 79 ? 106.390 200.734 7.903 1.00 56.92 79 PHE D C 1
ATOM 2882 O O . PHE D 1 79 ? 106.226 199.543 7.692 1.00 58.92 79 PHE D O 1
ATOM 2890 N N . THR D 1 80 ? 107.098 201.527 7.090 1.00 64.01 80 THR D N 1
ATOM 2891 C CA . THR D 1 80 ? 107.629 201.047 5.797 1.00 70.75 80 THR D CA 1
ATOM 2892 C C . THR D 1 80 ? 108.647 199.918 5.933 1.00 73.93 80 THR D C 1
ATOM 2893 O O . THR D 1 80 ? 108.648 199.009 5.105 1.00 84.68 80 THR D O 1
ATOM 2897 N N . LEU D 1 81 ? 109.483 199.968 6.971 1.00 64.89 81 LEU D N 1
ATOM 2898 C CA . LEU D 1 81 ? 110.429 198.880 7.276 1.00 63.07 81 LEU D CA 1
ATOM 2899 C C . LEU D 1 81 ? 109.692 197.565 7.625 1.00 62.16 81 LEU D C 1
ATOM 2900 O O . LEU D 1 81 ? 109.965 196.520 7.024 1.00 62.17 81 LEU D O 1
ATOM 2905 N N . VAL D 1 82 ? 108.769 197.639 8.592 1.00 60.69 82 VAL D N 1
ATOM 2906 C CA . VAL D 1 82 ? 107.920 196.516 9.027 1.00 63.97 82 VAL D CA 1
ATOM 2907 C C . VAL D 1 82 ? 107.202 195.848 7.824 1.00 60.08 82 VAL D C 1
ATOM 2908 O O . VAL D 1 82 ? 107.199 194.635 7.697 1.00 59.81 82 VAL D O 1
ATOM 2912 N N . TYR D 1 83 ? 106.605 196.671 6.964 1.00 58.09 83 TYR D N 1
ATOM 2913 C CA . TYR D 1 83 ? 105.852 196.259 5.783 1.00 54.25 83 TYR D CA 1
ATOM 2914 C C . TYR D 1 83 ? 106.750 195.793 4.608 1.00 51.99 83 TYR D C 1
ATOM 2915 O O . TYR D 1 83 ? 106.378 194.888 3.877 1.00 50.94 83 TYR D O 1
ATOM 2924 N N . ALA D 1 84 ? 107.923 196.395 4.430 1.00 52.98 84 ALA D N 1
ATOM 2925 C CA . ALA D 1 84 ? 108.841 195.954 3.359 1.00 55.34 84 ALA D CA 1
ATOM 2926 C C . ALA D 1 84 ? 109.463 194.567 3.597 1.00 55.21 84 ALA D C 1
ATOM 2927 O O . ALA D 1 84 ? 109.772 193.869 2.634 1.00 59.06 84 ALA D O 1
ATOM 2929 N N . ILE D 1 85 ? 109.631 194.170 4.864 1.00 51.75 85 ILE D N 1
ATOM 2930 C CA . ILE D 1 85 ? 110.165 192.842 5.192 1.00 48.05 85 ILE D CA 1
ATOM 2931 C C . ILE D 1 85 ? 109.126 191.731 4.955 1.00 48.79 85 ILE D C 1
ATOM 2932 O O . ILE D 1 85 ? 109.472 190.562 4.717 1.00 43.98 85 ILE D O 1
ATOM 2937 N N . LEU D 1 86 ? 107.853 192.135 4.998 1.00 53.75 86 LEU D N 1
ATOM 2938 C CA . LEU D 1 86 ? 106.716 191.234 4.893 1.00 53.99 86 LEU D CA 1
ATOM 2939 C C . LEU D 1 86 ? 106.246 191.040 3.475 1.00 53.19 86 LEU D C 1
ATOM 2940 O O . LEU D 1 86 ? 106.013 189.912 3.043 1.00 55.55 86 LEU D O 1
ATOM 2945 N N . VAL D 1 87 ? 106.115 192.149 2.761 1.00 54.56 87 VAL D N 1
ATOM 2946 C CA . VAL D 1 87 ? 105.505 192.151 1.451 1.00 56.77 87 VAL D CA 1
ATOM 2947 C C . VAL D 1 87 ? 106.483 191.825 0.297 1.00 56.56 87 VAL D C 1
ATOM 2948 O O . VAL D 1 87 ? 106.043 191.420 -0.778 1.00 58.45 87 VAL D O 1
ATOM 2952 N N . VAL D 1 88 ? 107.787 191.999 0.525 1.00 55.20 88 VAL D N 1
ATOM 2953 C CA . VAL D 1 88 ? 108.784 191.809 -0.530 1.00 54.55 88 VAL D CA 1
ATOM 2954 C C . VAL D 1 88 ? 108.733 190.401 -1.146 1.00 56.30 88 VAL D C 1
ATOM 2955 O O . VAL D 1 88 ? 108.708 190.269 -2.377 1.00 50.76 88 VAL D O 1
ATOM 2959 N N . GLY D 1 89 ? 108.674 189.377 -0.284 1.00 60.61 89 GLY D N 1
ATOM 2960 C CA . GLY D 1 89 ? 108.653 187.970 -0.702 1.00 65.39 89 GLY D CA 1
ATOM 2961 C C . GLY D 1 89 ? 107.391 187.575 -1.449 1.00 68.01 89 GLY D C 1
ATOM 2962 O O . GLY D 1 89 ? 107.432 186.734 -2.346 1.00 70.57 89 GLY D O 1
ATOM 2963 N N . LEU D 1 90 ? 106.272 188.192 -1.070 1.00 66.89 90 LEU D N 1
ATOM 2964 C CA . LEU D 1 90 ? 104.983 188.026 -1.741 1.00 59.06 90 LEU D CA 1
ATOM 2965 C C . LEU D 1 90 ? 105.007 188.545 -3.178 1.00 57.63 90 LEU D C 1
ATOM 2966 O O . LEU D 1 90 ? 104.456 187.925 -4.068 1.00 57.39 90 LEU D O 1
ATOM 2971 N N . PHE D 1 91 ? 105.651 189.688 -3.391 1.00 69.05 91 PHE D N 1
ATOM 2972 C CA . PHE D 1 91 ? 105.862 190.257 -4.725 1.00 67.36 91 PHE D CA 1
ATOM 2973 C C . PHE D 1 91 ? 106.796 189.397 -5.555 1.00 71.62 91 PHE D C 1
ATOM 2974 O O . PHE D 1 91 ? 106.657 189.355 -6.779 1.00 79.79 91 PHE D O 1
ATOM 2982 N N . VAL D 1 92 ? 107.729 188.719 -4.873 1.00 73.22 92 VAL D N 1
ATOM 2983 C CA . VAL D 1 92 ? 108.680 187.780 -5.490 1.00 70.45 92 VAL D CA 1
ATOM 2984 C C . VAL D 1 92 ? 107.986 186.518 -6.074 1.00 71.50 92 VAL D C 1
ATOM 2985 O O . VAL D 1 92 ? 108.082 186.274 -7.282 1.00 71.44 92 VAL D O 1
ATOM 2989 N N . THR D 1 93 ? 107.286 185.741 -5.237 1.00 72.35 93 THR D N 1
ATOM 2990 C CA . THR D 1 93 ? 106.681 184.463 -5.671 1.00 70.94 93 THR D CA 1
ATOM 2991 C C . THR D 1 93 ? 105.564 184.622 -6.709 1.00 74.40 93 THR D C 1
ATOM 2992 O O . THR D 1 93 ? 105.426 183.772 -7.601 1.00 74.69 93 THR D O 1
ATOM 2996 N N . VAL D 1 94 ? 104.781 185.700 -6.582 1.00 78.79 94 VAL D N 1
ATOM 2997 C CA . VAL D 1 94 ? 103.756 186.083 -7.584 1.00 86.04 94 VAL D CA 1
ATOM 2998 C C . VAL D 1 94 ? 104.432 186.592 -8.872 1.00 83.12 94 VAL D C 1
ATOM 2999 O O . VAL D 1 94 ? 103.995 186.265 -9.979 1.00 82.73 94 VAL D O 1
ATOM 3003 N N . GLY D 1 95 ? 105.499 187.377 -8.712 1.00 77.21 95 GLY D N 1
ATOM 3004 C CA . GLY D 1 95 ? 106.298 187.868 -9.830 1.00 69.92 95 GLY D CA 1
ATOM 3005 C C . GLY D 1 95 ? 106.805 186.786 -10.764 1.00 64.96 95 GLY D C 1
ATOM 3006 O O . GLY D 1 95 ? 106.903 187.005 -11.968 1.00 66.26 95 GLY D O 1
ATOM 3007 N N . GLY D 1 96 ? 107.130 185.626 -10.197 1.00 65.67 96 GLY D N 1
ATOM 3008 C CA . GLY D 1 96 ? 107.628 184.479 -10.949 1.00 61.33 96 GLY D CA 1
ATOM 3009 C C . GLY D 1 96 ? 106.516 183.657 -11.565 1.00 59.51 96 GLY D C 1
ATOM 3010 O O . GLY D 1 96 ? 106.630 183.212 -12.696 1.00 58.67 96 GLY D O 1
ATOM 3011 N N . SER D 1 97 ? 105.447 183.450 -10.809 1.00 59.88 97 SER D N 1
ATOM 3012 C CA . SER D 1 97 ? 104.275 182.721 -11.276 1.00 58.83 97 SER D CA 1
ATOM 3013 C C . SER D 1 97 ? 103.583 183.419 -12.452 1.00 58.11 97 SER D C 1
ATOM 3014 O O . SER D 1 97 ? 103.155 182.766 -13.407 1.00 48.48 97 SER D O 1
ATOM 3017 N N . LEU D 1 98 ? 103.476 184.745 -12.366 1.00 62.50 98 LEU D N 1
ATOM 3018 C CA . LEU D 1 98 ? 103.000 185.562 -13.477 1.00 62.66 98 LEU D CA 1
ATOM 3019 C C . LEU D 1 98 ? 104.007 185.573 -14.646 1.00 67.38 98 LEU D C 1
ATOM 3020 O O . LEU D 1 98 ? 103.595 185.508 -15.806 1.00 74.93 98 LEU D O 1
ATOM 3025 N N . ALA D 1 99 ? 105.308 185.644 -14.339 1.00 66.47 99 ALA D N 1
ATOM 3026 C CA . ALA D 1 99 ? 106.375 185.498 -15.349 1.00 68.58 99 ALA D CA 1
ATOM 3027 C C . ALA D 1 99 ? 106.308 184.178 -16.117 1.00 69.24 99 ALA D C 1
ATOM 3028 O O . ALA D 1 99 ? 106.215 184.187 -17.350 1.00 70.65 99 ALA D O 1
ATOM 3030 N N . SER D 1 100 ? 106.351 183.058 -15.381 1.00 70.54 100 SER D N 1
ATOM 3031 C CA . SER D 1 100 ? 106.169 181.719 -15.947 1.00 69.67 100 SER D CA 1
ATOM 3032 C C . SER D 1 100 ? 104.910 181.638 -16.777 1.00 74.82 100 SER D C 1
ATOM 3033 O O . SER D 1 100 ? 104.861 180.894 -17.753 1.00 76.92 100 SER D O 1
ATOM 3036 N N . ALA D 1 101 ? 103.912 182.428 -16.375 1.00 77.81 101 ALA D N 1
ATOM 3037 C CA . ALA D 1 101 ? 102.587 182.430 -16.970 1.00 71.43 101 ALA D CA 1
ATOM 3038 C C . ALA D 1 101 ? 102.513 183.112 -18.322 1.00 73.25 101 ALA D C 1
ATOM 3039 O O . ALA D 1 101 ? 101.623 182.799 -19.116 1.00 84.27 101 ALA D O 1
ATOM 3041 N N . ILE D 1 102 ? 103.424 184.047 -18.592 1.00 74.43 102 ILE D N 1
ATOM 3042 C CA . ILE D 1 102 ? 103.488 184.659 -19.925 1.00 74.84 102 ILE D CA 1
ATOM 3043 C C . ILE D 1 102 ? 104.132 183.668 -20.908 1.00 83.90 102 ILE D C 1
ATOM 3044 O O . ILE D 1 102 ? 103.619 183.485 -22.023 1.00 90.32 102 ILE D O 1
ATOM 3049 N N . VAL D 1 103 ? 105.229 183.027 -20.480 1.00 83.59 103 VAL D N 1
ATOM 3050 C CA . VAL D 1 103 ? 105.939 182.038 -21.299 1.00 84.48 103 VAL D CA 1
ATOM 3051 C C . VAL D 1 103 ? 105.093 180.813 -21.662 1.00 96.54 103 VAL D C 1
ATOM 3052 O O . VAL D 1 103 ? 105.095 180.381 -22.831 1.00 100.72 103 VAL D O 1
ATOM 3056 N N . GLN D 1 104 ? 104.366 180.277 -20.668 1.00 101.13 104 GLN D N 1
ATOM 3057 C CA . GLN D 1 104 ? 103.374 179.195 -20.865 1.00 91.99 104 GLN D CA 1
ATOM 3058 C C . GLN D 1 104 ? 102.258 179.577 -21.825 1.00 88.81 104 GLN D C 1
ATOM 3059 O O . GLN D 1 104 ? 101.598 178.695 -22.372 1.00 84.81 104 GLN D O 1
ATOM 3065 N N . ASN D 1 105 ? 102.052 180.887 -21.999 1.00 92.81 105 ASN D N 1
ATOM 3066 C CA . ASN D 1 105 ? 101.148 181.437 -23.003 1.00 95.29 105 ASN D CA 1
ATOM 3067 C C . ASN D 1 105 ? 101.847 181.782 -24.330 1.00 99.65 105 ASN D C 1
ATOM 3068 O O . ASN D 1 105 ? 101.755 182.926 -24.800 1.00 108.88 105 ASN D O 1
ATOM 3073 N N . ASN D 1 106 ? 102.556 180.804 -24.915 1.00 97.00 106 ASN D N 1
ATOM 3074 C CA . ASN D 1 106 ? 103.096 180.916 -26.286 1.00 97.54 106 ASN D CA 1
ATOM 3075 C C . ASN D 1 106 ? 102.907 179.635 -27.109 1.00 95.99 106 ASN D C 1
ATOM 3076 O O . ASN D 1 106 ? 103.806 178.777 -27.183 1.00 88.01 106 ASN D O 1
ATOM 3081 N N . THR E 1 5 ? 133.060 203.571 -26.001 1.00 63.81 5 THR E N 1
ATOM 3082 C CA . THR E 1 5 ? 133.956 202.695 -25.162 1.00 68.09 5 THR E CA 1
ATOM 3083 C C . THR E 1 5 ? 133.221 201.469 -24.596 1.00 73.24 5 THR E C 1
ATOM 3084 O O . THR E 1 5 ? 133.700 200.805 -23.670 1.00 71.64 5 THR E O 1
ATOM 3088 N N . LEU E 1 6 ? 132.064 201.170 -25.187 1.00 77.94 6 LEU E N 1
ATOM 3089 C CA . LEU E 1 6 ? 131.185 200.098 -24.727 1.00 73.26 6 LEU E CA 1
ATOM 3090 C C . LEU E 1 6 ? 131.049 198.929 -25.712 1.00 81.60 6 LEU E C 1
ATOM 3091 O O . LEU E 1 6 ? 130.337 197.965 -25.409 1.00 84.22 6 LEU E O 1
ATOM 3096 N N . MET E 1 7 ? 131.718 199.005 -26.873 1.00 85.78 7 MET E N 1
ATOM 3097 C CA . MET E 1 7 ? 131.698 197.923 -27.885 1.00 89.98 7 MET E CA 1
ATOM 3098 C C . MET E 1 7 ? 131.971 196.526 -27.274 1.00 84.76 7 MET E C 1
ATOM 3099 O O . MET E 1 7 ? 131.408 195.535 -27.743 1.00 87.21 7 MET E O 1
ATOM 3104 N N . PHE E 1 8 ? 132.805 196.470 -26.225 1.00 85.06 8 PHE E N 1
ATOM 3105 C CA . PHE E 1 8 ? 133.043 195.254 -25.409 1.00 84.44 8 PHE E CA 1
ATOM 3106 C C . PHE E 1 8 ? 131.753 194.729 -24.784 1.00 85.31 8 PHE E C 1
ATOM 3107 O O . PHE E 1 8 ? 131.417 193.561 -24.971 1.00 93.87 8 PHE E O 1
ATOM 3115 N N . LYS E 1 9 ? 131.034 195.595 -24.061 1.00 78.44 9 LYS E N 1
ATOM 3116 C CA . LYS E 1 9 ? 129.823 195.195 -23.344 1.00 59.58 9 LYS E CA 1
ATOM 3117 C C . LYS E 1 9 ? 128.681 194.811 -24.283 1.00 57.96 9 LYS E C 1
ATOM 3118 O O . LYS E 1 9 ? 128.157 193.703 -24.181 1.00 52.09 9 LYS E O 1
ATOM 3124 N N . ARG E 1 10 ? 128.323 195.699 -25.215 1.00 65.96 10 ARG E N 1
ATOM 3125 C CA . ARG E 1 10 ? 127.270 195.388 -26.194 1.00 72.85 10 ARG E CA 1
ATOM 3126 C C . ARG E 1 10 ? 127.489 194.067 -26.968 1.00 82.01 10 ARG E C 1
ATOM 3127 O O . ARG E 1 10 ? 126.589 193.214 -26.999 1.00 85.86 10 ARG E O 1
ATOM 3135 N N . PHE E 1 11 ? 128.672 193.885 -27.565 1.00 86.98 11 PHE E N 1
ATOM 3136 C CA . PHE E 1 11 ? 128.932 192.657 -28.328 1.00 86.57 11 PHE E CA 1
ATOM 3137 C C . PHE E 1 11 ? 129.298 191.451 -27.454 1.00 89.30 11 PHE E C 1
ATOM 3138 O O . PHE E 1 11 ? 128.657 190.404 -27.570 1.00 92.01 11 PHE E O 1
ATOM 3146 N N . PHE E 1 12 ? 130.271 191.600 -26.556 1.00 86.35 12 PHE E N 1
ATOM 3147 C CA . PHE E 1 12 ? 130.593 190.534 -25.596 1.00 81.27 12 PHE E CA 1
ATOM 3148 C C . PHE E 1 12 ? 129.682 190.598 -24.345 1.00 75.16 12 PHE E C 1
ATOM 3149 O O . PHE E 1 12 ? 130.140 190.390 -23.227 1.00 82.52 12 PHE E O 1
ATOM 3157 N N . GLY E 1 13 ? 128.389 190.868 -24.540 1.00 75.57 13 GLY E N 1
ATOM 3158 C CA . GLY E 1 13 ? 127.420 190.926 -23.431 1.00 66.41 13 GLY E CA 1
ATOM 3159 C C . GLY E 1 13 ? 125.989 190.531 -23.772 1.00 64.59 13 GLY E C 1
ATOM 3160 O O . GLY E 1 13 ? 125.687 189.338 -23.907 1.00 59.36 13 GLY E O 1
ATOM 3161 N N . ALA E 1 14 ? 125.102 191.519 -23.907 1.00 63.44 14 ALA E N 1
ATOM 3162 C CA . ALA E 1 14 ? 123.691 191.227 -24.213 1.00 71.12 14 ALA E CA 1
ATOM 3163 C C . ALA E 1 14 ? 123.383 191.034 -25.717 1.00 86.03 14 ALA E C 1
ATOM 3164 O O . ALA E 1 14 ? 122.232 191.213 -26.145 1.00 82.66 14 ALA E O 1
ATOM 3166 N N . VAL E 1 15 ? 124.412 190.680 -26.505 1.00 99.92 15 VAL E N 1
ATOM 3167 C CA . VAL E 1 15 ? 124.245 190.014 -27.825 1.00 100.04 15 VAL E CA 1
ATOM 3168 C C . VAL E 1 15 ? 125.006 188.676 -27.855 1.00 100.45 15 VAL E C 1
ATOM 3169 O O . VAL E 1 15 ? 124.628 187.768 -28.601 1.00 106.34 15 VAL E O 1
ATOM 3173 N N . ARG E 1 16 ? 126.038 188.548 -27.014 1.00 100.68 16 ARG E N 1
ATOM 3174 C CA . ARG E 1 16 ? 126.845 187.326 -26.952 1.00 98.67 16 ARG E CA 1
ATOM 3175 C C . ARG E 1 16 ? 126.145 186.162 -26.260 1.00 87.40 16 ARG E C 1
ATOM 3176 O O . ARG E 1 16 ? 126.120 185.061 -26.798 1.00 92.21 16 ARG E O 1
ATOM 3184 N N . THR E 1 17 ? 125.596 186.401 -25.071 1.00 94.71 17 THR E N 1
ATOM 3185 C CA . THR E 1 17 ? 124.938 185.340 -24.275 1.00 92.30 17 THR E CA 1
ATOM 3186 C C . THR E 1 17 ? 123.500 185.052 -24.716 1.00 87.60 17 THR E C 1
ATOM 3187 O O . THR E 1 17 ? 122.864 184.132 -24.207 1.00 81.28 17 THR E O 1
ATOM 3191 N N . SER E 1 18 ? 122.999 185.844 -25.663 1.00 95.11 18 SER E N 1
ATOM 3192 C CA . SER E 1 18 ? 121.755 185.536 -26.363 1.00 98.89 18 SER E CA 1
ATOM 3193 C C . SER E 1 18 ? 121.942 184.300 -27.245 1.00 109.07 18 SER E C 1
ATOM 3194 O O . SER E 1 18 ? 121.149 183.349 -27.144 1.00 122.91 18 SER E O 1
ATOM 3197 N N . TRP E 1 19 ? 122.994 184.313 -28.085 1.00 105.72 19 TRP E N 1
ATOM 3198 C CA . TRP E 1 19 ? 123.362 183.173 -28.946 1.00 94.44 19 TRP E CA 1
ATOM 3199 C C . TRP E 1 19 ? 123.900 182.097 -27.965 1.00 88.09 19 TRP E C 1
ATOM 3200 O O . TRP E 1 19 ? 125.072 181.739 -28.005 1.00 94.89 19 TRP E O 1
ATOM 3211 N N . ARG E 1 20 ? 123.021 181.598 -27.095 1.00 82.46 20 ARG E N 1
ATOM 3212 C CA . ARG E 1 20 ? 123.263 180.489 -26.174 1.00 69.48 20 ARG E CA 1
ATOM 3213 C C . ARG E 1 20 ? 121.870 180.128 -25.666 1.00 73.74 20 ARG E C 1
ATOM 3214 O O . ARG E 1 20 ? 121.302 180.847 -24.838 1.00 73.02 20 ARG E O 1
ATOM 3222 N N . ASP E 1 21 ? 121.319 179.016 -26.156 1.00 80.66 21 ASP E N 1
ATOM 3223 C CA . ASP E 1 21 ? 119.876 178.753 -26.034 1.00 86.73 21 ASP E CA 1
ATOM 3224 C C . ASP E 1 21 ? 119.413 177.363 -25.525 1.00 88.84 21 ASP E C 1
ATOM 3225 O O . ASP E 1 21 ? 119.914 176.342 -25.997 1.00 85.07 21 ASP E O 1
ATOM 3230 N N . PRO E 1 22 ? 118.468 177.339 -24.540 1.00 92.90 22 PRO E N 1
ATOM 3231 C CA . PRO E 1 22 ? 117.582 176.208 -24.288 1.00 89.58 22 PRO E CA 1
ATOM 3232 C C . PRO E 1 22 ? 116.187 176.512 -24.882 1.00 88.47 22 PRO E C 1
ATOM 3233 O O . PRO E 1 22 ? 116.095 176.826 -26.091 1.00 92.34 22 PRO E O 1
ATOM 3237 N N . SER E 1 23 ? 115.136 176.435 -24.037 1.00 82.95 23 SER E N 1
ATOM 3238 C CA . SER E 1 23 ? 113.766 176.703 -24.463 1.00 73.39 23 SER E CA 1
ATOM 3239 C C . SER E 1 23 ? 113.032 177.710 -23.544 1.00 72.71 23 SER E C 1
ATOM 3240 O O . SER E 1 23 ? 112.249 178.529 -24.036 1.00 67.28 23 SER E O 1
ATOM 3243 N N . THR E 1 24 ? 113.279 177.666 -22.228 1.00 70.25 24 THR E N 1
ATOM 3244 C CA . THR E 1 24 ? 112.672 178.649 -21.297 1.00 66.91 24 THR E CA 1
ATOM 3245 C C . THR E 1 24 ? 113.398 180.013 -21.261 1.00 68.23 24 THR E C 1
ATOM 3246 O O . THR E 1 24 ? 113.145 180.840 -20.380 1.00 66.74 24 THR E O 1
ATOM 3250 N N . ARG E 1 25 ? 114.292 180.236 -22.222 1.00 68.40 25 ARG E N 1
ATOM 3251 C CA . ARG E 1 25 ? 114.743 181.569 -22.577 1.00 60.68 25 ARG E CA 1
ATOM 3252 C C . ARG E 1 25 ? 113.946 182.081 -23.800 1.00 59.71 25 ARG E C 1
ATOM 3253 O O . ARG E 1 25 ? 114.381 182.969 -24.521 1.00 69.20 25 ARG E O 1
ATOM 3261 N N . GLY E 1 26 ? 112.756 181.523 -24.016 1.00 63.46 26 GLY E N 1
ATOM 3262 C CA . GLY E 1 26 ? 111.716 182.174 -24.827 1.00 56.33 26 GLY E CA 1
ATOM 3263 C C . GLY E 1 26 ? 111.174 183.337 -24.024 1.00 53.55 26 GLY E C 1
ATOM 3264 O O . GLY E 1 26 ? 110.376 184.128 -24.508 1.00 49.13 26 GLY E O 1
ATOM 3265 N N . ALA E 1 27 ? 111.622 183.400 -22.769 1.00 59.26 27 ALA E N 1
ATOM 3266 C CA . ALA E 1 27 ? 111.466 184.540 -21.846 1.00 57.49 27 ALA E CA 1
ATOM 3267 C C . ALA E 1 27 ? 112.129 185.854 -22.287 1.00 48.69 27 ALA E C 1
ATOM 3268 O O . ALA E 1 27 ? 111.667 186.924 -21.914 1.00 45.27 27 ALA E O 1
ATOM 3270 N N . VAL E 1 28 ? 113.209 185.760 -23.063 1.00 45.97 28 VAL E N 1
ATOM 3271 C CA . VAL E 1 28 ? 113.841 186.935 -23.655 1.00 43.43 28 VAL E CA 1
ATOM 3272 C C . VAL E 1 28 ? 112.979 187.487 -24.795 1.00 47.41 28 VAL E C 1
ATOM 3273 O O . VAL E 1 28 ? 112.941 188.700 -25.006 1.00 50.62 28 VAL E O 1
ATOM 3277 N N . LEU E 1 29 ? 112.278 186.607 -25.508 1.00 48.18 29 LEU E N 1
ATOM 3278 C CA . LEU E 1 29 ? 111.208 187.030 -26.412 1.00 48.81 29 LEU E CA 1
ATOM 3279 C C . LEU E 1 29 ? 110.027 187.739 -25.703 1.00 50.03 29 LEU E C 1
ATOM 3280 O O . LEU E 1 29 ? 109.544 188.753 -26.195 1.00 53.92 29 LEU E O 1
ATOM 3285 N N . SER E 1 30 ? 109.568 187.193 -24.569 1.00 53.52 30 SER E N 1
ATOM 3286 C CA . SER E 1 30 ? 108.496 187.776 -23.722 1.00 48.85 30 SER E CA 1
ATOM 3287 C C . SER E 1 30 ? 108.870 189.147 -23.156 1.00 49.34 30 SER E C 1
ATOM 3288 O O . SER E 1 30 ? 108.027 190.028 -23.054 1.00 44.25 30 SER E O 1
ATOM 3291 N N . LEU E 1 31 ? 110.141 189.281 -22.751 1.00 52.25 31 LEU E N 1
ATOM 3292 C CA . LEU E 1 31 ? 110.702 190.493 -22.170 1.00 46.70 31 LEU E CA 1
ATOM 3293 C C . LEU E 1 31 ? 110.727 191.597 -23.198 1.00 44.47 31 LEU E C 1
ATOM 3294 O O . LEU E 1 31 ? 110.294 192.695 -22.887 1.00 40.56 31 LEU E O 1
ATOM 3299 N N . ALA E 1 32 ? 111.229 191.275 -24.407 1.00 47.69 32 ALA E N 1
ATOM 3300 C CA . ALA E 1 32 ? 111.208 192.153 -25.606 1.00 41.30 32 ALA E CA 1
ATOM 3301 C C . ALA E 1 32 ? 109.848 192.774 -25.827 1.00 40.89 32 ALA E C 1
ATOM 3302 O O . ALA E 1 32 ? 109.768 193.989 -25.946 1.00 42.92 32 ALA E O 1
ATOM 3304 N N . ILE E 1 33 ? 108.790 191.952 -25.848 1.00 42.47 33 ILE E N 1
ATOM 3305 C CA . ILE E 1 33 ? 107.403 192.423 -26.036 1.00 46.19 33 ILE E CA 1
ATOM 3306 C C . ILE E 1 33 ? 106.799 193.274 -24.878 1.00 45.28 33 ILE E C 1
ATOM 3307 O O . ILE E 1 33 ? 106.199 194.308 -25.155 1.00 52.09 33 ILE E O 1
ATOM 3312 N N . ILE E 1 34 ? 106.982 192.873 -23.614 1.00 44.41 34 ILE E N 1
ATOM 3313 C CA . ILE E 1 34 ? 106.588 193.699 -22.434 1.00 39.89 34 ILE E CA 1
ATOM 3314 C C . ILE E 1 34 ? 107.443 194.989 -22.306 1.00 37.77 34 ILE E C 1
ATOM 3315 O O . ILE E 1 34 ? 106.891 196.079 -22.062 1.00 35.96 34 ILE E O 1
ATOM 3320 N N . VAL E 1 35 ? 108.763 194.877 -22.524 1.00 36.83 35 VAL E N 1
ATOM 3321 C CA . VAL E 1 35 ? 109.675 196.056 -22.645 1.00 34.14 35 VAL E CA 1
ATOM 3322 C C . VAL E 1 35 ? 109.327 197.015 -23.761 1.00 32.12 35 VAL E C 1
ATOM 3323 O O . VAL E 1 35 ? 109.342 198.200 -23.529 1.00 35.89 35 VAL E O 1
ATOM 3327 N N . THR E 1 36 ? 109.003 196.511 -24.952 1.00 35.60 36 THR E N 1
ATOM 3328 C CA . THR E 1 36 ? 108.697 197.366 -26.115 1.00 35.36 36 THR E CA 1
ATOM 3329 C C . THR E 1 36 ? 107.333 198.053 -25.962 1.00 34.17 36 THR E C 1
ATOM 3330 O O . THR E 1 36 ? 107.237 199.269 -26.098 1.00 39.45 36 THR E O 1
ATOM 3334 N N . ALA E 1 37 ? 106.306 197.286 -25.642 1.00 32.42 37 ALA E N 1
ATOM 3335 C CA . ALA E 1 37 ? 105.016 197.873 -25.295 1.00 37.11 37 ALA E CA 1
ATOM 3336 C C . ALA E 1 37 ? 105.100 198.994 -24.234 1.00 40.74 37 ALA E C 1
ATOM 3337 O O . ALA E 1 37 ? 104.484 200.036 -24.401 1.00 45.51 37 ALA E O 1
ATOM 3339 N N . ALA E 1 38 ? 105.842 198.751 -23.147 1.00 46.61 38 ALA E N 1
ATOM 3340 C CA . ALA E 1 38 ? 106.163 199.737 -22.112 1.00 45.96 38 ALA E CA 1
ATOM 3341 C C . ALA E 1 38 ? 106.858 201.000 -22.631 1.00 51.54 38 ALA E C 1
ATOM 3342 O O . ALA E 1 38 ? 106.474 202.115 -22.265 1.00 56.84 38 ALA E O 1
ATOM 3344 N N . THR E 1 39 ? 107.892 200.808 -23.457 1.00 59.06 39 THR E N 1
ATOM 3345 C CA . THR E 1 39 ? 108.627 201.886 -24.128 1.00 60.55 39 THR E CA 1
ATOM 3346 C C . THR E 1 39 ? 107.663 202.697 -25.022 1.00 62.49 39 THR E C 1
ATOM 3347 O O . THR E 1 39 ? 107.698 203.937 -24.997 1.00 68.29 39 THR E O 1
ATOM 3351 N N . ILE E 1 40 ? 106.794 202.006 -25.771 1.00 57.86 40 ILE E N 1
ATOM 3352 C CA . ILE E 1 40 ? 105.791 202.677 -26.629 1.00 52.99 40 ILE E CA 1
ATOM 3353 C C . ILE E 1 40 ? 104.813 203.527 -25.797 1.00 48.56 40 ILE E C 1
ATOM 3354 O O . ILE E 1 40 ? 104.492 204.672 -26.148 1.00 46.93 40 ILE E O 1
ATOM 3359 N N . PHE E 1 41 ? 104.377 202.977 -24.676 1.00 51.58 41 PHE E N 1
ATOM 3360 C CA . PHE E 1 41 ? 103.518 203.727 -23.768 1.00 58.89 41 PHE E CA 1
ATOM 3361 C C . PHE E 1 41 ? 104.198 204.970 -23.130 1.00 69.45 41 PHE E C 1
ATOM 3362 O O . PHE E 1 41 ? 103.649 206.078 -23.217 1.00 72.63 41 PHE E O 1
ATOM 3370 N N . TYR E 1 42 ? 105.374 204.789 -22.507 1.00 70.50 42 TYR E N 1
ATOM 3371 C CA . TYR E 1 42 ? 106.089 205.901 -21.848 1.00 66.94 42 TYR E CA 1
ATOM 3372 C C . TYR E 1 42 ? 106.479 207.034 -22.774 1.00 68.42 42 TYR E C 1
ATOM 3373 O O . TYR E 1 42 ? 106.491 208.186 -22.360 1.00 82.35 42 TYR E O 1
ATOM 3382 N N . THR E 1 43 ? 106.804 206.713 -24.016 1.00 65.06 43 THR E N 1
ATOM 3383 C CA . THR E 1 43 ? 107.048 207.738 -25.003 1.00 59.34 43 THR E CA 1
ATOM 3384 C C . THR E 1 43 ? 105.774 208.542 -25.196 1.00 56.47 43 THR E C 1
ATOM 3385 O O . THR E 1 43 ? 105.821 209.768 -25.194 1.00 61.88 43 THR E O 1
ATOM 3389 N N . LEU E 1 44 ? 104.639 207.861 -25.318 1.00 57.75 44 LEU E N 1
ATOM 3390 C CA . LEU E 1 44 ? 103.400 208.538 -25.735 1.00 52.67 44 LEU E CA 1
ATOM 3391 C C . LEU E 1 44 ? 102.560 209.113 -24.586 1.00 46.12 44 LEU E C 1
ATOM 3392 O O . LEU E 1 44 ? 102.065 210.213 -24.691 1.00 44.51 44 LEU E O 1
ATOM 3397 N N . ALA E 1 45 ? 102.444 208.385 -23.481 1.00 46.80 45 ALA E N 1
ATOM 3398 C CA . ALA E 1 45 ? 101.798 208.900 -22.268 1.00 45.68 45 ALA E CA 1
ATOM 3399 C C . ALA E 1 45 ? 102.576 210.032 -21.640 1.00 45.31 45 ALA E C 1
ATOM 3400 O O . ALA E 1 45 ? 102.028 211.087 -21.351 1.00 48.02 45 ALA E O 1
ATOM 3402 N N . GLU E 1 46 ? 103.868 209.789 -21.451 1.00 47.18 46 GLU E N 1
ATOM 3403 C CA . GLU E 1 46 ? 104.725 210.628 -20.660 1.00 44.79 46 GLU E CA 1
ATOM 3404 C C . GLU E 1 46 ? 105.517 211.684 -21.412 1.00 44.85 46 GLU E C 1
ATOM 3405 O O . GLU E 1 46 ? 106.178 212.518 -20.793 1.00 49.91 46 GLU E O 1
ATOM 3411 N N . LYS E 1 47 ? 105.435 211.653 -22.739 1.00 48.62 47 LYS E N 1
ATOM 3412 C CA . LYS E 1 47 ? 106.074 212.625 -23.653 1.00 51.84 47 LYS E CA 1
ATOM 3413 C C . LYS E 1 47 ? 107.628 212.487 -23.786 1.00 54.92 47 LYS E C 1
ATOM 3414 O O . LYS E 1 47 ? 108.243 213.213 -24.571 1.00 61.42 47 LYS E O 1
ATOM 3420 N N . TRP E 1 48 ? 108.237 211.548 -23.046 1.00 52.27 48 TRP E N 1
ATOM 3421 C CA . TRP E 1 48 ? 109.690 211.322 -23.022 1.00 49.55 48 TRP E CA 1
ATOM 3422 C C . TRP E 1 48 ? 110.264 210.838 -24.355 1.00 52.40 48 TRP E C 1
ATOM 3423 O O . TRP E 1 48 ? 109.526 210.384 -25.212 1.00 54.07 48 TRP E O 1
ATOM 3434 N N . SER E 1 49 ? 111.590 210.937 -24.507 1.00 57.80 49 SER E N 1
ATOM 3435 C CA . SER E 1 49 ? 112.327 210.405 -25.663 1.00 57.08 49 SER E CA 1
ATOM 3436 C C . SER E 1 49 ? 112.421 208.885 -25.567 1.00 58.26 49 SER E C 1
ATOM 3437 O O . SER E 1 49 ? 112.267 208.351 -24.469 1.00 69.56 49 SER E O 1
ATOM 3440 N N . VAL E 1 50 ? 112.670 208.190 -26.689 1.00 58.16 50 VAL E N 1
ATOM 3441 C CA . VAL E 1 50 ? 112.719 206.688 -26.739 1.00 52.62 50 VAL E CA 1
ATOM 3442 C C . VAL E 1 50 ? 113.722 206.105 -25.727 1.00 56.38 50 VAL E C 1
ATOM 3443 O O . VAL E 1 50 ? 113.404 205.177 -24.971 1.00 58.82 50 VAL E O 1
ATOM 3447 N N . ILE E 1 51 ? 114.921 206.681 -25.707 1.00 58.50 51 ILE E N 1
ATOM 3448 C CA . ILE E 1 51 ? 116.003 206.234 -24.823 1.00 55.32 51 ILE E CA 1
ATOM 3449 C C . ILE E 1 51 ? 115.633 206.407 -23.339 1.00 54.84 51 ILE E C 1
ATOM 3450 O O . ILE E 1 51 ? 115.849 205.489 -22.552 1.00 55.65 51 ILE E O 1
ATOM 3455 N N . ASP E 1 52 ? 115.076 207.571 -22.983 1.00 52.44 52 ASP E N 1
ATOM 3456 C CA . ASP E 1 52 ? 114.513 207.819 -21.655 1.00 52.47 52 ASP E CA 1
ATOM 3457 C C . ASP E 1 52 ? 113.354 206.870 -21.332 1.00 51.77 52 ASP E C 1
ATOM 3458 O O . ASP E 1 52 ? 113.190 206.434 -20.187 1.00 48.36 52 ASP E O 1
ATOM 3463 N N . SER E 1 53 ? 112.564 206.542 -22.355 1.00 53.76 53 SER E N 1
ATOM 3464 C CA . SER E 1 53 ? 111.440 205.621 -22.213 1.00 50.54 53 SER E CA 1
ATOM 3465 C C . SER E 1 53 ? 111.919 204.186 -21.954 1.00 48.98 53 SER E C 1
ATOM 3466 O O . SER E 1 53 ? 111.428 203.539 -21.041 1.00 42.60 53 SER E O 1
ATOM 3469 N N . LEU E 1 54 ? 112.882 203.709 -22.757 1.00 55.96 54 LEU E N 1
ATOM 3470 C CA . LEU E 1 54 ? 113.497 202.378 -22.582 1.00 52.21 54 LEU E CA 1
ATOM 3471 C C . LEU E 1 54 ? 114.301 202.289 -21.289 1.00 54.06 54 LEU E C 1
ATOM 3472 O O . LEU E 1 54 ? 114.335 201.232 -20.688 1.00 63.86 54 LEU E O 1
ATOM 3477 N N . PHE E 1 55 ? 114.917 203.395 -20.853 1.00 61.19 55 PHE E N 1
ATOM 3478 C CA . PHE E 1 55 ? 115.536 203.503 -19.504 1.00 52.10 55 PHE E CA 1
ATOM 3479 C C . PHE E 1 55 ? 114.537 203.258 -18.407 1.00 46.18 55 PHE E C 1
ATOM 3480 O O . PHE E 1 55 ? 114.751 202.351 -17.632 1.00 51.08 55 PHE E O 1
ATOM 3488 N N . TYR E 1 56 ? 113.452 204.039 -18.354 1.00 45.07 56 TYR E N 1
ATOM 3489 C CA . TYR E 1 56 ? 112.415 203.850 -17.334 1.00 42.93 56 TYR E CA 1
ATOM 3490 C C . TYR E 1 56 ? 111.737 202.495 -17.366 1.00 48.70 56 TYR E C 1
ATOM 3491 O O . TYR E 1 56 ? 111.465 201.920 -16.306 1.00 57.48 56 TYR E O 1
ATOM 3500 N N . ALA E 1 57 ? 111.486 201.973 -18.565 1.00 51.55 57 ALA E N 1
ATOM 3501 C CA . ALA E 1 57 ? 110.911 200.632 -18.741 1.00 52.50 57 ALA E CA 1
ATOM 3502 C C . ALA E 1 57 ? 111.704 199.592 -17.975 1.00 52.13 57 ALA E C 1
ATOM 3503 O O . ALA E 1 57 ? 111.157 198.857 -17.151 1.00 51.39 57 ALA E O 1
ATOM 3505 N N . VAL E 1 58 ? 112.999 199.544 -18.270 1.00 51.36 58 VAL E N 1
ATOM 3506 C CA . VAL E 1 58 ? 113.922 198.565 -17.701 1.00 49.19 58 VAL E CA 1
ATOM 3507 C C . VAL E 1 58 ? 114.121 198.844 -16.180 1.00 47.98 58 VAL E C 1
ATOM 3508 O O . VAL E 1 58 ? 114.329 197.916 -15.376 1.00 43.58 58 VAL E O 1
ATOM 3512 N N . SER E 1 59 ? 114.024 200.121 -15.806 1.00 46.79 59 SER E N 1
ATOM 3513 C CA . SER E 1 59 ? 114.286 200.568 -14.438 1.00 49.08 59 SER E CA 1
ATOM 3514 C C . SER E 1 59 ? 113.320 200.014 -13.380 1.00 50.03 59 SER E C 1
ATOM 3515 O O . SER E 1 59 ? 113.728 199.915 -12.217 1.00 53.47 59 SER E O 1
ATOM 3518 N N . VAL E 1 60 ? 112.089 199.649 -13.797 1.00 45.57 60 VAL E N 1
ATOM 3519 C CA . VAL E 1 60 ? 110.994 199.129 -12.922 1.00 43.35 60 VAL E CA 1
ATOM 3520 C C . VAL E 1 60 ? 110.995 197.612 -12.709 1.00 43.86 60 VAL E C 1
ATOM 3521 O O . VAL E 1 60 ? 110.110 197.031 -11.996 1.00 49.99 60 VAL E O 1
ATOM 3525 N N . GLY E 1 61 ? 111.970 196.953 -13.338 1.00 42.35 61 GLY E N 1
ATOM 3526 C CA . GLY E 1 61 ? 112.016 195.509 -13.282 1.00 39.46 61 GLY E CA 1
ATOM 3527 C C . GLY E 1 61 ? 113.377 195.034 -12.943 1.00 41.72 61 GLY E C 1
ATOM 3528 O O . GLY E 1 61 ? 113.569 193.841 -12.823 1.00 53.26 61 GLY E O 1
ATOM 3529 N N . LEU E 1 62 ? 114.315 195.975 -12.798 1.00 47.30 62 LEU E N 1
ATOM 3530 C CA . LEU E 1 62 ? 115.692 195.730 -12.318 1.00 46.59 62 LEU E CA 1
ATOM 3531 C C . LEU E 1 62 ? 116.060 196.699 -11.183 1.00 47.48 62 LEU E C 1
ATOM 3532 O O . LEU E 1 62 ? 115.387 197.738 -11.028 1.00 50.97 62 LEU E O 1
ATOM 3537 N N . PRO E 1 63 ? 117.115 196.384 -10.382 1.00 48.21 63 PRO E N 1
ATOM 3538 C CA . PRO E 1 63 ? 117.536 197.283 -9.283 1.00 50.38 63 PRO E CA 1
ATOM 3539 C C . PRO E 1 63 ? 118.208 198.594 -9.724 1.00 51.87 63 PRO E C 1
ATOM 3540 O O . PRO E 1 63 ? 118.591 199.395 -8.881 1.00 55.61 63 PRO E O 1
ATOM 3544 N N . MET E 1 64 ? 118.320 198.789 -11.040 1.00 59.33 64 MET E N 1
ATOM 3545 C CA . MET E 1 64 ? 118.922 199.945 -11.698 1.00 52.58 64 MET E CA 1
ATOM 3546 C C . MET E 1 64 ? 118.713 201.319 -11.039 1.00 57.41 64 MET E C 1
ATOM 3547 O O . MET E 1 64 ? 119.666 201.984 -10.604 1.00 62.10 64 MET E O 1
ATOM 3552 N N . GLY E 1 65 ? 117.457 201.729 -10.956 1.00 60.73 65 GLY E N 1
ATOM 3553 C CA . GLY E 1 65 ? 117.117 203.040 -10.432 1.00 57.19 65 GLY E CA 1
ATOM 3554 C C . GLY E 1 65 ? 116.782 204.093 -11.480 1.00 48.53 65 GLY E C 1
ATOM 3555 O O . GLY E 1 65 ? 117.663 204.509 -12.259 1.00 52.29 65 GLY E O 1
ATOM 3556 N N . ASN E 1 66 ? 115.508 204.501 -11.486 1.00 41.25 66 ASN E N 1
ATOM 3557 C CA . ASN E 1 66 ? 115.016 205.601 -12.301 1.00 43.63 66 ASN E CA 1
ATOM 3558 C C . ASN E 1 66 ? 115.708 206.901 -11.969 1.00 48.22 66 ASN E C 1
ATOM 3559 O O . ASN E 1 66 ? 115.875 207.229 -10.795 1.00 60.91 66 ASN E O 1
ATOM 3564 N N . GLY E 1 67 ? 116.106 207.654 -12.987 1.00 50.14 67 GLY E N 1
ATOM 3565 C CA . GLY E 1 67 ? 116.948 208.812 -12.748 1.00 55.72 67 GLY E CA 1
ATOM 3566 C C . GLY E 1 67 ? 116.126 209.977 -12.270 1.00 62.21 67 GLY E C 1
ATOM 3567 O O . GLY E 1 67 ? 115.614 209.956 -11.137 1.00 62.16 67 GLY E O 1
ATOM 3568 N N . PRO E 1 68 ? 116.003 211.014 -13.129 1.00 69.14 68 PRO E N 1
ATOM 3569 C CA . PRO E 1 68 ? 114.937 211.981 -12.888 1.00 66.63 68 PRO E CA 1
ATOM 3570 C C . PRO E 1 68 ? 113.578 211.333 -13.174 1.00 57.05 68 PRO E C 1
ATOM 3571 O O . PRO E 1 68 ? 112.629 211.608 -12.449 1.00 50.60 68 PRO E O 1
ATOM 3575 N N . LEU E 1 69 ? 113.543 210.449 -14.184 1.00 54.62 69 LEU E N 1
ATOM 3576 C CA . LEU E 1 69 ? 112.315 209.936 -14.825 1.00 55.55 69 LEU E CA 1
ATOM 3577 C C . LEU E 1 69 ? 111.468 209.081 -13.907 1.00 56.02 69 LEU E C 1
ATOM 3578 O O . LEU E 1 69 ? 111.964 208.151 -13.294 1.00 51.53 69 LEU E O 1
ATOM 3583 N N . SER E 1 70 ? 110.179 209.423 -13.843 1.00 63.49 70 SER E N 1
ATOM 3584 C CA . SER E 1 70 ? 109.162 208.779 -13.005 1.00 65.71 70 SER E CA 1
ATOM 3585 C C . SER E 1 70 ? 107.820 209.255 -13.546 1.00 68.64 70 SER E C 1
ATOM 3586 O O . SER E 1 70 ? 107.758 210.337 -14.134 1.00 79.55 70 SER E O 1
ATOM 3589 N N . PRO E 1 71 ? 106.737 208.466 -13.369 1.00 73.67 71 PRO E N 1
ATOM 3590 C CA . PRO E 1 71 ? 105.488 208.906 -14.014 1.00 66.97 71 PRO E CA 1
ATOM 3591 C C . PRO E 1 71 ? 104.837 210.099 -13.291 1.00 62.89 71 PRO E C 1
ATOM 3592 O O . PRO E 1 71 ? 105.093 210.318 -12.104 1.00 77.41 71 PRO E O 1
ATOM 3596 N N . THR E 1 72 ? 104.019 210.863 -14.004 1.00 54.37 72 THR E N 1
ATOM 3597 C CA . THR E 1 72 ? 103.413 212.068 -13.451 1.00 50.80 72 THR E CA 1
ATOM 3598 C C . THR E 1 72 ? 101.885 212.071 -13.544 1.00 46.51 72 THR E C 1
ATOM 3599 O O . THR E 1 72 ? 101.204 212.915 -12.940 1.00 45.60 72 THR E O 1
ATOM 3603 N N . LEU E 1 73 ? 101.362 211.098 -14.276 1.00 42.55 73 LEU E N 1
ATOM 3604 C CA . LEU E 1 73 ? 99.951 211.030 -14.601 1.00 44.30 73 LEU E CA 1
ATOM 3605 C C . LEU E 1 73 ? 99.467 209.743 -14.023 1.00 45.85 73 LEU E C 1
ATOM 3606 O O . LEU E 1 73 ? 100.246 208.797 -13.945 1.00 50.15 73 LEU E O 1
ATOM 3611 N N . THR E 1 74 ? 98.170 209.694 -13.690 1.00 49.95 74 THR E N 1
ATOM 3612 C CA . THR E 1 74 ? 97.505 208.517 -13.090 1.00 50.43 74 THR E CA 1
ATOM 3613 C C . THR E 1 74 ? 97.589 207.320 -14.019 1.00 46.85 74 THR E C 1
ATOM 3614 O O . THR E 1 74 ? 97.884 206.223 -13.582 1.00 45.98 74 THR E O 1
ATOM 3618 N N . LEU E 1 75 ? 97.363 207.561 -15.305 1.00 49.25 75 LEU E N 1
ATOM 3619 C CA . LEU E 1 75 ? 97.385 206.525 -16.321 1.00 47.11 75 LEU E CA 1
ATOM 3620 C C . LEU E 1 75 ? 98.738 205.809 -16.427 1.00 48.19 75 LEU E C 1
ATOM 3621 O O . LEU E 1 75 ? 98.781 204.576 -16.498 1.00 47.88 75 LEU E O 1
ATOM 3626 N N . SER E 1 76 ? 99.831 206.585 -16.431 1.00 47.92 76 SER E N 1
ATOM 3627 C CA . SER E 1 76 ? 101.183 206.042 -16.513 1.00 43.78 76 SER E CA 1
ATOM 3628 C C . SER E 1 76 ? 101.608 205.421 -15.224 1.00 44.96 76 SER E C 1
ATOM 3629 O O . SER E 1 76 ? 102.246 204.377 -15.250 1.00 49.56 76 SER E O 1
ATOM 3632 N N . LYS E 1 77 ? 101.259 206.081 -14.109 1.00 45.68 77 LYS E N 1
ATOM 3633 C CA . LYS E 1 77 ? 101.416 205.571 -12.750 1.00 40.76 77 LYS E CA 1
ATOM 3634 C C . LYS E 1 77 ? 100.772 204.197 -12.550 1.00 45.88 77 LYS E C 1
ATOM 3635 O O . LYS E 1 77 ? 101.445 203.286 -12.091 1.00 51.39 77 LYS E O 1
ATOM 3641 N N . ILE E 1 78 ? 99.487 204.033 -12.877 1.00 50.09 78 ILE E N 1
ATOM 3642 C CA . ILE E 1 78 ? 98.862 202.697 -12.808 1.00 54.55 78 ILE E CA 1
ATOM 3643 C C . ILE E 1 78 ? 99.495 201.679 -13.783 1.00 56.75 78 ILE E C 1
ATOM 3644 O O . ILE E 1 78 ? 99.633 200.507 -13.428 1.00 58.06 78 ILE E O 1
ATOM 3649 N N . PHE E 1 79 ? 99.870 202.125 -14.989 1.00 58.26 79 PHE E N 1
ATOM 3650 C CA . PHE E 1 79 ? 100.382 201.225 -16.038 1.00 58.05 79 PHE E CA 1
ATOM 3651 C C . PHE E 1 79 ? 101.668 200.616 -15.564 1.00 59.09 79 PHE E C 1
ATOM 3652 O O . PHE E 1 79 ? 101.914 199.423 -15.770 1.00 57.52 79 PHE E O 1
ATOM 3660 N N . THR E 1 80 ? 102.485 201.470 -14.944 1.00 64.70 80 THR E N 1
ATOM 3661 C CA . THR E 1 80 ? 103.752 201.094 -14.314 1.00 53.73 80 THR E CA 1
ATOM 3662 C C . THR E 1 80 ? 103.520 200.010 -13.299 1.00 48.22 80 THR E C 1
ATOM 3663 O O . THR E 1 80 ? 104.303 199.102 -13.261 1.00 52.52 80 THR E O 1
ATOM 3667 N N . LEU E 1 81 ? 102.429 200.083 -12.524 1.00 46.04 81 LEU E N 1
ATOM 3668 C CA . LEU E 1 81 ? 102.049 199.024 -11.569 1.00 43.63 81 LEU E CA 1
ATOM 3669 C C . LEU E 1 81 ? 101.723 197.657 -12.220 1.00 40.46 81 LEU E C 1
ATOM 3670 O O . LEU E 1 81 ? 102.228 196.616 -11.799 1.00 37.55 81 LEU E O 1
ATOM 3675 N N . VAL E 1 82 ? 100.863 197.696 -13.233 1.00 38.89 82 VAL E N 1
ATOM 3676 C CA . VAL E 1 82 ? 100.392 196.528 -13.972 1.00 37.34 82 VAL E CA 1
ATOM 3677 C C . VAL E 1 82 ? 101.576 195.885 -14.712 1.00 38.34 82 VAL E C 1
ATOM 3678 O O . VAL E 1 82 ? 101.777 194.665 -14.616 1.00 37.67 82 VAL E O 1
ATOM 3682 N N . TYR E 1 83 ? 102.343 196.725 -15.425 1.00 36.91 83 TYR E N 1
ATOM 3683 C CA . TYR E 1 83 ? 103.558 196.345 -16.119 1.00 34.51 83 TYR E CA 1
ATOM 3684 C C . TYR E 1 83 ? 104.647 195.814 -15.163 1.00 38.98 83 TYR E C 1
ATOM 3685 O O . TYR E 1 83 ? 105.303 194.823 -15.463 1.00 42.88 83 TYR E O 1
ATOM 3694 N N . ALA E 1 84 ? 104.800 196.471 -14.015 1.00 43.11 84 ALA E N 1
ATOM 3695 C CA . ALA E 1 84 ? 105.799 196.171 -13.015 1.00 45.97 84 ALA E CA 1
ATOM 3696 C C . ALA E 1 84 ? 105.767 194.769 -12.429 1.00 48.35 84 ALA E C 1
ATOM 3697 O O . ALA E 1 84 ? 106.832 194.207 -12.121 1.00 60.88 84 ALA E O 1
ATOM 3699 N N . ILE E 1 85 ? 104.572 194.223 -12.245 1.00 47.30 85 ILE E N 1
ATOM 3700 C CA . ILE E 1 85 ? 104.417 192.849 -11.759 1.00 50.21 85 ILE E CA 1
ATOM 3701 C C . ILE E 1 85 ? 104.682 191.783 -12.872 1.00 52.91 85 ILE E C 1
ATOM 3702 O O . ILE E 1 85 ? 105.136 190.654 -12.587 1.00 47.28 85 ILE E O 1
ATOM 3707 N N . LEU E 1 86 ? 104.400 192.154 -14.126 1.00 51.98 86 LEU E N 1
ATOM 3708 C CA . LEU E 1 86 ? 104.561 191.253 -15.265 1.00 46.52 86 LEU E CA 1
ATOM 3709 C C . LEU E 1 86 ? 105.994 191.137 -15.728 1.00 45.58 86 LEU E C 1
ATOM 3710 O O . LEU E 1 86 ? 106.441 190.051 -16.119 1.00 48.43 86 LEU E O 1
ATOM 3715 N N . VAL E 1 87 ? 106.721 192.244 -15.674 1.00 46.70 87 VAL E N 1
ATOM 3716 C CA . VAL E 1 87 ? 108.113 192.234 -16.127 1.00 52.20 87 VAL E CA 1
ATOM 3717 C C . VAL E 1 87 ? 109.123 191.741 -15.069 1.00 52.00 87 VAL E C 1
ATOM 3718 O O . VAL E 1 87 ? 110.163 191.182 -15.412 1.00 53.85 87 VAL E O 1
ATOM 3722 N N . VAL E 1 88 ? 108.806 191.940 -13.792 1.00 50.08 88 VAL E N 1
ATOM 3723 C CA . VAL E 1 88 ? 109.727 191.616 -12.719 1.00 49.87 88 VAL E CA 1
ATOM 3724 C C . VAL E 1 88 ? 110.317 190.204 -12.863 1.00 60.64 88 VAL E C 1
ATOM 3725 O O . VAL E 1 88 ? 111.510 189.987 -12.579 1.00 63.58 88 VAL E O 1
ATOM 3729 N N . GLY E 1 89 ? 109.493 189.274 -13.362 1.00 65.92 89 GLY E N 1
ATOM 3730 C CA . GLY E 1 89 ? 109.889 187.879 -13.542 1.00 64.96 89 GLY E CA 1
ATOM 3731 C C . GLY E 1 89 ? 110.763 187.636 -14.759 1.00 63.47 89 GLY E C 1
ATOM 3732 O O . GLY E 1 89 ? 111.862 187.059 -14.645 1.00 56.58 89 GLY E O 1
ATOM 3733 N N . LEU E 1 90 ? 110.269 188.087 -15.919 1.00 65.44 90 LEU E N 1
ATOM 3734 C CA . LEU E 1 90 ? 110.981 187.966 -17.216 1.00 56.87 90 LEU E CA 1
ATOM 3735 C C . LEU E 1 90 ? 112.368 188.550 -17.157 1.00 52.45 90 LEU E C 1
ATOM 3736 O O . LEU E 1 90 ? 113.261 188.009 -17.785 1.00 61.13 90 LEU E O 1
ATOM 3741 N N . PHE E 1 91 ? 112.540 189.641 -16.404 1.00 46.54 91 PHE E N 1
ATOM 3742 C CA . PHE E 1 91 ? 113.877 190.127 -16.071 1.00 49.79 91 PHE E CA 1
ATOM 3743 C C . PHE E 1 91 ? 114.667 189.139 -15.182 1.00 50.84 91 PHE E C 1
ATOM 3744 O O . PHE E 1 91 ? 115.811 188.831 -15.512 1.00 50.02 91 PHE E O 1
ATOM 3752 N N . VAL E 1 92 ? 114.057 188.645 -14.090 1.00 49.27 92 VAL E N 1
ATOM 3753 C CA . VAL E 1 92 ? 114.765 187.833 -13.084 1.00 52.74 92 VAL E CA 1
ATOM 3754 C C . VAL E 1 92 ? 115.407 186.588 -13.679 1.00 55.96 92 VAL E C 1
ATOM 3755 O O . VAL E 1 92 ? 116.553 186.264 -13.343 1.00 54.98 92 VAL E O 1
ATOM 3759 N N . THR E 1 93 ? 114.685 185.904 -14.565 1.00 60.89 93 THR E N 1
ATOM 3760 C CA . THR E 1 93 ? 115.237 184.695 -15.181 1.00 60.91 93 THR E CA 1
ATOM 3761 C C . THR E 1 93 ? 116.137 185.048 -16.353 1.00 59.27 93 THR E C 1
ATOM 3762 O O . THR E 1 93 ? 117.062 184.282 -16.656 1.00 62.49 93 THR E O 1
ATOM 3766 N N . VAL E 1 94 ? 115.898 186.192 -17.006 1.00 58.37 94 VAL E N 1
ATOM 3767 C CA . VAL E 1 94 ? 116.803 186.589 -18.116 1.00 58.62 94 VAL E CA 1
ATOM 3768 C C . VAL E 1 94 ? 118.181 186.988 -17.546 1.00 57.13 94 VAL E C 1
ATOM 3769 O O . VAL E 1 94 ? 119.221 186.668 -18.130 1.00 54.86 94 VAL E O 1
ATOM 3773 N N . GLY E 1 95 ? 118.162 187.627 -16.378 1.00 55.40 95 GLY E N 1
ATOM 3774 C CA . GLY E 1 95 ? 119.367 187.932 -15.593 1.00 50.41 95 GLY E CA 1
ATOM 3775 C C . GLY E 1 95 ? 120.133 186.736 -15.066 1.00 49.18 95 GLY E C 1
ATOM 3776 O O . GLY E 1 95 ? 121.357 186.752 -15.046 1.00 52.02 95 GLY E O 1
ATOM 3777 N N . GLY E 1 96 ? 119.409 185.700 -14.651 1.00 53.79 96 GLY E N 1
ATOM 3778 C CA . GLY E 1 96 ? 119.995 184.428 -14.183 1.00 56.28 96 GLY E CA 1
ATOM 3779 C C . GLY E 1 96 ? 120.610 183.548 -15.260 1.00 60.23 96 GLY E C 1
ATOM 3780 O O . GLY E 1 96 ? 121.742 183.096 -15.100 1.00 68.33 96 GLY E O 1
ATOM 3781 N N . SER E 1 97 ? 119.858 183.301 -16.342 1.00 63.79 97 SER E N 1
ATOM 3782 C CA . SER E 1 97 ? 120.338 182.613 -17.562 1.00 60.22 97 SER E CA 1
ATOM 3783 C C . SER E 1 97 ? 121.536 183.320 -18.162 1.00 65.52 97 SER E C 1
ATOM 3784 O O . SER E 1 97 ? 122.499 182.674 -18.576 1.00 67.24 97 SER E O 1
ATOM 3787 N N . LEU E 1 98 ? 121.431 184.652 -18.237 1.00 68.54 98 LEU E N 1
ATOM 3788 C CA . LEU E 1 98 ? 122.470 185.521 -18.764 1.00 63.01 98 LEU E CA 1
ATOM 3789 C C . LEU E 1 98 ? 123.705 185.537 -17.873 1.00 65.41 98 LEU E C 1
ATOM 3790 O O . LEU E 1 98 ? 124.827 185.574 -18.384 1.00 66.92 98 LEU E O 1
ATOM 3795 N N . ALA E 1 99 ? 123.500 185.483 -16.556 1.00 67.50 99 ALA E N 1
ATOM 3796 C CA . ALA E 1 99 ? 124.615 185.428 -15.586 1.00 72.40 99 ALA E CA 1
ATOM 3797 C C . ALA E 1 99 ? 125.428 184.130 -15.607 1.00 69.04 99 ALA E C 1
ATOM 3798 O O . ALA E 1 99 ? 126.662 184.184 -15.586 1.00 62.02 99 ALA E O 1
ATOM 3800 N N . SER E 1 100 ? 124.735 182.983 -15.631 1.00 69.20 100 SER E N 1
ATOM 3801 C CA . SER E 1 100 ? 125.377 181.666 -15.763 1.00 72.29 100 SER E CA 1
ATOM 3802 C C . SER E 1 100 ? 126.197 181.566 -17.045 1.00 73.35 100 SER E C 1
ATOM 3803 O O . SER E 1 100 ? 127.315 181.045 -17.033 1.00 71.41 100 SER E O 1
ATOM 3806 N N . ALA E 1 101 ? 125.633 182.088 -18.136 1.00 76.50 101 ALA E N 1
ATOM 3807 C CA . ALA E 1 101 ? 126.260 182.060 -19.454 1.00 78.50 101 ALA E CA 1
ATOM 3808 C C . ALA E 1 101 ? 127.526 182.931 -19.568 1.00 83.52 101 ALA E C 1
ATOM 3809 O O . ALA E 1 101 ? 128.278 182.817 -20.546 1.00 79.41 101 ALA E O 1
ATOM 3811 N N . ILE E 1 102 ? 127.741 183.793 -18.567 1.00 88.89 102 ILE E N 1
ATOM 3812 C CA . ILE E 1 102 ? 129.003 184.521 -18.387 1.00 87.34 102 ILE E CA 1
ATOM 3813 C C . ILE E 1 102 ? 130.060 183.586 -17.778 1.00 93.08 102 ILE E C 1
ATOM 3814 O O . ILE E 1 102 ? 131.189 183.532 -18.273 1.00 101.09 102 ILE E O 1
ATOM 3819 N N . VAL E 1 103 ? 129.679 182.841 -16.734 1.00 88.61 103 VAL E N 1
ATOM 3820 C CA . VAL E 1 103 ? 130.591 181.926 -16.023 1.00 83.88 103 VAL E CA 1
ATOM 3821 C C . VAL E 1 103 ? 130.869 180.659 -16.854 1.00 83.92 103 VAL E C 1
ATOM 3822 O O . VAL E 1 103 ? 131.974 180.098 -16.797 1.00 85.83 103 VAL E O 1
ATOM 3826 N N . GLN E 1 104 ? 129.883 180.255 -17.655 1.00 80.25 104 GLN E N 1
ATOM 3827 C CA . GLN E 1 104 ? 130.065 179.225 -18.682 1.00 77.00 104 GLN E CA 1
ATOM 3828 C C . GLN E 1 104 ? 130.935 179.657 -19.864 1.00 80.17 104 GLN E C 1
ATOM 3829 O O . GLN E 1 104 ? 131.412 178.803 -20.618 1.00 97.64 104 GLN E O 1
ATOM 3835 N N . ASN E 1 105 ? 131.120 180.965 -20.036 1.00 70.36 105 ASN E N 1
ATOM 3836 C CA . ASN E 1 105 ? 132.037 181.502 -21.041 1.00 65.50 105 ASN E CA 1
ATOM 3837 C C . ASN E 1 105 ? 133.402 181.857 -20.465 1.00 65.80 105 ASN E C 1
ATOM 3838 O O . ASN E 1 105 ? 134.093 182.738 -20.990 1.00 66.77 105 ASN E O 1
ATOM 3843 N N . ASN E 1 106 ? 133.772 181.172 -19.376 1.00 68.73 106 ASN E N 1
ATOM 3844 C CA . ASN E 1 106 ? 135.058 181.342 -18.698 1.00 67.54 106 ASN E CA 1
ATOM 3845 C C . ASN E 1 106 ? 135.532 180.032 -18.063 1.00 65.29 106 ASN E C 1
ATOM 3846 O O . ASN E 1 106 ? 136.152 179.187 -18.718 1.00 61.61 106 ASN E O 1
ATOM 3851 N N . THR F 1 5 ? 96.956 212.575 -34.116 1.00 101.54 5 THR F N 1
ATOM 3852 C CA . THR F 1 5 ? 96.540 213.013 -35.483 1.00 94.64 5 THR F CA 1
ATOM 3853 C C . THR F 1 5 ? 97.730 213.238 -36.452 1.00 91.60 5 THR F C 1
ATOM 3854 O O . THR F 1 5 ? 97.554 213.809 -37.549 1.00 91.82 5 THR F O 1
ATOM 3858 N N . LEU F 1 6 ? 98.917 212.769 -36.043 1.00 77.73 6 LEU F N 1
ATOM 3859 C CA . LEU F 1 6 ? 100.143 212.890 -36.836 1.00 79.70 6 LEU F CA 1
ATOM 3860 C C . LEU F 1 6 ? 100.110 212.153 -38.186 1.00 79.85 6 LEU F C 1
ATOM 3861 O O . LEU F 1 6 ? 100.779 212.566 -39.125 1.00 81.04 6 LEU F O 1
ATOM 3866 N N . MET F 1 7 ? 99.332 211.074 -38.262 1.00 88.22 7 MET F N 1
ATOM 3867 C CA . MET F 1 7 ? 99.350 210.152 -39.404 1.00 95.96 7 MET F CA 1
ATOM 3868 C C . MET F 1 7 ? 99.034 210.790 -40.769 1.00 96.33 7 MET F C 1
ATOM 3869 O O . MET F 1 7 ? 99.626 210.382 -41.778 1.00 96.92 7 MET F O 1
ATOM 3874 N N . PHE F 1 8 ? 98.128 211.780 -40.789 1.00 97.85 8 PHE F N 1
ATOM 3875 C CA . PHE F 1 8 ? 97.795 212.548 -42.009 1.00 98.01 8 PHE F CA 1
ATOM 3876 C C . PHE F 1 8 ? 99.056 213.065 -42.697 1.00 102.74 8 PHE F C 1
ATOM 3877 O O . PHE F 1 8 ? 99.229 212.856 -43.896 1.00 115.89 8 PHE F O 1
ATOM 3885 N N . LYS F 1 9 ? 99.935 213.711 -41.918 1.00 99.09 9 LYS F N 1
ATOM 3886 C CA . LYS F 1 9 ? 101.161 214.336 -42.434 1.00 90.59 9 LYS F CA 1
ATOM 3887 C C . LYS F 1 9 ? 102.138 213.332 -43.035 1.00 90.55 9 LYS F C 1
ATOM 3888 O O . LYS F 1 9 ? 102.725 213.600 -44.079 1.00 98.95 9 LYS F O 1
ATOM 3894 N N . ARG F 1 10 ? 102.311 212.189 -42.369 1.00 86.10 10 ARG F N 1
ATOM 3895 C CA . ARG F 1 10 ? 103.277 211.177 -42.800 1.00 97.06 10 ARG F CA 1
ATOM 3896 C C . ARG F 1 10 ? 102.828 210.409 -44.038 1.00 99.03 10 ARG F C 1
ATOM 3897 O O . ARG F 1 10 ? 103.660 210.081 -44.891 1.00 89.37 10 ARG F O 1
ATOM 3905 N N . PHE F 1 11 ? 101.517 210.131 -44.108 1.00 108.53 11 PHE F N 1
ATOM 3906 C CA . PHE F 1 11 ? 100.851 209.497 -45.261 1.00 119.65 11 PHE F CA 1
ATOM 3907 C C . PHE F 1 11 ? 100.584 210.498 -46.397 1.00 115.83 11 PHE F C 1
ATOM 3908 O O . PHE F 1 11 ? 101.206 210.360 -47.452 1.00 125.36 11 PHE F O 1
ATOM 3916 N N . PHE F 1 12 ? 99.715 211.501 -46.183 1.00 111.16 12 PHE F N 1
ATOM 3917 C CA . PHE F 1 12 ? 99.624 212.683 -47.073 1.00 113.98 12 PHE F CA 1
ATOM 3918 C C . PHE F 1 12 ? 100.819 213.509 -46.559 1.00 107.61 12 PHE F C 1
ATOM 3919 O O . PHE F 1 12 ? 100.702 214.219 -45.554 1.00 115.96 12 PHE F O 1
ATOM 3927 N N . GLY F 1 13 ? 101.974 213.377 -47.220 1.00 98.46 13 GLY F N 1
ATOM 3928 C CA . GLY F 1 13 ? 103.196 214.068 -46.799 1.00 90.95 13 GLY F CA 1
ATOM 3929 C C . GLY F 1 13 ? 104.522 213.378 -47.053 1.00 91.58 13 GLY F C 1
ATOM 3930 O O . GLY F 1 13 ? 104.806 213.003 -48.198 1.00 96.07 13 GLY F O 1
ATOM 3931 N N . ALA F 1 14 ? 105.332 213.221 -45.996 1.00 92.23 14 ALA F N 1
ATOM 3932 C CA . ALA F 1 14 ? 106.748 212.803 -46.137 1.00 91.92 14 ALA F CA 1
ATOM 3933 C C . ALA F 1 14 ? 106.908 211.529 -46.943 1.00 96.67 14 ALA F C 1
ATOM 3934 O O . ALA F 1 14 ? 107.738 211.479 -47.843 1.00 104.52 14 ALA F O 1
ATOM 3936 N N . VAL F 1 15 ? 106.092 210.521 -46.628 1.00 95.47 15 VAL F N 1
ATOM 3937 C CA . VAL F 1 15 ? 106.080 209.246 -47.352 1.00 76.18 15 VAL F CA 1
ATOM 3938 C C . VAL F 1 15 ? 105.428 209.389 -48.747 1.00 78.61 15 VAL F C 1
ATOM 3939 O O . VAL F 1 15 ? 105.887 208.752 -49.704 1.00 85.43 15 VAL F O 1
ATOM 3943 N N . ARG F 1 16 ? 104.427 210.266 -48.874 1.00 73.41 16 ARG F N 1
ATOM 3944 C CA . ARG F 1 16 ? 103.644 210.398 -50.126 1.00 86.66 16 ARG F CA 1
ATOM 3945 C C . ARG F 1 16 ? 104.298 211.142 -51.300 1.00 84.50 16 ARG F C 1
ATOM 3946 O O . ARG F 1 16 ? 104.301 210.667 -52.432 1.00 75.35 16 ARG F O 1
ATOM 3954 N N . THR F 1 17 ? 104.800 212.336 -51.041 1.00 96.96 17 THR F N 1
ATOM 3955 C CA . THR F 1 17 ? 105.369 213.138 -52.113 1.00 103.28 17 THR F CA 1
ATOM 3956 C C . THR F 1 17 ? 106.870 212.880 -52.276 1.00 106.99 17 THR F C 1
ATOM 3957 O O . THR F 1 17 ? 107.518 213.462 -53.158 1.00 114.62 17 THR F O 1
ATOM 3961 N N . SER F 1 18 ? 107.394 211.978 -51.440 1.00 105.11 18 SER F N 1
ATOM 3962 C CA . SER F 1 18 ? 108.818 211.651 -51.379 1.00 105.42 18 SER F CA 1
ATOM 3963 C C . SER F 1 18 ? 109.336 211.017 -52.671 1.00 104.57 18 SER F C 1
ATOM 3964 O O . SER F 1 18 ? 110.213 211.583 -53.341 1.00 90.92 18 SER F O 1
ATOM 3967 N N . TRP F 1 19 ? 108.791 209.850 -53.018 1.00 113.38 19 TRP F N 1
ATOM 3968 C CA . TRP F 1 19 ? 109.161 209.182 -54.263 1.00 125.66 19 TRP F CA 1
ATOM 3969 C C . TRP F 1 19 ? 108.312 209.620 -55.461 1.00 126.53 19 TRP F C 1
ATOM 3970 O O . TRP F 1 19 ? 107.137 209.244 -55.608 1.00 129.19 19 TRP F O 1
ATOM 3981 N N . ARG F 1 20 ? 108.943 210.453 -56.289 1.00 121.44 20 ARG F N 1
ATOM 3982 C CA . ARG F 1 20 ? 108.360 210.978 -57.501 1.00 117.92 20 ARG F CA 1
ATOM 3983 C C . ARG F 1 20 ? 109.582 211.471 -58.283 1.00 111.37 20 ARG F C 1
ATOM 3984 O O . ARG F 1 20 ? 109.799 212.674 -58.428 1.00 113.73 20 ARG F O 1
ATOM 3992 N N . ASP F 1 21 ? 110.374 210.510 -58.772 1.00 105.61 21 ASP F N 1
ATOM 3993 C CA . ASP F 1 21 ? 111.795 210.709 -59.081 1.00 108.57 21 ASP F CA 1
ATOM 3994 C C . ASP F 1 21 ? 112.138 210.967 -6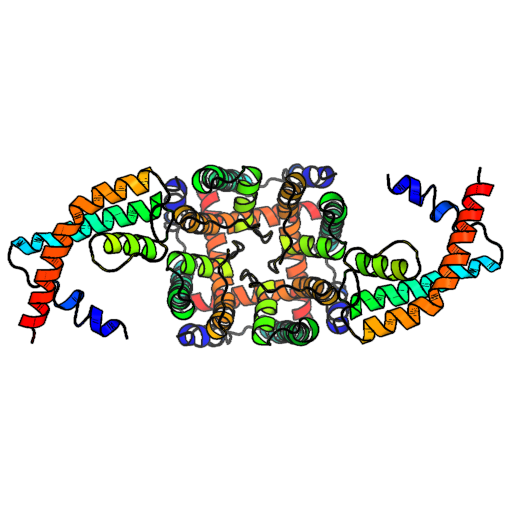0.556 1.00 118.25 21 ASP F C 1
ATOM 3995 O O . ASP F 1 21 ? 111.986 210.071 -61.396 1.00 116.69 21 ASP F O 1
ATOM 4000 N N . PRO F 1 22 ? 112.586 212.202 -60.874 1.00 125.24 22 PRO F N 1
ATOM 4001 C CA . PRO F 1 22 ? 113.447 212.400 -62.035 1.00 123.48 22 PRO F CA 1
ATOM 4002 C C . PRO F 1 22 ? 114.915 212.248 -61.607 1.00 128.21 22 PRO F C 1
ATOM 4003 O O . PRO F 1 22 ? 115.207 211.441 -60.714 1.00 128.91 22 PRO F O 1
ATOM 4007 N N . SER F 1 23 ? 115.815 213.024 -62.217 1.00 132.03 23 SER F N 1
ATOM 4008 C CA . SER F 1 23 ? 117.261 212.874 -62.013 1.00 131.38 23 SER F CA 1
ATOM 4009 C C . SER F 1 23 ? 117.817 213.552 -60.754 1.00 126.33 23 SER F C 1
ATOM 4010 O O . SER F 1 23 ? 118.404 212.882 -59.902 1.00 132.13 23 SER F O 1
ATOM 4013 N N . THR F 1 24 ? 117.630 214.867 -60.638 1.00 116.47 24 THR F N 1
ATOM 4014 C CA . THR F 1 24 ? 118.332 215.657 -59.614 1.00 104.18 24 THR F CA 1
ATOM 4015 C C . THR F 1 24 ? 117.797 215.504 -58.182 1.00 96.82 24 THR F C 1
ATOM 4016 O O . THR F 1 24 ? 118.453 215.943 -57.238 1.00 98.38 24 THR F O 1
ATOM 4020 N N . ARG F 1 25 ? 116.642 214.841 -58.026 1.00 98.06 25 ARG F N 1
ATOM 4021 C CA . ARG F 1 25 ? 116.115 214.420 -56.709 1.00 93.61 25 ARG F CA 1
ATOM 4022 C C . ARG F 1 25 ? 117.110 213.552 -55.916 1.00 93.49 25 ARG F C 1
ATOM 4023 O O . ARG F 1 25 ? 116.812 213.097 -54.808 1.00 94.70 25 ARG F O 1
ATOM 4031 N N . GLY F 1 26 ? 118.291 213.331 -56.495 1.00 92.46 26 GLY F N 1
ATOM 4032 C CA . GLY F 1 26 ? 119.399 212.651 -55.828 1.00 87.00 26 GLY F CA 1
ATOM 4033 C C . GLY F 1 26 ? 119.907 213.421 -54.630 1.00 88.74 26 GLY F C 1
ATOM 4034 O O . GLY F 1 26 ? 120.658 212.883 -53.818 1.00 96.05 26 GLY F O 1
ATOM 4035 N N . ALA F 1 27 ? 119.488 214.683 -54.531 1.00 82.78 27 ALA F N 1
ATOM 4036 C CA . ALA F 1 27 ? 119.696 215.525 -53.355 1.00 80.24 27 ALA F CA 1
ATOM 4037 C C . ALA F 1 27 ? 119.094 214.972 -52.051 1.00 83.74 27 ALA F C 1
ATOM 4038 O O . ALA F 1 27 ? 119.673 215.172 -50.981 1.00 92.26 27 ALA F O 1
ATOM 4040 N N . VAL F 1 28 ? 117.951 214.285 -52.148 1.00 81.70 28 VAL F N 1
ATOM 4041 C CA . VAL F 1 28 ? 117.236 213.716 -50.984 1.00 78.90 28 VAL F CA 1
ATOM 4042 C C . VAL F 1 28 ? 117.981 212.538 -50.304 1.00 79.63 28 VAL F C 1
ATOM 4043 O O . VAL F 1 28 ? 117.774 212.287 -49.100 1.00 79.42 28 VAL F O 1
ATOM 4047 N N . LEU F 1 29 ? 118.828 211.821 -51.061 1.00 78.99 29 LEU F N 1
ATOM 4048 C CA . LEU F 1 29 ? 119.721 210.789 -50.482 1.00 71.83 29 LEU F CA 1
ATOM 4049 C C . LEU F 1 29 ? 120.894 211.456 -49.761 1.00 70.09 29 LEU F C 1
ATOM 4050 O O . LEU F 1 29 ? 121.315 211.000 -48.691 1.00 66.73 29 LEU F O 1
ATOM 4055 N N . SER F 1 30 ? 121.391 212.547 -50.352 1.00 69.84 30 SER F N 1
ATOM 4056 C CA . SER F 1 30 ? 122.529 213.316 -49.829 1.00 69.61 30 SER F CA 1
ATOM 4057 C C . SER F 1 30 ? 122.162 214.044 -48.531 1.00 67.12 30 SER F C 1
ATOM 4058 O O . SER F 1 30 ? 122.990 214.181 -47.631 1.00 65.72 30 SER F O 1
ATOM 4061 N N . LEU F 1 31 ? 120.918 214.522 -48.466 1.00 64.51 31 LEU F N 1
ATOM 4062 C CA . LEU F 1 31 ? 120.341 215.127 -47.266 1.00 63.09 31 LEU F CA 1
ATOM 4063 C C . LEU F 1 31 ? 120.323 214.084 -46.142 1.00 67.22 31 LEU F C 1
ATOM 4064 O O . LEU F 1 31 ? 120.853 214.326 -45.052 1.00 68.57 31 LEU F O 1
ATOM 4069 N N . ALA F 1 32 ? 119.757 212.913 -46.443 1.00 66.61 32 ALA F N 1
ATOM 4070 C CA . ALA F 1 32 ? 119.618 211.821 -45.493 1.00 62.68 32 ALA F CA 1
ATOM 4071 C C . ALA F 1 32 ? 120.938 211.363 -44.897 1.00 61.40 32 ALA F C 1
ATOM 4072 O O . ALA F 1 32 ? 120.991 211.111 -43.713 1.00 61.71 32 ALA F O 1
ATOM 4074 N N . ILE F 1 33 ? 121.997 211.293 -45.704 1.00 73.50 33 ILE F N 1
ATOM 4075 C CA . ILE F 1 33 ? 123.353 210.916 -45.207 1.00 81.92 33 ILE F CA 1
ATOM 4076 C C . ILE F 1 33 ? 124.047 211.999 -44.343 1.00 76.73 33 ILE F C 1
ATOM 4077 O O . ILE F 1 33 ? 124.629 211.672 -43.312 1.00 75.74 33 ILE F O 1
ATOM 4082 N N . ILE F 1 34 ? 123.967 213.269 -44.750 1.00 79.49 34 ILE F N 1
ATOM 4083 C CA . ILE F 1 34 ? 124.493 214.385 -43.937 1.00 76.89 34 ILE F CA 1
ATOM 4084 C C . ILE F 1 34 ? 123.686 214.583 -42.648 1.00 74.70 34 ILE F C 1
ATOM 4085 O O . ILE F 1 34 ? 124.285 214.792 -41.588 1.00 76.81 34 ILE F O 1
ATOM 4090 N N . VAL F 1 35 ? 122.346 214.524 -42.744 1.00 71.67 35 VAL F N 1
ATOM 4091 C CA . VAL F 1 35 ? 121.463 214.641 -41.556 1.00 66.90 35 VAL F CA 1
ATOM 4092 C C . VAL F 1 35 ? 121.712 213.504 -40.555 1.00 63.34 35 VAL F C 1
ATOM 4093 O O . VAL F 1 35 ? 121.781 213.747 -39.359 1.00 71.54 35 VAL F O 1
ATOM 4097 N N . THR F 1 36 ? 121.858 212.281 -41.060 1.00 58.44 36 THR F N 1
ATOM 4098 C CA . THR F 1 36 ? 122.265 211.123 -40.266 1.00 58.92 36 THR F CA 1
ATOM 4099 C C . THR F 1 36 ? 123.617 211.371 -39.588 1.00 56.45 36 THR F C 1
ATOM 4100 O O . THR F 1 36 ? 123.778 211.104 -38.397 1.00 59.52 36 THR F O 1
ATOM 4104 N N . ALA F 1 37 ? 124.562 211.915 -40.350 1.00 54.76 37 ALA F N 1
ATOM 4105 C CA . ALA F 1 37 ? 125.921 212.093 -39.875 1.00 55.55 37 ALA F CA 1
ATOM 4106 C C . ALA F 1 37 ? 125.937 212.934 -38.587 1.00 53.54 37 ALA F C 1
ATOM 4107 O O . ALA F 1 37 ? 126.548 212.558 -37.561 1.00 45.94 37 ALA F O 1
ATOM 4109 N N . ALA F 1 38 ? 125.221 214.052 -38.673 1.00 54.25 38 ALA F N 1
ATOM 4110 C CA . ALA F 1 38 ? 125.104 215.027 -37.624 1.00 51.84 38 ALA F CA 1
ATOM 4111 C C . ALA F 1 38 ? 124.323 214.471 -36.438 1.00 53.37 38 ALA F C 1
ATOM 4112 O O . ALA F 1 38 ? 124.675 214.739 -35.297 1.00 54.65 38 ALA F O 1
ATOM 4114 N N . THR F 1 39 ? 123.289 213.675 -36.719 1.00 56.58 39 THR F N 1
ATOM 4115 C CA . THR F 1 39 ? 122.468 213.003 -35.694 1.00 54.91 39 THR F CA 1
ATOM 4116 C C . THR F 1 39 ? 123.290 212.077 -34.789 1.00 49.49 39 THR F C 1
ATOM 4117 O O . THR F 1 39 ? 123.077 212.057 -33.590 1.00 53.34 39 THR F O 1
ATOM 4121 N N . ILE F 1 40 ? 124.219 211.322 -35.363 1.00 45.98 40 ILE F N 1
ATOM 4122 C CA . ILE F 1 40 ? 125.202 210.583 -34.577 1.00 40.42 40 ILE F CA 1
ATOM 4123 C C . ILE F 1 40 ? 126.091 211.556 -33.782 1.00 39.59 40 ILE F C 1
ATOM 4124 O O . ILE F 1 40 ? 126.251 211.430 -32.568 1.00 40.17 40 ILE F O 1
ATOM 4129 N N . PHE F 1 41 ? 126.622 212.555 -34.474 1.00 39.81 41 PHE F N 1
ATOM 4130 C CA . PHE F 1 41 ? 127.528 213.525 -33.874 1.00 35.85 41 PHE F CA 1
ATOM 4131 C C . PHE F 1 41 ? 126.979 214.165 -32.602 1.00 43.41 41 PHE F C 1
ATOM 4132 O O . PHE F 1 41 ? 127.694 214.280 -31.605 1.00 46.08 41 PHE F O 1
ATOM 4140 N N . TYR F 1 42 ? 125.725 214.608 -32.658 1.00 49.13 42 TYR F N 1
ATOM 4141 C CA . TYR F 1 42 ? 125.102 215.322 -31.556 1.00 50.59 42 TYR F CA 1
ATOM 4142 C C . TYR F 1 42 ? 124.732 214.386 -30.406 1.00 58.14 42 TYR F C 1
ATOM 4143 O O . TYR F 1 42 ? 124.888 214.732 -29.231 1.00 65.04 42 TYR F O 1
ATOM 4152 N N . THR F 1 43 ? 124.259 213.192 -30.743 1.00 60.43 43 THR F N 1
ATOM 4153 C CA . THR F 1 43 ? 123.994 212.169 -29.754 1.00 62.00 43 THR F CA 1
ATOM 4154 C C . THR F 1 43 ? 125.280 211.874 -29.004 1.00 58.28 43 THR F C 1
ATOM 4155 O O . THR F 1 43 ? 125.285 211.779 -27.776 1.00 67.69 43 THR F O 1
ATOM 4159 N N . LEU F 1 44 ? 126.366 211.752 -29.757 1.00 50.71 44 LEU F N 1
ATOM 4160 C CA . LEU F 1 44 ? 127.675 211.473 -29.189 1.00 43.03 44 LEU F CA 1
ATOM 4161 C C . LEU F 1 44 ? 128.368 212.717 -28.573 1.00 38.31 44 LEU F C 1
ATOM 4162 O O . LEU F 1 44 ? 128.944 212.630 -27.518 1.00 35.89 44 LEU F O 1
ATOM 4167 N N . ALA F 1 45 ? 128.315 213.864 -29.251 1.00 42.20 45 ALA F N 1
ATOM 4168 C CA . ALA F 1 45 ? 129.012 215.064 -28.801 1.00 44.71 45 ALA F CA 1
ATOM 4169 C C . ALA F 1 45 ? 128.292 215.695 -27.592 1.00 44.06 45 ALA F C 1
ATOM 4170 O O . ALA F 1 45 ? 128.882 215.881 -26.513 1.00 37.27 45 ALA F O 1
ATOM 4172 N N . GLU F 1 46 ? 127.013 215.997 -27.828 1.00 46.62 46 GLU F N 1
ATOM 4173 C CA . GLU F 1 46 ? 126.179 216.822 -26.994 1.00 43.07 46 GLU F CA 1
ATOM 4174 C C . GLU F 1 46 ? 125.371 215.991 -26.003 1.00 47.99 46 GLU F C 1
ATOM 4175 O O . GLU F 1 46 ? 124.694 216.540 -25.105 1.00 44.29 46 GLU F O 1
ATOM 4181 N N . LYS F 1 47 ? 125.445 214.662 -26.177 1.00 54.27 47 LYS F N 1
ATOM 4182 C CA . LYS F 1 47 ? 125.042 213.696 -25.159 1.00 52.46 47 LYS F CA 1
ATOM 4183 C C . LYS F 1 47 ? 123.541 213.439 -25.257 1.00 54.75 47 LYS F C 1
ATOM 4184 O O . LYS F 1 47 ? 122.995 212.602 -24.532 1.00 64.10 47 LYS F O 1
ATOM 4190 N N . TRP F 1 48 ? 122.891 214.164 -26.176 1.00 52.88 48 TRP F N 1
ATOM 4191 C CA . TRP F 1 48 ? 121.432 214.299 -26.281 1.00 41.79 48 TRP F CA 1
ATOM 4192 C C . TRP F 1 48 ? 120.848 213.043 -26.851 1.00 40.17 48 TRP F C 1
ATOM 4193 O O . TRP F 1 48 ? 121.564 212.245 -27.404 1.00 43.05 48 TRP F O 1
ATOM 4204 N N . SER F 1 49 ? 119.537 212.879 -26.719 1.00 45.37 49 SER F N 1
ATOM 4205 C CA . SER F 1 49 ? 118.813 211.767 -27.303 1.00 43.61 49 SER F CA 1
ATOM 4206 C C . SER F 1 49 ? 118.766 211.956 -28.794 1.00 49.65 49 SER F C 1
ATOM 4207 O O . SER F 1 49 ? 118.811 213.098 -29.270 1.00 54.77 49 SER F O 1
ATOM 4210 N N . VAL F 1 50 ? 118.675 210.830 -29.518 1.00 55.48 50 VAL F N 1
ATOM 4211 C CA . VAL F 1 50 ? 118.527 210.758 -30.993 1.00 53.72 50 VAL F CA 1
ATOM 4212 C C . VAL F 1 50 ? 117.469 211.739 -31.531 1.00 55.92 50 VAL F C 1
ATOM 4213 O O . VAL F 1 50 ? 117.700 212.404 -32.536 1.00 58.31 50 VAL F O 1
ATOM 4217 N N . ILE F 1 51 ? 116.345 211.830 -30.815 1.00 62.89 51 ILE F N 1
ATOM 4218 C CA . ILE F 1 51 ? 115.166 212.648 -31.140 1.00 65.46 51 ILE F CA 1
ATOM 4219 C C . ILE F 1 51 ? 115.519 214.131 -31.194 1.00 73.76 51 ILE F C 1
ATOM 4220 O O . ILE F 1 51 ? 115.328 214.790 -32.228 1.00 78.21 51 ILE F O 1
ATOM 4225 N N . ASP F 1 52 ? 116.025 214.631 -30.063 1.00 75.79 52 ASP F N 1
ATOM 4226 C CA . ASP F 1 52 ? 116.444 216.016 -29.890 1.00 65.48 52 ASP F CA 1
ATOM 4227 C C . ASP F 1 52 ? 117.649 216.276 -30.779 1.00 64.73 52 ASP F C 1
ATOM 4228 O O . ASP F 1 52 ? 117.754 217.352 -31.376 1.00 65.18 52 ASP F O 1
ATOM 4233 N N . SER F 1 53 ? 118.550 215.286 -30.860 1.00 61.90 53 SER F N 1
ATOM 4234 C CA . SER F 1 53 ? 119.691 215.328 -31.784 1.00 63.88 53 SER F CA 1
ATOM 4235 C C . SER F 1 53 ? 119.257 215.503 -33.241 1.00 52.21 53 SER F C 1
ATOM 4236 O O . SER F 1 53 ? 119.703 216.419 -33.900 1.00 49.55 53 SER F O 1
ATOM 4239 N N . LEU F 1 54 ? 118.389 214.621 -33.724 1.00 53.60 54 LEU F N 1
ATOM 4240 C CA . LEU F 1 54 ? 117.788 214.764 -35.051 1.00 55.76 54 LEU F CA 1
ATOM 4241 C C . LEU F 1 54 ? 117.035 216.079 -35.172 1.00 54.07 54 LEU F C 1
ATOM 4242 O O . LEU F 1 54 ? 117.035 216.691 -36.244 1.00 58.26 54 LEU F O 1
ATOM 4247 N N . PHE F 1 55 ? 116.378 216.478 -34.081 1.00 51.13 55 PHE F N 1
ATOM 4248 C CA . PHE F 1 55 ? 115.665 217.749 -34.000 1.00 46.38 55 PHE F CA 1
ATOM 4249 C C . PHE F 1 55 ? 116.623 218.890 -34.285 1.00 43.08 55 PHE F C 1
ATOM 4250 O O . PHE F 1 55 ? 116.356 219.660 -35.188 1.00 43.14 55 PHE F O 1
ATOM 4258 N N . TYR F 1 56 ? 117.737 218.979 -33.541 1.00 41.77 56 TYR F N 1
ATOM 4259 C CA . TYR F 1 56 ? 118.737 220.027 -33.767 1.00 34.76 56 TYR F CA 1
ATOM 4260 C C . TYR F 1 56 ? 119.394 219.945 -35.155 1.00 34.65 56 TYR F C 1
ATOM 4261 O O . TYR F 1 56 ? 119.780 220.964 -35.722 1.00 38.06 56 TYR F O 1
ATOM 4270 N N . ALA F 1 57 ? 119.505 218.745 -35.704 1.00 35.72 57 ALA F N 1
ATOM 4271 C CA . ALA F 1 57 ? 120.118 218.550 -37.016 1.00 36.48 57 ALA F CA 1
ATOM 4272 C C . ALA F 1 57 ? 119.254 219.160 -38.150 1.00 38.31 57 ALA F C 1
ATOM 4273 O O . ALA F 1 57 ? 119.751 219.931 -38.978 1.00 37.38 57 ALA F O 1
ATOM 4275 N N . VAL F 1 58 ? 117.966 218.844 -38.170 1.00 42.50 58 VAL F N 1
ATOM 4276 C CA . VAL F 1 58 ? 117.052 219.426 -39.158 1.00 46.79 58 VAL F CA 1
ATOM 4277 C C . VAL F 1 58 ? 116.689 220.891 -38.848 1.00 56.29 58 VAL F C 1
ATOM 4278 O O . VAL F 1 58 ? 116.247 221.630 -39.743 1.00 68.20 58 VAL F O 1
ATOM 4282 N N . SER F 1 59 ? 116.900 221.294 -37.586 1.00 60.95 59 SER F N 1
ATOM 4283 C CA . SER F 1 59 ? 116.620 222.645 -37.095 1.00 58.55 59 SER F CA 1
ATOM 4284 C C . SER F 1 59 ? 117.458 223.728 -37.775 1.00 59.66 59 SER F C 1
ATOM 4285 O O . SER F 1 59 ? 116.995 224.874 -37.899 1.00 53.22 59 SER F O 1
ATOM 4288 N N . VAL F 1 60 ? 118.672 223.343 -38.195 1.00 64.03 60 VAL F N 1
ATOM 4289 C CA . VAL F 1 60 ? 119.724 224.279 -38.570 1.00 68.84 60 VAL F CA 1
ATOM 4290 C C . VAL F 1 60 ? 119.731 224.665 -40.051 1.00 75.18 60 VAL F C 1
ATOM 4291 O O . VAL F 1 60 ? 120.294 225.705 -40.423 1.00 89.67 60 VAL F O 1
ATOM 4295 N N . GLY F 1 61 ? 119.121 223.839 -40.893 1.00 74.27 61 GLY F N 1
ATOM 4296 C CA . GLY F 1 61 ? 119.082 224.124 -42.333 1.00 73.69 61 GLY F CA 1
ATOM 4297 C C . GLY F 1 61 ? 117.718 224.558 -42.821 1.00 77.30 61 GLY F C 1
ATOM 4298 O O . GLY F 1 61 ? 117.532 224.828 -44.015 1.00 80.51 61 GLY F O 1
ATOM 4299 N N . LEU F 1 62 ? 116.774 224.614 -41.877 1.00 75.65 62 LEU F N 1
ATOM 4300 C CA . LEU F 1 62 ? 115.375 224.938 -42.113 1.00 65.23 62 LEU F CA 1
ATOM 4301 C C . LEU F 1 62 ? 114.966 226.076 -41.189 1.00 63.43 62 LEU F C 1
ATOM 4302 O O . LEU F 1 62 ? 115.618 226.283 -40.185 1.00 71.16 62 LEU F O 1
ATOM 4307 N N . PRO F 1 63 ? 113.904 226.838 -41.530 1.00 70.45 63 PRO F N 1
ATOM 4308 C CA . PRO F 1 63 ? 113.532 227.948 -40.634 1.00 76.66 63 PRO F CA 1
ATOM 4309 C C . PRO F 1 63 ? 112.919 227.549 -39.272 1.00 80.29 63 PRO F C 1
ATOM 4310 O O . PRO F 1 63 ? 112.587 228.437 -38.482 1.00 102.06 63 PRO F O 1
ATOM 4314 N N . MET F 1 64 ? 112.819 226.244 -38.993 1.00 69.55 64 MET F N 1
ATOM 4315 C CA . MET F 1 64 ? 112.108 225.682 -37.831 1.00 62.86 64 MET F CA 1
ATOM 4316 C C . MET F 1 64 ? 112.313 226.404 -36.481 1.00 64.44 64 MET F C 1
ATOM 4317 O O . MET F 1 64 ? 111.355 226.898 -35.841 1.00 60.47 64 MET F O 1
ATOM 4322 N N . GLY F 1 65 ? 113.567 226.473 -36.059 1.00 62.96 65 GLY F N 1
ATOM 4323 C CA . GLY F 1 65 ? 113.855 226.861 -34.692 1.00 60.53 65 GLY F CA 1
ATOM 4324 C C . GLY F 1 65 ? 114.161 225.646 -33.850 1.00 53.40 65 GLY F C 1
ATOM 4325 O O . GLY F 1 65 ? 113.316 224.765 -33.680 1.00 49.48 65 GLY F O 1
ATOM 4326 N N . ASN F 1 66 ? 115.404 225.604 -33.373 1.00 56.49 66 ASN F N 1
ATOM 4327 C CA . ASN F 1 66 ? 115.833 224.728 -32.282 1.00 58.77 66 ASN F CA 1
ATOM 4328 C C . ASN F 1 66 ? 115.155 225.145 -30.994 1.00 56.78 66 ASN F C 1
ATOM 4329 O O . ASN F 1 66 ? 114.794 226.322 -30.824 1.00 56.20 66 ASN F O 1
ATOM 4334 N N . GLY F 1 67 ? 114.955 224.181 -30.103 1.00 51.19 67 GLY F N 1
ATOM 4335 C CA . GLY F 1 67 ? 114.238 224.453 -28.872 1.00 54.49 67 GLY F CA 1
ATOM 4336 C C . GLY F 1 67 ? 115.178 225.165 -27.940 1.00 53.76 67 GLY F C 1
ATOM 4337 O O . GLY F 1 67 ? 115.780 226.176 -28.322 1.00 63.46 67 GLY F O 1
ATOM 4338 N N . PRO F 1 68 ? 115.346 224.635 -26.721 1.00 52.64 68 PRO F N 1
ATOM 4339 C CA . PRO F 1 68 ? 116.459 225.144 -25.935 1.00 55.01 68 PRO F CA 1
ATOM 4340 C C . PRO F 1 68 ? 117.763 224.450 -26.353 1.00 52.37 68 PRO F C 1
ATOM 4341 O O . PRO F 1 68 ? 118.794 224.692 -25.749 1.00 61.84 68 PRO F O 1
ATOM 4345 N N . LEU F 1 69 ? 117.693 223.608 -27.389 1.00 50.35 69 LEU F N 1
ATOM 4346 C CA . LEU F 1 69 ? 118.835 222.879 -27.965 1.00 46.64 69 LEU F CA 1
ATOM 4347 C C . LEU F 1 69 ? 119.765 223.774 -28.772 1.00 50.35 69 LEU F C 1
ATOM 4348 O O . LEU F 1 69 ? 119.320 224.541 -29.615 1.00 57.67 69 LEU F O 1
ATOM 4353 N N . SER F 1 70 ? 121.061 223.639 -28.506 1.00 53.46 70 SER F N 1
ATOM 4354 C CA . SER F 1 70 ? 122.146 224.362 -29.166 1.00 54.06 70 SER F CA 1
ATOM 4355 C C . SER F 1 70 ? 123.469 223.831 -28.571 1.00 54.85 70 SER F C 1
ATOM 4356 O O . SER F 1 70 ? 123.547 223.545 -27.358 1.00 59.79 70 SER F O 1
ATOM 4359 N N . PRO F 1 71 ? 124.519 223.682 -29.406 1.00 57.42 71 PRO F N 1
ATOM 4360 C CA . PRO F 1 71 ? 125.780 223.110 -28.902 1.00 58.75 71 PRO F CA 1
ATOM 4361 C C . PRO F 1 71 ? 126.432 223.879 -27.724 1.00 52.30 71 PRO F C 1
ATOM 4362 O O . PRO F 1 71 ? 126.416 225.107 -27.697 1.00 61.45 71 PRO F O 1
ATOM 4366 N N . THR F 1 72 ? 126.997 223.156 -26.773 1.00 48.02 72 THR F N 1
ATOM 4367 C CA . THR F 1 72 ? 127.728 223.741 -25.621 1.00 45.99 72 THR F CA 1
ATOM 4368 C C . THR F 1 72 ? 129.244 223.550 -25.726 1.00 46.49 72 THR F C 1
ATOM 4369 O O . THR F 1 72 ? 130.021 224.232 -25.075 1.00 48.59 72 THR F O 1
ATOM 4373 N N . LEU F 1 73 ? 129.645 222.617 -26.583 1.00 52.31 73 LEU F N 1
ATOM 4374 C CA . LEU F 1 73 ? 131.033 222.208 -26.770 1.00 48.25 73 LEU F CA 1
ATOM 4375 C C . LEU F 1 73 ? 131.606 222.960 -27.958 1.00 50.25 73 LEU F C 1
ATOM 4376 O O . LEU F 1 73 ? 130.856 223.313 -28.867 1.00 53.39 73 LEU F O 1
ATOM 4381 N N . THR F 1 74 ? 132.924 223.199 -27.936 1.00 51.29 74 THR F N 1
ATOM 4382 C CA . THR F 1 74 ? 133.637 223.931 -28.991 1.00 49.46 74 THR F CA 1
ATOM 4383 C C . THR F 1 74 ? 133.749 223.148 -30.283 1.00 49.95 74 THR F C 1
ATOM 4384 O O . THR F 1 74 ? 133.508 223.679 -31.354 1.00 49.06 74 THR F O 1
ATOM 4388 N N . LEU F 1 75 ? 134.108 221.876 -30.142 1.00 55.78 75 LEU F N 1
ATOM 4389 C CA . LEU F 1 75 ? 134.069 220.881 -31.187 1.00 51.94 75 LEU F CA 1
ATOM 4390 C C . LEU F 1 75 ? 132.675 220.833 -31.827 1.00 52.84 75 LEU F C 1
ATOM 4391 O O . LEU F 1 75 ? 132.557 220.778 -33.052 1.00 62.94 75 LEU F O 1
ATOM 4396 N N . SER F 1 76 ? 131.636 220.881 -30.996 1.00 47.07 76 SER F N 1
ATOM 4397 C CA . SER F 1 76 ? 130.255 220.798 -31.451 1.00 46.66 76 SER F CA 1
ATOM 4398 C C . SER F 1 76 ? 129.762 222.081 -32.045 1.00 43.64 76 SER F C 1
ATOM 4399 O O . SER F 1 76 ? 128.962 222.061 -32.984 1.00 43.01 76 SER F O 1
ATOM 4402 N N . LYS F 1 77 ? 130.210 223.193 -31.459 1.00 46.60 77 LYS F N 1
ATOM 4403 C CA . LYS F 1 77 ? 129.871 224.531 -31.930 1.00 45.61 77 LYS F CA 1
ATOM 4404 C C . LYS F 1 77 ? 130.479 224.750 -33.280 1.00 43.20 77 LYS F C 1
ATOM 4405 O O . LYS F 1 77 ? 129.770 225.226 -34.148 1.00 44.14 77 LYS F O 1
ATOM 4411 N N . ILE F 1 78 ? 131.777 224.381 -33.426 1.00 47.07 78 ILE F N 1
ATOM 4412 C CA . ILE F 1 78 ? 132.531 224.254 -34.720 1.00 47.48 78 ILE F CA 1
ATOM 4413 C C . ILE F 1 78 ? 131.741 223.461 -35.770 1.00 44.11 78 ILE F C 1
ATOM 4414 O O . ILE F 1 78 ? 131.292 224.053 -36.759 1.00 48.18 78 ILE F O 1
ATOM 4419 N N . PHE F 1 79 ? 131.562 222.155 -35.519 1.00 36.43 79 PHE F N 1
ATOM 4420 C CA . PHE F 1 79 ? 130.880 221.247 -36.420 1.00 35.55 79 PHE F CA 1
ATOM 4421 C C . PHE F 1 79 ? 129.592 221.820 -36.995 1.00 41.38 79 PHE F C 1
ATOM 4422 O O . PHE F 1 79 ? 129.301 221.665 -38.191 1.00 47.26 79 PHE F O 1
ATOM 4430 N N . THR F 1 80 ? 128.840 222.474 -36.127 1.00 46.80 80 THR F N 1
ATOM 4431 C CA . THR F 1 80 ? 127.571 223.080 -36.463 1.00 48.93 80 THR F CA 1
ATOM 4432 C C . THR F 1 80 ? 127.731 224.053 -37.620 1.00 45.35 80 THR F C 1
ATOM 4433 O O . THR F 1 80 ? 126.868 224.090 -38.504 1.00 46.32 80 THR F O 1
ATOM 4437 N N . LEU F 1 81 ? 128.841 224.796 -37.628 1.00 42.68 81 LEU F N 1
ATOM 4438 C CA . LEU F 1 81 ? 129.074 225.808 -38.674 1.00 45.03 81 LEU F CA 1
ATOM 4439 C C . LEU F 1 81 ? 129.443 225.111 -40.018 1.00 46.62 81 LEU F C 1
ATOM 4440 O O . LEU F 1 81 ? 128.958 225.478 -41.082 1.00 49.42 81 LEU F O 1
ATOM 4445 N N . VAL F 1 82 ? 130.262 224.072 -39.923 1.00 47.24 82 VAL F N 1
ATOM 4446 C CA . VAL F 1 82 ? 130.762 223.320 -41.044 1.00 52.51 82 VAL F CA 1
ATOM 4447 C C . VAL F 1 82 ? 129.603 222.572 -41.737 1.00 56.30 82 VAL F C 1
ATOM 4448 O O . VAL F 1 82 ? 129.541 222.417 -42.972 1.00 59.74 82 VAL F O 1
ATOM 4452 N N . TYR F 1 83 ? 128.701 222.089 -40.912 1.00 57.74 83 TYR F N 1
ATOM 4453 C CA . TYR F 1 83 ? 127.572 221.328 -41.369 1.00 59.65 83 TYR F CA 1
ATOM 4454 C C . TYR F 1 83 ? 126.462 222.273 -41.843 1.00 61.38 83 TYR F C 1
ATOM 4455 O O . TYR F 1 83 ? 125.695 221.928 -42.745 1.00 61.17 83 TYR F O 1
ATOM 4464 N N . ALA F 1 84 ? 126.407 223.473 -41.257 1.00 63.30 84 ALA F N 1
ATOM 4465 C CA . ALA F 1 84 ? 125.351 224.429 -41.565 1.00 59.40 84 ALA F CA 1
ATOM 4466 C C . ALA F 1 84 ? 125.509 224.999 -42.952 1.00 57.04 84 ALA F C 1
ATOM 4467 O O . ALA F 1 84 ? 124.516 225.195 -43.653 1.00 63.61 84 ALA F O 1
ATOM 4469 N N . ILE F 1 85 ? 126.748 225.269 -43.345 1.00 54.95 85 ILE F N 1
ATOM 4470 C CA . ILE F 1 85 ? 127.037 225.799 -44.685 1.00 52.84 85 ILE F CA 1
ATOM 4471 C C . ILE F 1 85 ? 126.748 224.797 -45.838 1.00 52.75 85 ILE F C 1
ATOM 4472 O O . ILE F 1 85 ? 126.303 225.200 -46.929 1.00 50.47 85 ILE F O 1
ATOM 4477 N N . LEU F 1 86 ? 126.951 223.504 -45.571 1.00 52.51 86 LEU F N 1
ATOM 4478 C CA . LEU F 1 86 ? 126.647 222.456 -46.547 1.00 56.79 86 LEU F CA 1
ATOM 4479 C C . LEU F 1 86 ? 125.146 222.117 -46.686 1.00 60.41 86 LEU F C 1
ATOM 4480 O O . LEU F 1 86 ? 124.592 222.157 -47.792 1.00 62.33 86 LEU F O 1
ATOM 4485 N N . VAL F 1 87 ? 124.507 221.783 -45.566 1.00 62.94 87 VAL F N 1
ATOM 4486 C CA . VAL F 1 87 ? 123.146 221.231 -45.550 1.00 67.03 87 VAL F CA 1
ATOM 4487 C C . VAL F 1 87 ? 122.034 222.178 -46.032 1.00 73.20 87 VAL F C 1
ATOM 4488 O O . VAL F 1 87 ? 121.029 221.720 -46.597 1.00 82.15 87 VAL F O 1
ATOM 4492 N N . VAL F 1 88 ? 122.221 223.481 -45.812 1.00 73.01 88 VAL F N 1
ATOM 4493 C CA . VAL F 1 88 ? 121.171 224.483 -46.009 1.00 66.25 88 VAL F CA 1
ATOM 4494 C C . VAL F 1 88 ? 120.619 224.498 -47.433 1.00 62.98 88 VAL F C 1
ATOM 4495 O O . VAL F 1 88 ? 119.410 224.545 -47.603 1.00 67.95 88 VAL F O 1
ATOM 4499 N N . GLY F 1 89 ? 121.506 224.427 -48.428 1.00 64.98 89 GLY F N 1
ATOM 4500 C CA . GLY F 1 89 ? 121.139 224.431 -49.856 1.00 66.56 89 GLY F CA 1
ATOM 4501 C C . GLY F 1 89 ? 120.365 223.206 -50.318 1.00 62.86 89 GLY F C 1
ATOM 4502 O O . GLY F 1 89 ? 119.418 223.320 -51.106 1.00 63.08 89 GLY F O 1
ATOM 4503 N N . LEU F 1 90 ? 120.793 222.044 -49.819 1.00 61.33 90 LEU F N 1
ATOM 4504 C CA . LEU F 1 90 ? 120.144 220.745 -50.003 1.00 55.88 90 LEU F CA 1
ATOM 4505 C C . LEU F 1 90 ? 118.744 220.760 -49.394 1.00 57.13 90 LEU F C 1
ATOM 4506 O O . LEU F 1 90 ? 117.799 220.285 -50.005 1.00 54.48 90 LEU F O 1
ATOM 4511 N N . PHE F 1 91 ? 118.617 221.310 -48.185 1.00 62.21 91 PHE F N 1
ATOM 4512 C CA . PHE F 1 91 ? 117.301 221.546 -47.565 1.00 59.58 91 PHE F CA 1
ATOM 4513 C C . PHE F 1 91 ? 116.345 222.386 -48.445 1.00 54.12 91 PHE F C 1
ATOM 4514 O O . PHE F 1 91 ? 115.154 222.117 -48.480 1.00 53.36 91 PHE F O 1
ATOM 4522 N N . VAL F 1 92 ? 116.882 223.382 -49.147 1.00 56.06 92 VAL F N 1
ATOM 4523 C CA . VAL F 1 92 ? 116.102 224.266 -50.029 1.00 59.71 92 VAL F CA 1
ATOM 4524 C C . VAL F 1 92 ? 115.602 223.553 -51.317 1.00 57.87 92 VAL F C 1
ATOM 4525 O O . VAL F 1 92 ? 114.398 223.559 -51.585 1.00 51.44 92 VAL F O 1
ATOM 4529 N N . THR F 1 93 ? 116.508 222.929 -52.080 1.00 59.18 93 THR F N 1
ATOM 4530 C CA . THR F 1 93 ? 116.138 222.169 -53.291 1.00 60.98 93 THR F CA 1
ATOM 4531 C C . THR F 1 93 ? 115.239 220.932 -53.043 1.00 67.64 93 THR F C 1
ATOM 4532 O O . THR F 1 93 ? 114.418 220.574 -53.891 1.00 71.24 93 THR F O 1
ATOM 4536 N N . VAL F 1 94 ? 115.406 220.285 -51.890 1.00 80.74 94 VAL F N 1
ATOM 4537 C CA . VAL F 1 94 ? 114.544 219.173 -51.452 1.00 88.48 94 VAL F CA 1
ATOM 4538 C C . VAL F 1 94 ? 113.148 219.677 -51.054 1.00 89.90 94 VAL F C 1
ATOM 4539 O O . VAL F 1 94 ? 112.133 219.115 -51.485 1.00 95.75 94 VAL F O 1
ATOM 4543 N N . GLY F 1 95 ? 113.114 220.728 -50.230 1.00 86.68 95 GLY F N 1
ATOM 4544 C CA . GLY F 1 95 ? 111.873 221.310 -49.709 1.00 81.67 95 GLY F CA 1
ATOM 4545 C C . GLY F 1 95 ? 110.991 221.961 -50.753 1.00 81.37 95 GLY F C 1
ATOM 4546 O O . GLY F 1 95 ? 109.771 221.885 -50.653 1.00 84.20 95 GLY F O 1
ATOM 4547 N N . GLY F 1 96 ? 111.617 222.608 -51.742 1.00 83.25 96 GLY F N 1
ATOM 4548 C CA . GLY F 1 96 ? 110.932 223.187 -52.902 1.00 78.21 96 GLY F CA 1
ATOM 4549 C C . GLY F 1 96 ? 110.321 222.130 -53.801 1.00 80.02 96 GLY F C 1
ATOM 4550 O O . GLY F 1 96 ? 109.149 222.228 -54.150 1.00 83.79 96 GLY F O 1
ATOM 4551 N N . SER F 1 97 ? 111.117 221.125 -54.170 1.00 82.11 97 SER F N 1
ATOM 4552 C CA . SER F 1 97 ? 110.653 219.977 -54.955 1.00 91.23 97 SER F CA 1
ATOM 4553 C C . SER F 1 97 ? 109.443 219.263 -54.339 1.00 95.90 97 SER F C 1
ATOM 4554 O O . SER F 1 97 ? 108.467 218.985 -5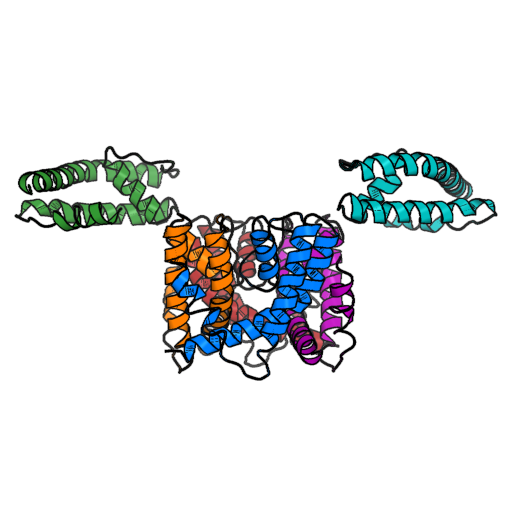5.041 1.00 112.46 97 SER F O 1
ATOM 4557 N N . LEU F 1 98 ? 109.515 218.981 -53.035 1.00 93.78 98 LEU F N 1
ATOM 4558 C CA . LEU F 1 98 ? 108.431 218.332 -52.280 1.00 85.57 98 LEU F CA 1
ATOM 4559 C C . LEU F 1 98 ? 107.189 219.202 -52.150 1.00 91.72 98 LEU F C 1
ATOM 4560 O O . LEU F 1 98 ? 106.075 218.687 -52.210 1.00 103.36 98 LEU F O 1
ATOM 4565 N N . ALA F 1 99 ? 107.384 220.508 -51.945 1.00 94.75 99 ALA F N 1
ATOM 4566 C CA . ALA F 1 99 ? 106.279 221.479 -51.883 1.00 89.81 99 ALA F CA 1
ATOM 4567 C C . ALA F 1 99 ? 105.592 221.626 -53.245 1.00 86.65 99 ALA F C 1
ATOM 4568 O O . ALA F 1 99 ? 104.364 221.738 -53.308 1.00 78.43 99 ALA F O 1
ATOM 4570 N N . SER F 1 100 ? 106.405 221.612 -54.311 1.00 91.41 100 SER F N 1
ATOM 4571 C CA . SER F 1 100 ? 105.946 221.575 -55.706 1.00 93.72 100 SER F CA 1
ATOM 4572 C C . SER F 1 100 ? 105.214 220.281 -56.042 1.00 91.46 100 SER F C 1
ATOM 4573 O O . SER F 1 100 ? 104.305 220.280 -56.871 1.00 91.07 100 SER F O 1
ATOM 4576 N N . ALA F 1 101 ? 105.638 219.190 -55.405 1.00 92.59 101 ALA F N 1
ATOM 4577 C CA . ALA F 1 101 ? 104.935 217.907 -55.446 1.00 99.07 101 ALA F CA 1
ATOM 4578 C C . ALA F 1 101 ? 103.535 217.968 -54.819 1.00 101.04 101 ALA F C 1
ATOM 4579 O O . ALA F 1 101 ? 102.612 217.310 -55.309 1.00 94.12 101 ALA F O 1
ATOM 4581 N N . ILE F 1 102 ? 103.397 218.747 -53.739 1.00 108.30 102 ILE F N 1
ATOM 4582 C CA . ILE F 1 102 ? 102.110 218.960 -53.045 1.00 105.16 102 ILE F CA 1
ATOM 4583 C C . ILE F 1 102 ? 101.065 219.645 -53.951 1.00 104.65 102 ILE F C 1
ATOM 4584 O O . ILE F 1 102 ? 99.923 219.177 -54.025 1.00 109.09 102 ILE F O 1
ATOM 4589 N N . VAL F 1 103 ? 101.461 220.718 -54.646 1.00 101.64 103 VAL F N 1
ATOM 4590 C CA . VAL F 1 103 ? 100.550 221.473 -55.530 1.00 99.28 103 VAL F CA 1
ATOM 4591 C C . VAL F 1 103 ? 100.163 220.682 -56.802 1.00 102.69 103 VAL F C 1
ATOM 4592 O O . VAL F 1 103 ? 98.979 220.665 -57.177 1.00 109.21 103 VAL F O 1
ATOM 4596 N N . GLN F 1 104 ? 101.148 220.026 -57.438 1.00 93.79 104 GLN F N 1
ATOM 4597 C CA . GLN F 1 104 ? 100.910 219.063 -58.535 1.00 82.89 104 GLN F CA 1
ATOM 4598 C C . GLN F 1 104 ? 99.998 217.895 -58.145 1.00 77.56 104 GLN F C 1
ATOM 4599 O O . GLN F 1 104 ? 99.515 217.184 -59.008 1.00 77.24 104 GLN F O 1
ATOM 4605 N N . ASN F 1 105 ? 99.792 217.696 -56.846 1.00 84.27 105 ASN F N 1
ATOM 4606 C CA . ASN F 1 105 ? 98.842 216.716 -56.324 1.00 89.91 105 ASN F CA 1
ATOM 4607 C C . ASN F 1 105 ? 97.533 217.364 -55.831 1.00 90.15 105 ASN F C 1
ATOM 4608 O O . ASN F 1 105 ? 96.856 216.805 -54.968 1.00 87.45 105 ASN F O 1
ATOM 4613 N N . ASN F 1 106 ? 97.186 218.530 -56.390 1.00 90.67 106 ASN F N 1
ATOM 4614 C CA . ASN F 1 106 ? 95.922 219.229 -56.094 1.00 90.26 106 ASN F CA 1
ATOM 4615 C C . ASN F 1 106 ? 95.133 219.562 -57.355 1.00 89.61 106 ASN F C 1
ATOM 4616 O O . ASN F 1 106 ? 94.404 218.725 -57.880 1.00 91.32 106 ASN F O 1
#